Protein AF-0000000079812845 (afdb_homodimer)

Solvent-accessible surface area (backbone atoms only — not comparable to full-atom values): 29870 Å² total; per-residue (Å²): 132,81,77,74,76,73,79,75,67,87,76,71,59,68,53,93,85,41,77,66,37,57,44,78,44,70,70,62,46,59,88,40,91,62,70,76,80,73,72,42,50,40,37,34,23,54,32,43,11,69,47,66,46,71,81,53,60,65,31,74,47,52,73,73,56,59,70,34,69,69,18,24,27,55,37,40,45,64,20,49,54,50,28,24,61,74,57,64,23,28,31,45,31,28,36,39,11,32,57,73,45,22,58,41,32,47,63,78,40,80,70,13,54,38,43,60,50,96,90,39,62,25,59,62,42,67,79,62,45,52,60,59,48,10,42,48,30,65,63,36,42,45,55,37,53,50,51,51,50,48,42,54,48,39,32,50,74,69,70,42,71,60,30,42,36,40,54,42,36,39,68,49,53,57,96,89,38,78,47,83,47,50,29,15,35,37,50,66,68,75,36,64,52,28,51,45,44,46,53,57,51,50,70,38,86,93,50,42,65,29,76,42,30,100,50,66,46,44,81,76,70,34,28,54,56,45,58,71,15,50,21,37,38,35,42,35,34,37,39,34,36,27,22,82,56,22,66,46,72,67,34,17,51,50,52,19,52,51,48,57,56,47,51,61,53,35,48,54,57,53,57,50,49,59,59,47,57,60,52,70,80,96,132,82,76,73,77,72,80,75,67,85,76,70,58,6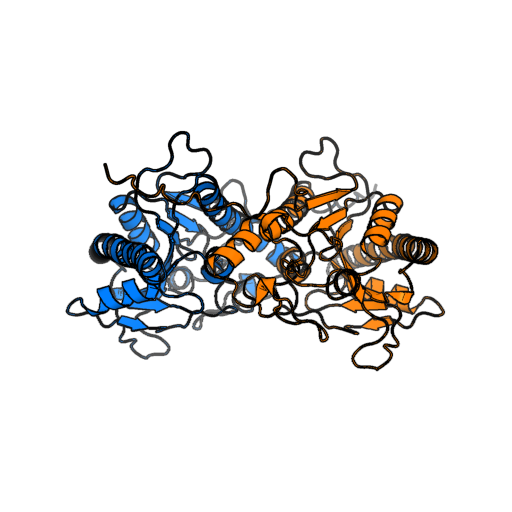9,54,93,86,39,77,64,37,60,44,78,44,70,70,62,48,60,90,41,91,61,70,77,80,72,72,42,51,41,36,35,26,54,32,42,11,68,49,64,46,71,80,52,59,64,31,73,46,54,73,73,56,60,71,34,68,71,19,24,27,56,37,39,45,63,21,50,53,51,27,24,61,75,58,68,24,27,31,46,31,28,37,41,12,31,56,74,44,22,60,41,31,47,62,78,42,81,72,12,54,38,44,61,50,96,90,41,62,26,60,63,42,68,79,62,45,54,60,56,49,9,41,48,31,63,64,36,42,47,56,38,52,50,51,53,51,48,41,54,49,39,32,50,75,70,70,43,70,62,30,42,36,39,54,45,35,40,68,50,54,57,95,90,36,78,49,84,45,49,28,16,34,37,51,66,68,74,38,64,53,30,51,45,43,46,52,58,50,51,70,40,87,92,49,41,65,28,77,42,30,100,50,66,46,44,82,74,71,33,27,54,57,44,57,72,15,50,22,38,38,34,41,36,33,37,39,33,35,28,21,81,56,20,65,47,72,68,36,16,52,51,52,20,52,51,49,54,56,46,52,61,52,36,48,54,56,53,56,51,50,60,58,49,56,59,53,68,78,94

Sequence (564 aa):
MQHAAPAQEPSRLLTQDDPAPVIQFGTSAIGAQALPSGLPFVLVSDHAGRAIPATLGDMGVSDRDRDRHIACDIGMAETGRLLAQELDCVLIEQAYSRLVIDCNRAPGHPTSIVRHSDGTVVPGNADITAHEEGRRVEEIFLPYHQRIGAELSARLDAGLPVVLISLHSFTDRMNGQARPWHTGVLHNRNPAFGLRVRDLLRAEEGLVVGSNEPYALTDVSDYTVPVHAEGRGLPYLEIEIRQDLISGPEGQAEWAARLARILPQAWQEFSGQAMGARKQTAMQHAAPAQEPSRLLTQDDPAPVIQFGTSAIGAQALPSGLPFVLVSDHAGRAIPATLGDMGVSDRDRDRHIACDIGMAETGRLLAQELDCVLIEQAYSRLVIDCNRAPGHPTSIVRHSDGTVVPGNADITAHEEGRRVEEIFLPYHQRIGAELSARLDAGLPVVLISLHSFTDRMNGQARPWHTGVLHNRNPAFGLRVRDLLRAEEGLVVGSNEPYALTDVSDYTVPVHAEGRGLPYLEIEIRQDLISGPEGQAEWAARLARILPQAWQEFSGQAMGARKQTA

Nearest PDB structures (foldseek):
  2odf-assembly1_A  TM=9.576E-01  e=3.250E-27  Agrobacterium fabrum str. C58
  2odf-assembly2_B  TM=9.498E-01  e=1.844E-24  Agrobacterium fabrum str. C58
  2q7s-assembly1_A  TM=6.460E-01  e=1.336E-11  Cupriavidus pinatubonensis JMP134
  1a69-assembly1_C  TM=3.393E-01  e=2.065E-01  Escherichia coli
  1qvb-assembly1_A  TM=3.756E-01  e=2.157E+00  Thermosphaera aggregans

InterPro domains:
  IPR007709 N-formylglutamate amidohydrolase [PF05013] (40-246)
  IPR011227 Uncharacterised conserved protein UCP029730 [PIRSF029730] (39-269)

pLDDT: mean 90.87, std 15.86, range [23.31, 98.88]

Radius of gyration: 25.17 Å; Cα contacts (8 Å, |Δi|>4): 1080; chains: 2; bounding box: 87×70×58 Å

Foldseek 3Di:
DPPDPPPPPLDAQADPPFDAQKDKDFDFLVVDPDGDDFDQEEEEEQFLALDDHPVLPPLPFDPVRSQDPQFGFAQFNLLRNLLCVLRRHMYIYGHHTCCQARLFADQPADSRHDQDDQHDGRNSRPDQDPSSSVSCCVRHNVVRLVVLQSRLVSCVVVVHAHEYEYIGADEQDDPRHGDDFQKEWADDPPAQLQVLLQVVQVPDPPGHYYYCPPHHDDPHRTDRCVPRAVVVVHHYTYMYGHNVQRNDDVSSNVVSVVCSVRNVVSVVVVVVVVVVVVVVVD/DPPDPPPPPLDAQADPPFDAQKDKDFDFLVVDPDGDDFDQEEEEEQFLALDDHVVLPPLPFDPVRSQDPQFGFAQFNLLRNLLCVLRRHMYMYGHHTCCQARLFADQPADSRHDQDDQHDGRNSRPDQDPSSSVSCCVRHNVVRLVVLQSRLVSCVVVVHAHEYEYIGADEQDDPRHGDQFQKEWADDPPAQLQVLLQVVQVPDPPGHYYYCPPHHDDPHRGDRCVPRAVVVVHHYTYMYGHNVQRNDDVSSNVVSVVCSVRNVVSVVVVVVVVVVVVVVVD

Secondary structure (DSSP, 8-state):
------------SS-TTSPPSEEEES--STT-SS---S--EEEEETT---B--GGGTTTT--HHHHTSTTTS-TTHHHHHHHHHHHHT-EEEEE-B-TTT--TTS-TT-TTTS-SEETTEE-GGGTT--HHHHHHHIIIIIHHHHHHHHHHHHHHHHTT---EEEEEEEE-SEETTEE---SEEEE--SS-HHHHHHHHHHHTSTT--EEES-SS---TTT-SHHHHHTGGGT--EEEEEEEGGGSSSHHHHHHHHHHHHHHHHHHHHHHHHHHHHHHHH--/------------SS-TTSPPSEEEES--STT-SS---S--EEEEETT---B--GGGTTTT--HHHHTSTTTS-TTHHHHHHHHHHHHT-EEEEE-B-TTT--TTS-TT-TTTS-SEETTEE-GGGTT--HHHHHHHIIIIIHHHHHHHHHHHHHHHHTT---EEEEEEEE-SEETTEE---SEEEE--SS-HHHHHHHHHHHTSTT--EEES-SS---TTT-SHHHHHTGGGT--EEEEEEEGGGSSSHHHHHHHHHHHHHHHHHHHHHHHHHHHHHHHH--

Organism: NCBI:txid265959

Structure (mmCIF, N/CA/C/O backbone):
data_AF-0000000079812845-model_v1
#
loop_
_entity.id
_entity.type
_entity.pdbx_description
1 polymer 'N-formylglutamate amidohydrolase'
#
loop_
_atom_site.group_PDB
_atom_site.id
_atom_site.type_symbol
_atom_site.label_atom_id
_atom_site.label_alt_id
_atom_site.label_comp_id
_atom_site.label_asym_id
_atom_site.label_entity_id
_atom_site.label_seq_id
_atom_site.pdbx_PDB_ins_code
_atom_site.Cartn_x
_atom_site.Cartn_y
_atom_site.Cartn_z
_atom_site.occupancy
_atom_site.B_iso_or_equiv
_atom_site.auth_seq_id
_atom_site.auth_comp_id
_atom_site.auth_asym_id
_atom_site.auth_atom_id
_atom_site.pdbx_PDB_model_num
ATOM 1 N N . MET A 1 1 ? 47.938 -15.461 0.83 1 23.31 1 MET A N 1
ATOM 2 C CA . MET A 1 1 ? 46.875 -15.398 1.845 1 23.31 1 MET A CA 1
ATOM 3 C C . MET A 1 1 ? 45.844 -14.352 1.48 1 23.31 1 MET A C 1
ATOM 5 O O . MET A 1 1 ? 46 -13.164 1.751 1 23.31 1 MET A O 1
ATOM 9 N N . GLN A 1 2 ? 45.312 -14.367 0.333 1 25.78 2 GLN A N 1
ATOM 10 C CA . GLN A 1 2 ? 44.5 -13.32 -0.289 1 25.78 2 GLN A CA 1
ATOM 11 C C . GLN A 1 2 ? 43.219 -13.086 0.486 1 25.78 2 GLN A C 1
ATOM 13 O O . GLN A 1 2 ? 42.469 -14.031 0.758 1 25.78 2 GLN A O 1
ATOM 18 N N . HIS A 1 3 ? 43.125 -12.109 1.434 1 27.67 3 HIS A N 1
ATOM 19 C CA . HIS A 1 3 ? 42.062 -11.727 2.348 1 27.67 3 HIS A CA 1
ATOM 20 C C . HIS A 1 3 ? 40.75 -11.531 1.604 1 27.67 3 HIS A C 1
ATOM 22 O O . HIS A 1 3 ? 40.688 -10.805 0.607 1 27.67 3 HIS A O 1
ATOM 28 N N . ALA A 1 4 ? 39.938 -12.539 1.533 1 28.39 4 ALA A N 1
ATOM 29 C CA . ALA A 1 4 ? 38.562 -12.477 1.003 1 28.39 4 ALA A CA 1
ATOM 30 C C . ALA A 1 4 ? 37.906 -11.164 1.39 1 28.39 4 ALA A C 1
ATOM 32 O O . ALA A 1 4 ? 37.906 -10.766 2.557 1 28.39 4 ALA A O 1
ATOM 33 N N . ALA A 1 5 ? 37.688 -10.328 0.45 1 32.88 5 ALA A N 1
ATOM 34 C CA . ALA A 1 5 ? 37.031 -9.047 0.678 1 32.88 5 ALA A CA 1
ATOM 35 C C . ALA A 1 5 ? 35.75 -9.227 1.493 1 32.88 5 ALA A C 1
ATOM 37 O O . ALA A 1 5 ? 34.906 -10.062 1.163 1 32.88 5 ALA A O 1
ATOM 38 N N . PRO A 1 6 ? 35.531 -8.984 2.725 1 30.66 6 PRO A N 1
ATOM 39 C CA . PRO A 1 6 ? 34.344 -9.266 3.541 1 30.66 6 PRO A CA 1
ATOM 40 C C . PRO A 1 6 ? 33.062 -8.836 2.863 1 30.66 6 PRO A C 1
ATOM 42 O O . PRO A 1 6 ? 33.062 -7.914 2.041 1 30.66 6 PRO A O 1
ATOM 45 N N . ALA A 1 7 ? 32.094 -9.672 2.541 1 32.59 7 ALA A N 1
ATOM 46 C CA . ALA A 1 7 ? 30.734 -9.406 2.092 1 32.59 7 ALA A CA 1
ATOM 47 C C . ALA A 1 7 ? 30.219 -8.102 2.686 1 32.59 7 ALA A C 1
ATOM 49 O O . ALA A 1 7 ? 30.25 -7.906 3.902 1 32.59 7 ALA A O 1
ATOM 50 N N . GLN A 1 8 ? 30.375 -6.965 2.133 1 35.31 8 GLN A N 1
ATOM 51 C CA . GLN A 1 8 ? 30.016 -5.648 2.65 1 35.31 8 GLN A CA 1
ATOM 52 C C . GLN A 1 8 ? 28.672 -5.695 3.363 1 35.31 8 GLN A C 1
ATOM 54 O O . GLN A 1 8 ? 27.703 -6.262 2.844 1 35.31 8 GLN A O 1
ATOM 59 N N . GLU A 1 9 ? 28.391 -5.871 4.621 1 41.94 9 GLU A N 1
ATOM 60 C CA . GLU A 1 9 ? 27.219 -5.781 5.473 1 41.94 9 GLU A CA 1
ATOM 61 C C . GLU A 1 9 ? 26.188 -4.816 4.887 1 41.94 9 GLU A C 1
ATOM 63 O O . GLU A 1 9 ? 26.531 -3.691 4.516 1 41.94 9 GLU A O 1
ATOM 68 N N . PRO A 1 10 ? 25.125 -5.316 4.191 1 51.19 10 PRO A N 1
ATOM 69 C CA . PRO A 1 10 ? 24.203 -4.309 3.658 1 51.19 10 PRO A CA 1
ATOM 70 C C . PRO A 1 10 ? 24 -3.133 4.613 1 51.19 10 PRO A C 1
ATOM 72 O O . PRO A 1 10 ? 23.656 -3.332 5.781 1 51.19 10 PRO A O 1
ATOM 75 N N . SER A 1 11 ? 24.688 -2.016 4.496 1 69.56 11 SER A N 1
ATOM 76 C CA . SER A 1 11 ? 24.812 -0.84 5.352 1 69.56 11 SER A CA 1
ATOM 77 C C . SER A 1 11 ? 23.453 -0.191 5.605 1 69.56 11 SER A C 1
ATOM 79 O O . SER A 1 11 ? 22.688 0.027 4.668 1 69.56 11 SER A O 1
ATOM 81 N N . ARG A 1 12 ? 22.859 -0.297 6.867 1 85.81 12 ARG A N 1
ATOM 82 C CA . ARG A 1 12 ? 21.641 0.355 7.348 1 85.81 12 ARG A CA 1
ATOM 83 C C . ARG A 1 12 ? 21.672 1.85 7.047 1 85.81 12 ARG A C 1
ATOM 85 O O . ARG A 1 12 ? 22.734 2.469 7.035 1 85.81 12 ARG A O 1
ATOM 92 N N . LEU A 1 13 ? 20.531 2.303 6.625 1 94.62 13 LEU A N 1
ATOM 93 C CA . LEU A 1 13 ? 20.375 3.736 6.422 1 94.62 13 LEU A CA 1
ATOM 94 C C . LEU A 1 13 ? 20.375 4.48 7.75 1 94.62 13 LEU A C 1
ATOM 96 O O . LEU A 1 13 ? 21.141 5.434 7.93 1 94.62 13 LEU A O 1
ATOM 100 N N . LEU A 1 14 ? 19.578 4.051 8.742 1 95.81 14 LEU A N 1
ATOM 101 C CA . LEU A 1 14 ? 19.469 4.707 10.039 1 95.81 14 LEU A CA 1
ATOM 102 C C . LEU A 1 14 ? 20.484 4.148 11.031 1 95.81 14 LEU A C 1
ATOM 104 O O . LEU A 1 14 ? 20.688 2.934 11.086 1 95.81 14 LEU A O 1
ATOM 108 N N . THR A 1 15 ? 21.109 5.008 11.742 1 93.19 15 THR A N 1
ATOM 109 C CA . THR A 1 15 ? 22.047 4.641 12.805 1 93.19 15 THR A CA 1
ATOM 110 C C . THR A 1 15 ? 21.391 4.793 14.172 1 93.19 15 THR A C 1
ATOM 112 O O . THR A 1 15 ? 20.25 5.258 14.273 1 93.19 15 THR A O 1
ATOM 115 N N . GLN A 1 16 ? 22.094 4.434 15.234 1 91.5 16 GLN A N 1
ATOM 116 C CA . GLN A 1 16 ? 21.578 4.504 16.594 1 91.5 16 GLN A CA 1
ATOM 117 C C . GLN A 1 16 ? 21.328 5.953 17.016 1 91.5 16 GLN A C 1
ATOM 119 O O . GLN A 1 16 ? 20.547 6.215 17.938 1 91.5 16 GLN A O 1
ATOM 124 N N . ASP A 1 17 ? 21.969 6.891 16.328 1 92.81 17 ASP A N 1
ATOM 125 C CA . ASP A 1 17 ? 21.859 8.305 16.688 1 92.81 17 ASP A CA 1
ATOM 126 C C . ASP A 1 17 ? 20.688 8.961 15.953 1 92.81 17 ASP A C 1
ATOM 128 O O . ASP A 1 17 ? 20.328 10.102 16.25 1 92.81 17 ASP A O 1
ATOM 132 N N . ASP A 1 18 ? 20.125 8.289 15 1 97.12 18 ASP A N 1
ATOM 133 C CA . ASP A 1 18 ? 19 8.82 14.242 1 97.12 18 ASP A CA 1
ATOM 134 C C . ASP A 1 18 ? 17.688 8.633 15.008 1 97.12 18 ASP A C 1
ATOM 136 O O . ASP A 1 18 ? 17.5 7.617 15.68 1 97.12 18 ASP A O 1
ATOM 140 N N . PRO A 1 19 ? 16.812 9.602 14.969 1 97 19 PRO A N 1
ATOM 141 C CA . PRO A 1 19 ? 15.516 9.375 15.609 1 97 19 PRO A CA 1
ATOM 142 C C . PRO A 1 19 ? 14.727 8.25 14.953 1 97 19 PRO A C 1
ATOM 144 O O . PRO A 1 19 ? 14.914 7.965 13.766 1 97 19 PRO A O 1
ATOM 147 N N . ALA A 1 20 ? 13.82 7.609 15.758 1 97.5 20 ALA A N 1
ATOM 148 C CA . ALA A 1 20 ? 12.867 6.668 15.172 1 97.5 20 ALA A CA 1
ATOM 149 C C . ALA A 1 20 ? 12.016 7.344 14.102 1 97.5 20 ALA A C 1
ATOM 151 O O . ALA A 1 20 ? 11.656 8.516 14.227 1 97.5 20 ALA A O 1
ATOM 152 N N . PRO A 1 21 ? 11.664 6.621 13.047 1 97.75 21 PRO A N 1
ATOM 153 C CA . PRO A 1 21 ? 10.922 7.234 11.953 1 97.75 21 PRO A CA 1
ATOM 154 C C . PRO A 1 21 ? 9.508 7.66 12.359 1 97.75 21 PRO A C 1
ATOM 156 O O . PRO A 1 21 ? 8.898 8.5 11.695 1 97.75 21 PRO A O 1
ATOM 159 N N . VAL A 1 22 ? 8.977 7.074 13.422 1 98.38 22 VAL A N 1
ATOM 160 C CA . VAL A 1 22 ? 7.625 7.359 13.883 1 98.38 22 VAL A CA 1
ATOM 161 C C . VAL A 1 22 ? 7.684 8.055 15.242 1 98.38 22 VAL A C 1
ATOM 163 O O . VAL A 1 22 ? 8.328 7.559 16.172 1 98.38 22 VAL A O 1
ATOM 166 N N . ILE A 1 23 ? 7.035 9.18 15.352 1 98.19 23 ILE A N 1
ATOM 167 C CA . ILE A 1 23 ? 6.844 9.875 16.625 1 98.19 23 ILE A CA 1
ATOM 168 C C . ILE A 1 23 ? 5.359 9.914 16.969 1 98.19 23 ILE A C 1
ATOM 170 O O . ILE A 1 23 ? 4.531 10.289 16.141 1 98.19 23 ILE A O 1
ATOM 174 N N . GLN A 1 24 ? 5.051 9.461 18.172 1 97.38 24 GLN A N 1
ATOM 175 C CA . GLN A 1 24 ? 3.662 9.414 18.609 1 97.38 24 GLN A CA 1
ATOM 176 C C . GLN A 1 24 ? 3.4 10.414 19.734 1 97.38 24 GLN A C 1
ATOM 178 O O . GLN A 1 24 ? 4.223 10.562 20.641 1 97.38 24 GLN A O 1
ATOM 183 N N . PHE A 1 25 ? 2.326 11.125 19.641 1 97 25 PHE A N 1
ATOM 184 C CA . PHE A 1 25 ? 1.777 11.945 20.719 1 97 25 PHE A CA 1
ATOM 185 C C . PHE A 1 25 ? 0.387 11.469 21.109 1 97 25 PHE A C 1
ATOM 187 O O . PHE A 1 25 ? -0.365 10.969 20.266 1 97 25 PHE A O 1
ATOM 194 N N . GLY A 1 26 ? 0.006 11.562 22.375 1 93.62 26 GLY A N 1
ATOM 195 C CA . GLY A 1 26 ? -1.309 11.148 22.828 1 93.62 26 GLY A CA 1
ATOM 196 C C . GLY A 1 26 ? -1.402 9.656 23.094 1 93.62 26 GLY A C 1
ATOM 197 O O . GLY A 1 26 ? -0.413 8.93 22.953 1 93.62 26 GLY A O 1
ATOM 198 N N . THR A 1 27 ? -2.607 9.18 23.438 1 90.25 27 THR A N 1
ATOM 199 C CA . THR A 1 27 ? -2.793 7.789 23.844 1 90.25 27 THR A CA 1
ATOM 200 C C . THR A 1 27 ? -3.207 6.93 22.641 1 90.25 27 THR A C 1
ATOM 202 O O . THR A 1 27 ? -4.125 7.285 21.906 1 90.25 27 THR A O 1
ATOM 205 N N . SER A 1 28 ? -2.547 5.852 22.516 1 92.75 28 SER A N 1
ATOM 206 C CA . SER A 1 28 ? -2.799 4.895 21.453 1 92.75 28 SER A CA 1
ATOM 207 C C . SER A 1 28 ? -3.785 3.816 21.891 1 92.75 28 SER A C 1
ATOM 209 O O . SER A 1 28 ? -3.852 3.475 23.078 1 92.75 28 SER A O 1
ATOM 211 N N . ALA A 1 29 ? -4.531 3.277 20.922 1 91.5 29 ALA A N 1
ATOM 212 C CA . ALA A 1 29 ? -5.426 2.156 21.188 1 91.5 29 ALA A CA 1
ATOM 213 C C . ALA A 1 29 ? -4.664 0.836 21.219 1 91.5 29 ALA A C 1
ATOM 215 O O . ALA A 1 29 ? -5.176 -0.176 21.703 1 91.5 29 ALA A O 1
ATOM 216 N N . ILE A 1 30 ? -3.531 0.83 20.594 1 90.56 30 ILE A N 1
ATOM 217 C CA . ILE A 1 30 ? -2.742 -0.393 20.516 1 90.56 30 ILE A CA 1
ATOM 218 C C . ILE A 1 30 ? -2.285 -0.806 21.906 1 90.56 30 ILE A C 1
ATOM 220 O O . ILE A 1 30 ? -1.639 -0.027 22.609 1 90.56 30 ILE A O 1
ATOM 224 N N . GLY A 1 31 ? -2.627 -1.971 22.281 1 81.19 31 GLY A N 1
ATOM 225 C CA . GLY A 1 31 ? -2.199 -2.5 23.562 1 81.19 31 GLY A CA 1
ATOM 226 C C . GLY A 1 31 ? -2.854 -1.804 24.734 1 81.19 31 GLY A C 1
ATOM 227 O O . GLY A 1 31 ? -2.416 -1.96 25.875 1 81.19 31 GLY A O 1
ATOM 228 N N . ALA A 1 32 ? -3.842 -0.91 24.484 1 80.69 32 ALA A N 1
ATOM 229 C CA . ALA A 1 32 ? -4.465 -0.146 25.562 1 80.69 32 ALA A CA 1
ATOM 230 C C . ALA A 1 32 ? -5.344 -1.04 26.438 1 80.69 32 ALA A C 1
ATOM 232 O O . ALA A 1 32 ? -6.039 -1.923 25.922 1 80.69 32 ALA A O 1
ATOM 233 N N . GLN A 1 33 ? -5.043 -0.925 27.703 1 70.81 33 GLN A N 1
ATOM 234 C CA . GLN A 1 33 ? -5.875 -1.646 28.656 1 70.81 33 GLN A CA 1
ATOM 235 C C . GLN A 1 33 ? -7.293 -1.078 28.703 1 70.81 33 GLN A C 1
ATOM 237 O O . GLN A 1 33 ? -8.258 -1.819 28.875 1 70.81 33 GLN A O 1
ATOM 242 N N . ALA A 1 34 ? -7.355 0.295 28.562 1 72.44 34 ALA A N 1
ATOM 243 C CA . ALA A 1 34 ? -8.641 0.971 28.438 1 72.44 34 ALA A CA 1
ATOM 244 C C . ALA A 1 34 ? -8.75 1.713 27.109 1 72.44 34 ALA A C 1
ATOM 246 O O . ALA A 1 34 ? -7.816 2.406 26.703 1 72.44 34 ALA A O 1
ATOM 247 N N . LEU A 1 35 ? -9.789 1.325 26.453 1 66 35 LEU A N 1
ATOM 248 C CA . LEU A 1 35 ? -9.992 1.949 25.156 1 66 35 LEU A CA 1
ATOM 249 C C . LEU A 1 35 ? -10.195 3.455 25.297 1 66 35 LEU A C 1
ATOM 251 O O . LEU A 1 35 ? -10.836 3.912 26.25 1 66 35 LEU A O 1
ATOM 255 N N . PRO A 1 36 ? -9.398 4.211 24.5 1 63.59 36 PRO A N 1
ATOM 256 C CA . PRO A 1 36 ? -9.578 5.664 24.578 1 63.59 36 PRO A CA 1
ATOM 257 C C . PRO A 1 36 ? -11.039 6.086 24.484 1 63.59 36 PRO A C 1
ATOM 259 O O . PRO A 1 36 ? -11.812 5.5 23.719 1 63.59 36 PRO A O 1
ATOM 262 N N . SER A 1 37 ? -11.516 6.543 25.672 1 63.97 37 SER A N 1
ATOM 263 C CA . SER A 1 37 ? -12.82 7.199 25.688 1 63.97 37 SER A CA 1
ATOM 264 C C . SER A 1 37 ? -12.766 8.555 25 1 63.97 37 SER A C 1
ATOM 266 O O . SER A 1 37 ? -11.711 9.195 24.938 1 63.97 37 SER A O 1
ATOM 268 N N . GLY A 1 38 ? -13.523 8.648 23.734 1 73.62 38 GLY A N 1
ATOM 269 C CA . GLY A 1 38 ? -13.367 9.977 23.172 1 73.62 38 GLY A CA 1
ATOM 270 C C . GLY A 1 38 ? -13.695 10.047 21.688 1 73.62 38 GLY A C 1
ATOM 271 O O . GLY A 1 38 ? -14.445 9.219 21.172 1 73.62 38 GLY A O 1
ATOM 272 N N . LEU A 1 39 ? -13.188 11.094 21.094 1 85.69 39 LEU A N 1
ATOM 273 C CA . LEU A 1 39 ? -13.422 11.438 19.688 1 85.69 39 LEU A CA 1
ATOM 274 C C . LEU A 1 39 ? -12.742 10.438 18.766 1 85.69 39 LEU A C 1
ATOM 276 O O . LEU A 1 39 ? -11.727 9.836 19.125 1 85.69 39 LEU A O 1
ATOM 280 N N . PRO A 1 40 ? -13.281 10.031 17.734 1 95.69 40 PRO A N 1
ATOM 281 C CA . PRO A 1 40 ? -12.867 8.961 16.812 1 95.69 40 PRO A CA 1
ATOM 282 C C . PRO A 1 40 ? -11.617 9.32 16.016 1 95.69 40 PRO A C 1
ATOM 284 O O . PRO A 1 40 ? -11.203 8.562 15.133 1 95.69 40 PRO A O 1
ATOM 287 N N . PHE A 1 41 ? -10.969 10.406 16.344 1 97.88 41 PHE A N 1
ATOM 288 C CA . PHE A 1 41 ? -9.992 10.992 15.43 1 97.88 41 PHE A CA 1
ATOM 289 C C . PHE A 1 41 ? -8.617 10.352 15.625 1 97.88 41 PHE A C 1
ATOM 291 O O . PHE A 1 41 ? -8.141 10.227 16.75 1 97.88 41 PHE A O 1
ATOM 298 N N . VAL A 1 42 ? -8 9.906 14.531 1 98.06 42 VAL A N 1
ATOM 299 C CA . VAL A 1 42 ? -6.586 9.57 14.43 1 98.06 42 VAL A CA 1
ATOM 300 C C . VAL A 1 42 ? -5.875 10.586 13.547 1 98.06 42 VAL A C 1
ATOM 302 O O . VAL A 1 42 ? -6.109 10.633 12.336 1 98.06 42 VAL A O 1
ATOM 305 N N . LEU A 1 43 ? -4.973 11.43 14.141 1 98.75 43 LEU A N 1
ATOM 306 C CA . LEU A 1 43 ? -4.25 12.453 13.398 1 98.75 43 LEU A CA 1
ATOM 307 C C . LEU A 1 43 ? -2.949 11.898 12.828 1 98.75 43 LEU A C 1
ATOM 309 O O . LEU A 1 43 ? -2.258 11.125 13.5 1 98.75 43 LEU A O 1
ATOM 313 N N . VAL A 1 44 ? -2.67 12.266 11.578 1 98.88 44 VAL A N 1
ATOM 314 C CA . VAL A 1 44 ? -1.39 11.906 10.977 1 98.88 44 VAL A CA 1
ATOM 315 C C . VAL A 1 44 ? -0.765 13.133 10.312 1 98.88 44 VAL A C 1
ATOM 317 O O . VAL A 1 44 ? -1.474 13.977 9.758 1 98.88 44 VAL A O 1
ATOM 320 N N . SER A 1 45 ? 0.566 13.281 10.391 1 98.75 45 SER A N 1
ATOM 321 C CA . SER A 1 45 ? 1.344 14.328 9.742 1 98.75 45 SER A CA 1
ATOM 322 C C . SER A 1 45 ? 2.488 13.75 8.922 1 98.75 45 SER A C 1
ATOM 324 O O . SER A 1 45 ? 3.6 13.578 9.43 1 98.75 45 SER A O 1
ATOM 326 N N . ASP A 1 46 ? 2.266 13.617 7.648 1 98.56 46 ASP A N 1
ATOM 327 C CA . ASP A 1 46 ? 3.176 12.922 6.738 1 98.56 46 ASP A CA 1
ATOM 328 C C . ASP A 1 46 ? 4.457 13.727 6.531 1 98.56 46 ASP A C 1
ATOM 330 O O . ASP A 1 46 ? 5.508 13.164 6.227 1 98.56 46 ASP A O 1
ATOM 334 N N . HIS A 1 47 ? 4.328 15.102 6.68 1 98.56 47 HIS A N 1
ATOM 335 C CA . HIS A 1 47 ? 5.453 15.961 6.32 1 98.56 47 HIS A CA 1
ATOM 336 C C . HIS A 1 47 ? 5.883 16.828 7.5 1 98.56 47 HIS A C 1
ATOM 338 O O . HIS A 1 47 ? 6.344 17.953 7.312 1 98.56 47 HIS A O 1
ATOM 344 N N . ALA A 1 48 ? 5.734 16.344 8.695 1 96.5 48 ALA A N 1
ATOM 345 C CA . ALA A 1 48 ? 6.09 17.078 9.906 1 96.5 48 ALA A CA 1
ATOM 346 C C . ALA A 1 48 ? 7.605 17.109 10.102 1 96.5 48 ALA A C 1
ATOM 348 O O . ALA A 1 48 ? 8.156 18.141 10.5 1 96.5 48 ALA A O 1
ATOM 349 N N . GLY A 1 49 ? 8.258 16.031 9.828 1 96.44 49 GLY A N 1
ATOM 350 C CA . GLY A 1 49 ? 9.648 15.844 10.203 1 96.44 49 GLY A CA 1
ATOM 351 C C . GLY A 1 49 ? 10.625 16.531 9.273 1 96.44 49 GLY A C 1
ATOM 352 O O . GLY A 1 49 ? 10.328 16.734 8.094 1 96.44 49 GLY A O 1
ATOM 353 N N . ARG A 1 50 ? 11.805 16.844 9.844 1 97.06 50 ARG A N 1
ATOM 354 C CA . ARG A 1 50 ? 12.859 17.516 9.094 1 97.06 50 ARG A CA 1
ATOM 355 C C . ARG A 1 50 ? 14.18 16.766 9.203 1 97.06 50 ARG A C 1
ATOM 357 O O . ARG A 1 50 ? 15.18 17.156 8.602 1 97.06 50 ARG A O 1
ATOM 364 N N . ALA A 1 51 ? 14.203 15.758 9.961 1 97.94 51 ALA A N 1
ATOM 365 C CA . ALA A 1 51 ? 15.453 15.031 10.18 1 97.94 51 ALA A CA 1
ATOM 366 C C . ALA A 1 51 ? 15.977 14.438 8.875 1 97.94 51 ALA A C 1
ATOM 368 O O . ALA A 1 51 ? 15.203 14.133 7.969 1 97.94 51 ALA A O 1
ATOM 369 N N . ILE A 1 52 ? 17.281 14.344 8.812 1 98.25 52 ILE A N 1
ATOM 370 C CA . ILE A 1 52 ? 18 13.625 7.77 1 98.25 52 ILE A CA 1
ATOM 371 C C . ILE A 1 52 ? 18.922 12.57 8.406 1 98.25 52 ILE A C 1
ATOM 373 O O . ILE A 1 52 ? 19.672 12.875 9.336 1 98.25 52 ILE A O 1
ATOM 377 N N . PRO A 1 53 ? 18.797 11.312 7.895 1 98 53 PRO A N 1
ATOM 378 C CA . PRO A 1 53 ? 19.703 10.297 8.445 1 98 53 PRO A CA 1
ATOM 379 C C . PRO A 1 53 ? 21.172 10.727 8.398 1 98 53 PRO A C 1
ATOM 381 O O . PRO A 1 53 ? 21.609 11.328 7.414 1 98 53 PRO A O 1
ATOM 384 N N . ALA A 1 54 ? 21.969 10.328 9.398 1 97 54 ALA A N 1
ATOM 385 C CA . ALA A 1 54 ? 23.375 10.695 9.477 1 97 54 ALA A CA 1
ATOM 386 C C . ALA A 1 54 ? 24.156 10.18 8.266 1 97 54 ALA A C 1
ATOM 388 O O . ALA A 1 54 ? 25.047 10.852 7.77 1 97 54 ALA A O 1
ATOM 389 N N . THR A 1 55 ? 23.781 9.062 7.711 1 96.25 55 THR A N 1
ATOM 390 C CA . THR A 1 55 ? 24.484 8.406 6.609 1 96.25 55 THR A CA 1
ATOM 391 C C . THR A 1 55 ? 24.328 9.203 5.316 1 96.25 55 THR A C 1
ATOM 393 O O . THR A 1 55 ? 25.062 8.992 4.352 1 96.25 55 THR A O 1
ATOM 396 N N . LEU A 1 56 ? 23.391 10.188 5.344 1 97.06 56 LEU A N 1
ATOM 397 C CA . LEU A 1 56 ? 23.125 10.938 4.121 1 97.06 56 LEU A CA 1
ATOM 398 C C . LEU A 1 56 ? 23.719 12.344 4.207 1 97.06 56 LEU A C 1
ATOM 400 O O . LEU A 1 56 ? 23.594 13.133 3.268 1 97.06 56 LEU A O 1
ATOM 404 N N . GLY A 1 57 ? 24.328 12.688 5.371 1 95.69 57 GLY A N 1
ATOM 405 C CA . GLY A 1 57 ? 24.844 14.039 5.551 1 95.69 57 GLY A CA 1
ATOM 406 C C . GLY A 1 57 ? 23.781 15.109 5.352 1 95.69 57 GLY A C 1
ATOM 407 O O . GLY A 1 57 ? 22.703 15.039 5.945 1 95.69 57 GLY A O 1
ATOM 408 N N . ASP A 1 58 ? 24.125 16.141 4.527 1 96.38 58 ASP A N 1
ATOM 409 C CA . ASP A 1 58 ? 23.172 17.219 4.285 1 96.38 58 ASP A CA 1
ATOM 410 C C . ASP A 1 58 ? 22.5 17.047 2.92 1 96.38 58 ASP A C 1
ATOM 412 O O . ASP A 1 58 ? 21.797 17.953 2.457 1 96.38 58 ASP A O 1
ATOM 416 N N . MET A 1 59 ? 22.812 15.969 2.182 1 97.62 59 MET A N 1
ATOM 417 C CA . MET A 1 59 ? 22.234 15.586 0.893 1 97.62 59 MET A CA 1
ATOM 418 C C . MET A 1 59 ? 22.562 16.625 -0.175 1 97.62 59 MET A C 1
ATOM 420 O O . MET A 1 59 ? 21.922 16.672 -1.223 1 97.62 59 MET A O 1
ATOM 424 N N . GLY A 1 60 ? 23.453 17.562 0.157 1 98 60 GLY A N 1
ATOM 425 C CA . GLY A 1 60 ? 23.844 18.609 -0.771 1 98 60 GLY A CA 1
ATOM 426 C C . GLY A 1 60 ? 22.844 19.75 -0.827 1 98 60 GLY A C 1
ATOM 427 O O . GLY A 1 60 ? 22.891 20.578 -1.747 1 98 60 GLY A O 1
ATOM 428 N N . VAL A 1 61 ? 21.938 19.797 0.112 1 98.25 61 VAL A N 1
ATOM 429 C CA . VAL A 1 61 ? 20.938 20.859 0.185 1 98.25 61 VAL A CA 1
ATOM 430 C C . VAL A 1 61 ? 21.312 21.844 1.277 1 98.25 61 VAL A C 1
ATOM 432 O O . VAL A 1 61 ? 21.656 21.453 2.393 1 98.25 61 VAL A O 1
ATOM 435 N N . SER A 1 62 ? 21.219 23.156 0.987 1 97.88 62 SER A N 1
ATOM 436 C CA . SER A 1 62 ? 21.609 24.203 1.928 1 97.88 62 SER A CA 1
ATOM 437 C C . SER A 1 62 ? 20.672 24.25 3.129 1 97.88 62 SER A C 1
ATOM 439 O O . SER A 1 62 ? 19.531 23.797 3.051 1 97.88 62 SER A O 1
ATOM 441 N N . ASP A 1 63 ? 21.141 24.859 4.207 1 96.75 63 ASP A N 1
ATOM 442 C CA . ASP A 1 63 ? 20.312 25.062 5.387 1 96.75 63 ASP A CA 1
ATOM 443 C C . ASP A 1 63 ? 19.078 25.906 5.051 1 96.75 63 ASP A C 1
ATOM 445 O O . ASP A 1 63 ? 17.984 25.625 5.527 1 96.75 63 ASP A O 1
ATOM 449 N N . ARG A 1 64 ? 19.328 26.906 4.285 1 96.81 64 ARG A N 1
ATOM 450 C CA . ARG A 1 64 ? 18.234 27.781 3.875 1 96.81 64 ARG A CA 1
ATOM 451 C C . ARG A 1 64 ? 17.156 27 3.133 1 96.81 64 ARG A C 1
ATOM 453 O O . ARG A 1 64 ? 15.969 27.172 3.402 1 96.81 64 ARG A O 1
ATOM 460 N N . ASP A 1 65 ? 17.578 26.141 2.244 1 97.31 65 ASP A N 1
ATOM 461 C CA . ASP A 1 65 ? 16.625 25.359 1.457 1 97.31 65 ASP A CA 1
ATOM 462 C C . ASP A 1 65 ? 15.953 24.297 2.314 1 97.31 65 ASP A C 1
ATOM 464 O O . ASP A 1 65 ? 14.789 23.953 2.088 1 97.31 65 ASP A O 1
ATOM 468 N N . ARG A 1 66 ? 16.594 23.781 3.318 1 97 66 ARG A N 1
ATOM 469 C CA . ARG A 1 66 ? 16.031 22.781 4.211 1 97 66 ARG A CA 1
ATOM 470 C C . ARG A 1 66 ? 14.977 23.406 5.129 1 97 66 ARG A C 1
ATOM 472 O O . ARG A 1 66 ? 14.211 22.688 5.781 1 97 66 ARG A O 1
ATOM 479 N N . ASP A 1 67 ? 14.93 24.766 5.133 1 95.69 67 ASP A N 1
ATOM 480 C CA . ASP A 1 67 ? 13.93 25.469 5.926 1 95.69 67 ASP A CA 1
ATOM 481 C C . ASP A 1 67 ? 12.703 25.812 5.082 1 95.69 67 ASP A C 1
ATOM 483 O O . ASP A 1 67 ? 11.711 26.328 5.598 1 95.69 67 ASP A O 1
ATOM 487 N N . ARG A 1 68 ? 12.758 25.484 3.809 1 96.88 68 ARG A N 1
ATOM 488 C CA . ARG A 1 68 ? 11.648 25.781 2.902 1 96.88 68 ARG A CA 1
ATOM 489 C C . ARG A 1 68 ? 10.648 24.641 2.871 1 96.88 68 ARG A C 1
ATOM 491 O O . ARG A 1 68 ? 10.883 23.578 3.451 1 96.88 68 ARG A O 1
ATOM 498 N N . HIS A 1 69 ? 9.492 24.906 2.164 1 97.44 69 HIS A N 1
ATOM 499 C CA . HIS A 1 69 ? 8.383 23.953 2.057 1 97.44 69 HIS A CA 1
ATOM 500 C C . HIS A 1 69 ? 8.805 22.688 1.331 1 97.44 69 HIS A C 1
ATOM 502 O O . HIS A 1 69 ? 8.117 21.672 1.402 1 97.44 69 HIS A O 1
ATOM 508 N N . ILE A 1 70 ? 9.938 22.656 0.635 1 97.75 70 ILE A N 1
ATOM 509 C CA . ILE A 1 70 ? 10.398 21.5 -0.121 1 97.75 70 ILE A CA 1
ATOM 510 C C . ILE A 1 70 ? 10.844 20.391 0.842 1 97.75 70 ILE A C 1
ATOM 512 O O . ILE A 1 70 ? 10.898 19.219 0.471 1 97.75 70 ILE A O 1
ATOM 516 N N . ALA A 1 71 ? 11.109 20.797 2.121 1 98.25 71 ALA A N 1
ATOM 517 C CA . ALA A 1 71 ? 11.672 19.844 3.082 1 98.25 71 ALA A CA 1
ATOM 518 C C . ALA A 1 71 ? 10.609 19.359 4.062 1 98.25 71 ALA A C 1
ATOM 520 O O . ALA A 1 71 ? 10.711 18.25 4.594 1 98.25 71 ALA A O 1
ATOM 521 N N . CYS A 1 72 ? 9.633 20.156 4.332 1 98.19 72 CYS A N 1
ATOM 522 C CA . CYS A 1 72 ? 8.586 19.828 5.293 1 98.19 72 CYS A CA 1
ATOM 523 C C . CYS A 1 72 ? 7.375 20.734 5.113 1 98.19 72 CYS A C 1
ATOM 525 O O . CYS A 1 72 ? 7.426 21.688 4.34 1 98.19 72 CYS A O 1
ATOM 527 N N . ASP A 1 73 ? 6.277 20.359 5.758 1 98.5 73 ASP A N 1
ATOM 528 C CA . ASP A 1 73 ? 5.117 21.25 5.844 1 98.5 73 ASP A CA 1
ATOM 529 C C . ASP A 1 73 ? 5.273 22.25 6.988 1 98.5 73 ASP A C 1
ATOM 531 O O . ASP A 1 73 ? 4.949 21.938 8.141 1 98.5 73 ASP A O 1
ATOM 535 N N . ILE A 1 74 ? 5.652 23.438 6.621 1 98.19 74 ILE A N 1
ATOM 536 C CA . ILE A 1 74 ? 6.031 24.469 7.586 1 98.19 74 ILE A CA 1
ATOM 537 C C . ILE A 1 74 ? 4.863 24.75 8.523 1 98.19 74 ILE A C 1
ATOM 539 O O . ILE A 1 74 ? 3.732 24.953 8.078 1 98.19 74 ILE A O 1
ATOM 543 N N . GLY A 1 75 ? 5.137 24.609 9.859 1 98.5 75 GLY A N 1
ATOM 544 C CA . GLY A 1 75 ? 4.195 25 10.898 1 98.5 75 GLY A CA 1
ATOM 545 C C . GLY A 1 75 ? 3.221 23.906 11.266 1 98.5 75 GLY A C 1
ATOM 546 O O . GLY A 1 75 ? 2.562 23.969 12.305 1 98.5 75 GLY A O 1
ATOM 547 N N . MET A 1 76 ? 3.152 22.875 10.477 1 98.12 76 MET A N 1
ATOM 548 C CA . MET A 1 76 ? 2.078 21.906 10.656 1 98.12 76 MET A CA 1
ATOM 549 C C . MET A 1 76 ? 2.393 20.953 11.805 1 98.12 76 MET A C 1
ATOM 551 O O . MET A 1 76 ? 1.484 20.5 12.5 1 98.12 76 MET A O 1
ATOM 555 N N . ALA A 1 77 ? 3.674 20.688 12.062 1 98.19 77 ALA A N 1
ATOM 556 C CA . ALA A 1 77 ? 4.043 19.828 13.188 1 98.19 77 ALA A CA 1
ATOM 557 C C . ALA A 1 77 ? 3.49 20.375 14.5 1 98.19 77 ALA A C 1
ATOM 559 O O . ALA A 1 77 ? 2.744 19.688 15.203 1 98.19 77 ALA A O 1
ATOM 560 N N . GLU A 1 78 ? 3.771 21.594 14.781 1 98.56 78 GLU A N 1
ATOM 561 C CA . GLU A 1 78 ? 3.344 22.219 16.031 1 98.56 78 GLU A CA 1
ATOM 562 C C . GLU A 1 78 ? 1.827 22.375 16.078 1 98.56 78 GLU A C 1
ATOM 564 O O . GLU A 1 78 ? 1.208 22.125 17.125 1 98.56 78 GLU A O 1
ATOM 569 N N . THR A 1 79 ? 1.246 22.766 14.961 1 98.81 79 THR A N 1
ATOM 570 C CA . THR A 1 79 ? -0.206 22.875 14.898 1 98.81 79 THR A CA 1
ATOM 571 C C . THR A 1 79 ? -0.875 21.547 15.227 1 98.81 79 THR A C 1
ATOM 573 O O . THR A 1 79 ? -1.831 21.5 16 1 98.81 79 THR A O 1
ATOM 576 N N . GLY A 1 80 ? -0.371 20.484 14.641 1 98.75 80 GLY A N 1
ATOM 577 C CA . GLY A 1 80 ? -0.903 19.156 14.883 1 98.75 80 GLY A CA 1
ATOM 578 C C . GLY A 1 80 ? -0.77 18.703 16.328 1 98.75 80 GLY A C 1
ATOM 579 O O . GLY A 1 80 ? -1.693 18.109 16.891 1 98.75 80 GLY A O 1
ATOM 580 N N . ARG A 1 81 ? 0.322 18.969 16.938 1 98.69 81 ARG A N 1
ATOM 581 C CA . ARG A 1 81 ? 0.552 18.594 18.328 1 98.69 81 ARG A CA 1
ATOM 582 C C . ARG A 1 81 ? -0.409 19.328 19.266 1 98.69 81 ARG A C 1
ATOM 584 O O . ARG A 1 81 ? -0.967 18.734 20.188 1 98.69 81 ARG A O 1
ATOM 591 N N . LEU A 1 82 ? -0.632 20.609 19.016 1 98.75 82 LEU A N 1
ATOM 592 C CA . LEU A 1 82 ? -1.594 21.375 19.797 1 98.75 82 LEU A CA 1
ATOM 593 C C . LEU A 1 82 ? -3.004 20.828 19.625 1 98.75 82 LEU A C 1
ATOM 595 O O . LEU A 1 82 ? -3.756 20.703 20.594 1 98.75 82 LEU A O 1
ATOM 599 N N . LEU A 1 83 ? -3.305 20.484 18.406 1 98.5 83 LEU A N 1
ATOM 600 C CA . LEU A 1 83 ? -4.621 19.922 18.094 1 98.5 83 LEU A CA 1
ATOM 601 C C . LEU A 1 83 ? -4.832 18.609 18.828 1 98.5 83 LEU A C 1
ATOM 603 O O . LEU A 1 83 ? -5.887 18.375 19.438 1 98.5 83 LEU A O 1
ATOM 607 N N . ALA A 1 84 ? -3.852 17.734 18.781 1 97.88 84 ALA A N 1
ATOM 608 C CA . ALA A 1 84 ? -3.928 16.438 19.469 1 97.88 84 ALA A CA 1
ATOM 609 C C . ALA A 1 84 ? -4.152 16.625 20.969 1 97.88 84 ALA A C 1
ATOM 611 O O . ALA A 1 84 ? -4.941 15.906 21.578 1 97.88 84 ALA A O 1
ATOM 612 N N . GLN A 1 85 ? -3.482 17.594 21.516 1 97.06 85 GLN A N 1
ATOM 613 C CA . GLN A 1 85 ? -3.623 17.891 22.938 1 97.06 85 GLN A CA 1
ATOM 614 C C . GLN A 1 85 ? -5.027 18.391 23.25 1 97.06 85 GLN A C 1
ATOM 616 O O . GLN A 1 85 ? -5.648 17.938 24.219 1 97.06 85 GLN A O 1
ATOM 621 N N . GLU A 1 86 ? -5.527 19.25 22.484 1 96.81 86 GLU A N 1
ATOM 622 C CA . GLU A 1 86 ? -6.836 19.844 22.734 1 96.81 86 GLU A CA 1
ATOM 623 C C . GLU A 1 86 ? -7.949 18.812 22.594 1 96.81 86 GLU A C 1
ATOM 625 O O . GLU A 1 86 ? -8.93 18.844 23.344 1 96.81 86 GLU A O 1
ATOM 630 N N . LEU A 1 87 ? -7.793 17.906 21.656 1 96.19 87 LEU A N 1
ATOM 631 C CA . LEU A 1 87 ? -8.836 16.922 21.391 1 96.19 87 LEU A CA 1
ATOM 632 C C . LEU A 1 87 ? -8.602 15.641 22.188 1 96.19 87 LEU A C 1
ATOM 634 O O . LEU A 1 87 ? -9.445 14.742 22.172 1 96.19 87 LEU A O 1
ATOM 638 N N . ASP A 1 88 ? -7.453 15.555 22.781 1 94.19 88 ASP A N 1
ATOM 639 C CA . ASP A 1 88 ? -7.059 14.336 23.5 1 94.19 88 ASP A CA 1
ATOM 640 C C . ASP A 1 88 ? -7.121 13.117 22.578 1 94.19 88 ASP A C 1
ATOM 642 O O . ASP A 1 88 ? -7.789 12.133 22.891 1 94.19 88 ASP A O 1
ATOM 646 N N . CYS A 1 89 ? -6.445 13.219 21.438 1 95.06 89 CYS A N 1
ATOM 647 C CA . CYS A 1 89 ? -6.391 12.125 20.469 1 95.06 89 CYS A CA 1
ATOM 648 C C . CYS A 1 89 ? -4.949 11.812 20.078 1 95.06 89 CYS A C 1
ATOM 650 O O . CYS A 1 89 ? -4.031 12.547 20.438 1 95.06 89 CYS A O 1
ATOM 652 N N . VAL A 1 90 ? -4.75 10.672 19.453 1 96.69 90 VAL A N 1
ATOM 653 C CA . VAL A 1 90 ? -3.416 10.234 19.062 1 96.69 90 VAL A CA 1
ATOM 654 C C . VAL A 1 90 ? -2.986 10.984 17.797 1 96.69 90 VAL A C 1
ATOM 656 O O . VAL A 1 90 ? -3.801 11.219 16.906 1 96.69 90 VAL A O 1
ATOM 659 N N . LEU A 1 91 ? -1.732 11.422 17.75 1 98.44 91 LEU A N 1
ATOM 660 C CA . LEU A 1 91 ? -1.055 11.961 16.578 1 98.44 91 LEU A CA 1
ATOM 661 C C . LEU A 1 91 ? 0.164 11.117 16.219 1 98.44 91 LEU A C 1
ATOM 663 O O . LEU A 1 91 ? 1.02 10.859 17.062 1 98.44 91 LEU A O 1
ATOM 667 N N . ILE A 1 92 ? 0.167 10.602 15 1 98.75 92 ILE A N 1
ATOM 668 C CA . ILE A 1 92 ? 1.298 9.859 14.445 1 98.75 92 ILE A CA 1
ATOM 669 C C . ILE A 1 92 ? 2.043 10.727 13.438 1 98.75 92 ILE A C 1
ATOM 671 O O . ILE A 1 92 ? 1.5 11.07 12.383 1 98.75 92 ILE A O 1
ATOM 675 N N . GLU A 1 93 ? 3.398 11.062 13.688 1 98.5 93 GLU A N 1
ATOM 676 C CA . GLU A 1 93 ? 4.203 11.953 12.859 1 98.5 93 GLU A CA 1
ATOM 677 C C . GLU A 1 93 ? 5.363 11.203 12.211 1 98.5 93 GLU A C 1
ATOM 679 O O . GLU A 1 93 ? 5.977 10.336 12.836 1 98.5 93 GLU A O 1
ATOM 684 N N . GLN A 1 94 ? 5.551 11.594 11.008 1 98.06 94 GLN A N 1
ATOM 685 C CA . GLN A 1 94 ? 6.758 11.148 10.32 1 98.06 94 GLN A CA 1
ATOM 686 C C . GLN A 1 94 ? 7.953 12.023 10.68 1 98.06 94 GLN A C 1
ATOM 688 O O . GLN A 1 94 ? 7.895 13.25 10.555 1 98.06 94 GLN A O 1
ATOM 693 N N . ALA A 1 95 ? 9.102 11.461 11.055 1 98.38 95 ALA A N 1
ATOM 694 C CA . ALA A 1 95 ? 10.203 12.203 11.672 1 98.38 95 ALA A CA 1
ATOM 695 C C . ALA A 1 95 ? 11.141 12.773 10.617 1 98.38 95 ALA A C 1
ATOM 697 O O . ALA A 1 95 ? 11.914 13.688 10.898 1 98.38 95 ALA A O 1
ATOM 698 N N . TYR A 1 96 ? 11.125 12.234 9.406 1 98.69 96 TYR A N 1
ATOM 699 C CA . TYR A 1 96 ? 12.156 12.555 8.43 1 98.69 96 TYR A CA 1
ATOM 700 C C . TYR A 1 96 ? 11.617 13.461 7.336 1 98.69 96 TYR A C 1
ATOM 702 O O . TYR A 1 96 ? 10.43 13.391 7 1 98.69 96 TYR A O 1
ATOM 710 N N . SER A 1 97 ? 12.508 14.25 6.777 1 98.69 97 SER A N 1
ATOM 711 C CA . SER A 1 97 ? 12.172 15.188 5.707 1 98.69 97 SER A CA 1
ATOM 712 C C . SER A 1 97 ? 11.656 14.453 4.473 1 98.69 97 SER A C 1
ATOM 714 O O . SER A 1 97 ? 12.164 13.383 4.125 1 98.69 97 SER A O 1
ATOM 716 N N . ARG A 1 98 ? 10.734 15.117 3.812 1 98.56 98 ARG A N 1
ATOM 717 C CA . ARG A 1 98 ? 10.234 14.562 2.557 1 98.56 98 ARG A CA 1
ATOM 718 C C . ARG A 1 98 ? 11.312 14.602 1.476 1 98.56 98 ARG A C 1
ATOM 720 O O . ARG A 1 98 ? 11.156 13.992 0.418 1 98.56 98 ARG A O 1
ATOM 727 N N . LEU A 1 99 ? 12.484 15.242 1.698 1 98.56 99 LEU A N 1
ATOM 728 C CA . LEU A 1 99 ? 13.633 15.156 0.801 1 98.56 99 LEU A CA 1
ATOM 729 C C . LEU A 1 99 ? 14.242 13.758 0.826 1 98.56 99 LEU A C 1
ATOM 731 O O . LEU A 1 99 ? 14.828 13.312 -0.164 1 98.56 99 LEU A O 1
ATOM 735 N N . VAL A 1 100 ? 14.18 13.102 1.985 1 98.56 100 VAL A N 1
ATOM 736 C CA . VAL A 1 100 ? 14.695 11.742 2.113 1 98.56 100 VAL A CA 1
ATOM 737 C C . VAL A 1 100 ? 13.758 10.758 1.413 1 98.56 100 VAL A C 1
ATOM 739 O O . VAL A 1 100 ? 14.18 10.016 0.523 1 98.56 100 VAL A O 1
ATOM 742 N N . ILE A 1 101 ? 12.555 10.766 1.761 1 98.25 101 ILE A N 1
ATOM 743 C CA . ILE A 1 101 ? 11.453 10.031 1.145 1 98.25 101 ILE A CA 1
ATOM 744 C C . ILE A 1 101 ? 10.125 10.656 1.551 1 98.25 101 ILE A C 1
ATOM 746 O O . ILE A 1 101 ? 9.898 10.945 2.729 1 98.25 101 ILE A O 1
ATOM 750 N N . ASP A 1 102 ? 9.32 10.969 0.566 1 98.25 102 ASP A N 1
ATOM 751 C CA . ASP A 1 102 ? 7.98 11.484 0.846 1 98.25 102 ASP A CA 1
ATOM 752 C C . ASP A 1 102 ? 7.023 10.352 1.21 1 98.25 102 ASP A C 1
ATOM 754 O O . ASP A 1 102 ? 6.637 9.555 0.35 1 98.25 102 ASP A O 1
ATOM 758 N N . CYS A 1 103 ? 6.535 10.344 2.445 1 97.81 103 CYS A N 1
ATOM 759 C CA . CYS A 1 103 ? 5.75 9.227 2.951 1 97.81 103 CYS A CA 1
ATOM 760 C C . CYS A 1 103 ? 4.281 9.375 2.576 1 97.81 103 CYS A C 1
ATOM 762 O O . CYS A 1 103 ? 3.459 8.516 2.896 1 97.81 103 CYS A O 1
ATOM 764 N N . ASN A 1 104 ? 3.945 10.414 1.861 1 97.75 104 ASN A N 1
ATOM 765 C CA . ASN A 1 104 ? 2.6 10.516 1.308 1 97.75 104 ASN A CA 1
ATOM 766 C C . ASN A 1 104 ? 2.582 10.203 -0.185 1 97.75 104 ASN A C 1
ATOM 768 O O . ASN A 1 104 ? 1.692 10.648 -0.909 1 97.75 104 ASN A O 1
ATOM 772 N N . ARG A 1 105 ? 3.629 9.555 -0.661 1 94.81 105 ARG A N 1
ATOM 773 C CA . ARG A 1 105 ? 3.738 9.016 -2.014 1 94.81 105 ARG A CA 1
ATOM 774 C C . ARG A 1 105 ? 4.039 7.52 -1.987 1 94.81 105 ARG A C 1
ATOM 776 O O . ARG A 1 105 ? 4.816 7.051 -1.155 1 94.81 105 ARG A O 1
ATOM 783 N N . ALA A 1 106 ? 3.424 6.836 -2.977 1 87.88 106 ALA A N 1
ATOM 784 C CA . ALA A 1 106 ? 3.771 5.426 -3.102 1 87.88 106 ALA A CA 1
ATOM 785 C C . ALA A 1 106 ? 5.25 5.25 -3.447 1 87.88 106 ALA A C 1
ATOM 787 O O . ALA A 1 106 ? 5.797 6.008 -4.254 1 87.88 106 ALA A O 1
ATOM 788 N N . PRO A 1 107 ? 5.969 4.219 -2.842 1 87.69 107 PRO A N 1
ATOM 789 C CA . PRO A 1 107 ? 7.336 3.932 -3.279 1 87.69 107 PRO A CA 1
ATOM 790 C C . PRO A 1 107 ? 7.445 3.748 -4.793 1 87.69 107 PRO A C 1
ATOM 792 O O . PRO A 1 107 ? 6.602 3.086 -5.398 1 87.69 107 PRO A O 1
ATOM 795 N N . GLY A 1 108 ? 8.469 4.438 -5.383 1 82.25 108 GLY A N 1
ATOM 796 C CA . GLY A 1 108 ? 8.648 4.359 -6.824 1 82.25 108 GLY A CA 1
ATOM 797 C C . GLY A 1 108 ? 7.984 5.5 -7.57 1 82.25 108 GLY A C 1
ATOM 798 O O . GLY A 1 108 ? 8.281 5.738 -8.742 1 82.25 108 GLY A O 1
ATOM 799 N N . HIS A 1 109 ? 6.977 6.117 -6.945 1 86.31 109 HIS A N 1
ATOM 800 C CA . HIS A 1 109 ? 6.398 7.301 -7.566 1 86.31 109 HIS A CA 1
ATOM 801 C C . HIS A 1 109 ? 7.477 8.328 -7.906 1 86.31 109 HIS A C 1
ATOM 803 O O . HIS A 1 109 ? 8.438 8.5 -7.152 1 86.31 109 HIS A O 1
ATOM 809 N N . PRO A 1 110 ? 7.258 9.117 -8.93 1 86.88 110 PRO A N 1
ATOM 810 C CA . PRO A 1 110 ? 8.281 10.062 -9.375 1 86.88 110 PRO A CA 1
ATOM 811 C C . PRO A 1 110 ? 8.633 11.102 -8.305 1 86.88 110 PRO A C 1
ATOM 813 O O . PRO A 1 110 ? 9.734 11.641 -8.297 1 86.88 110 PRO A O 1
ATOM 816 N N . THR A 1 111 ? 7.676 11.367 -7.402 1 93.62 111 THR A N 1
ATOM 817 C CA . THR A 1 111 ? 7.949 12.406 -6.414 1 93.62 111 THR A CA 1
ATOM 818 C C . THR A 1 111 ? 8.125 11.805 -5.027 1 93.62 111 THR A C 1
ATOM 820 O O . THR A 1 111 ? 8.109 12.516 -4.023 1 93.62 111 THR A O 1
ATOM 823 N N . SER A 1 112 ? 8.266 10.5 -4.945 1 95.06 112 SER A N 1
ATOM 824 C CA . SER A 1 112 ? 8.555 9.844 -3.674 1 95.06 112 SER A CA 1
ATOM 825 C C . SER A 1 112 ? 9.945 10.219 -3.168 1 95.06 112 SER A C 1
ATOM 827 O O . SER A 1 112 ? 10.141 10.438 -1.971 1 95.06 112 SER A O 1
ATOM 829 N N . ILE A 1 113 ? 10.883 10.266 -4.094 1 96.75 113 ILE A N 1
ATOM 830 C CA . ILE A 1 113 ? 12.242 10.727 -3.852 1 96.75 113 ILE A CA 1
ATOM 831 C C . ILE A 1 113 ? 12.648 11.727 -4.93 1 96.75 113 ILE A C 1
ATOM 833 O O . ILE A 1 113 ? 13 11.336 -6.047 1 96.75 113 ILE A O 1
ATOM 837 N N . VAL A 1 114 ? 12.656 13.008 -4.586 1 97.62 114 VAL A N 1
ATOM 838 C CA . VAL A 1 114 ? 12.766 14.055 -5.59 1 97.62 114 VAL A CA 1
ATOM 839 C C . VAL A 1 114 ? 14.242 14.367 -5.848 1 97.62 114 VAL A C 1
ATOM 841 O O . VAL A 1 114 ? 15.047 14.422 -4.914 1 97.62 114 VAL A O 1
ATOM 844 N N . ARG A 1 115 ? 14.617 14.57 -7.055 1 97.06 115 ARG A N 1
ATOM 845 C CA . ARG A 1 115 ? 15.945 15.016 -7.445 1 97.06 115 ARG A CA 1
ATOM 846 C C . ARG A 1 115 ? 16.016 16.531 -7.562 1 97.06 115 ARG A C 1
ATOM 848 O O . ARG A 1 115 ? 17.094 17.109 -7.555 1 97.06 115 ARG A O 1
ATOM 855 N N . HIS A 1 116 ? 14.836 17.172 -7.766 1 96.75 116 HIS A N 1
ATOM 856 C CA . HIS A 1 116 ? 14.625 18.609 -7.844 1 96.75 116 HIS A CA 1
ATOM 857 C C . HIS A 1 116 ? 13.273 19 -7.246 1 96.75 116 HIS A C 1
ATOM 859 O O . HIS A 1 116 ? 12.281 18.297 -7.43 1 96.75 116 HIS A O 1
ATOM 865 N N . SER A 1 117 ? 13.258 20.141 -6.566 1 95.44 117 SER A N 1
ATOM 866 C CA . SER A 1 117 ? 12.008 20.641 -6.008 1 95.44 117 SER A CA 1
ATOM 867 C C . SER A 1 117 ? 12.023 22.172 -5.922 1 95.44 117 SER A C 1
ATOM 869 O O . SER A 1 117 ? 12.891 22.75 -5.262 1 95.44 117 SER A O 1
ATOM 871 N N . ASP A 1 118 ? 11.109 22.781 -6.641 1 95 118 ASP A N 1
ATOM 872 C CA . ASP A 1 118 ? 10.898 24.234 -6.652 1 95 118 ASP A CA 1
ATOM 873 C C . ASP A 1 118 ? 12.219 24.969 -6.859 1 95 118 ASP A C 1
ATOM 875 O O . ASP A 1 118 ? 12.586 25.844 -6.059 1 95 118 ASP A O 1
ATOM 879 N N . GLY A 1 119 ? 12.977 24.562 -7.773 1 94.69 119 GLY A N 1
ATOM 880 C CA . GLY A 1 119 ? 14.188 25.25 -8.195 1 94.69 119 GLY A CA 1
ATOM 881 C C . GLY A 1 119 ? 15.43 24.781 -7.461 1 94.69 119 GLY A C 1
ATOM 882 O O . GLY A 1 119 ? 16.547 25.203 -7.781 1 94.69 119 GLY A O 1
ATOM 883 N N . THR A 1 120 ? 15.305 23.906 -6.492 1 97.06 120 THR A N 1
ATOM 884 C CA . THR A 1 120 ? 16.438 23.406 -5.719 1 97.06 120 THR A CA 1
ATOM 885 C C . THR A 1 120 ? 16.797 21.984 -6.137 1 97.06 120 THR A C 1
ATOM 887 O O . THR A 1 120 ? 15.93 21.109 -6.164 1 97.06 120 THR A O 1
ATOM 890 N N . VAL A 1 121 ? 18.031 21.781 -6.469 1 97.69 121 VAL A N 1
ATOM 891 C CA . VAL A 1 121 ? 18.531 20.438 -6.758 1 97.69 121 VAL A CA 1
ATOM 892 C C . VAL A 1 121 ? 18.797 19.703 -5.449 1 97.69 121 VAL A C 1
ATOM 894 O O . VAL A 1 121 ? 19.188 20.312 -4.453 1 97.69 121 VAL A O 1
ATOM 897 N N . VAL A 1 122 ? 18.578 18.391 -5.473 1 98.31 122 VAL A N 1
ATOM 898 C CA . VAL A 1 122 ? 18.891 17.531 -4.336 1 98.31 122 VAL A CA 1
ATOM 899 C C . VAL A 1 122 ? 19.969 16.531 -4.723 1 98.31 122 VAL A C 1
ATOM 901 O O . VAL A 1 122 ? 19.672 15.383 -5.059 1 98.31 122 VAL A O 1
ATOM 904 N N . PRO A 1 123 ? 21.219 16.891 -4.59 1 98.25 123 PRO A N 1
ATOM 905 C CA . PRO A 1 123 ? 22.328 16.062 -5.078 1 98.25 123 PRO A CA 1
ATOM 906 C C . PRO A 1 123 ? 22.359 14.664 -4.461 1 98.25 123 PRO A C 1
ATOM 908 O O . PRO A 1 123 ? 22.703 13.695 -5.137 1 98.25 123 PRO A O 1
ATOM 911 N N . GLY A 1 124 ? 21.969 14.547 -3.227 1 97.44 124 GLY A N 1
ATOM 912 C CA . GLY A 1 124 ? 21.953 13.258 -2.541 1 97.44 124 GLY A CA 1
ATOM 913 C C . GLY A 1 124 ? 21.016 12.25 -3.176 1 97.44 124 GLY A C 1
ATOM 914 O O . GLY A 1 124 ? 21.094 11.055 -2.887 1 97.44 124 GLY A O 1
ATOM 915 N N . ASN A 1 125 ? 20.125 12.758 -4.023 1 97.88 125 ASN A N 1
ATOM 916 C CA . ASN A 1 125 ? 19.172 11.883 -4.684 1 97.88 125 ASN A CA 1
ATOM 917 C C . ASN A 1 125 ? 19.484 11.719 -6.164 1 97.88 125 ASN A C 1
ATOM 919 O O . ASN A 1 125 ? 18.797 10.977 -6.871 1 97.88 125 ASN A O 1
ATOM 923 N N . ALA A 1 126 ? 20.438 12.352 -6.785 1 94.81 126 ALA A N 1
ATOM 924 C CA . ALA A 1 126 ? 20.719 12.398 -8.219 1 94.81 126 ALA A CA 1
ATOM 925 C C . ALA A 1 126 ? 20.953 11 -8.781 1 94.81 126 ALA A C 1
ATOM 927 O O . ALA A 1 126 ? 20.375 10.625 -9.812 1 94.81 126 ALA A O 1
ATOM 928 N N . ASP A 1 127 ? 21.75 10.148 -8.141 1 91.62 127 ASP A N 1
ATOM 929 C CA . ASP A 1 127 ? 22.094 8.82 -8.641 1 91.62 127 ASP A CA 1
ATOM 930 C C . ASP A 1 127 ? 21.719 7.742 -7.633 1 91.62 127 ASP A C 1
ATOM 932 O O . ASP A 1 127 ? 22.438 6.766 -7.453 1 91.62 127 ASP A O 1
ATOM 936 N N . ILE A 1 128 ? 20.578 7.961 -7.09 1 93.25 128 ILE A N 1
ATOM 937 C CA . ILE A 1 128 ? 20.156 7.02 -6.062 1 93.25 128 ILE A CA 1
ATOM 938 C C . ILE A 1 128 ? 19.938 5.641 -6.684 1 93.25 128 ILE A C 1
ATOM 940 O O . ILE A 1 128 ? 19.375 5.531 -7.777 1 93.25 128 ILE A O 1
ATOM 944 N N . THR A 1 129 ? 20.484 4.578 -6.02 1 89.75 129 THR A N 1
ATOM 945 C CA . THR A 1 129 ? 20.328 3.209 -6.5 1 89.75 129 THR A CA 1
ATOM 946 C C . THR A 1 129 ? 19.031 2.596 -5.977 1 89.75 129 THR A C 1
ATOM 948 O O . THR A 1 129 ? 18.453 3.104 -5.02 1 89.75 129 THR A O 1
ATOM 951 N N . ALA A 1 130 ? 18.656 1.505 -6.625 1 86.06 130 ALA A N 1
ATOM 952 C CA . ALA A 1 130 ? 17.484 0.763 -6.164 1 86.06 130 ALA A CA 1
ATOM 953 C C . ALA A 1 130 ? 17.656 0.315 -4.715 1 86.06 130 ALA A C 1
ATOM 955 O O . ALA A 1 130 ? 16.703 0.314 -3.939 1 86.06 130 ALA A O 1
ATOM 956 N N . HIS A 1 131 ? 18.859 -0.034 -4.398 1 84.5 131 HIS A N 1
ATOM 957 C CA . HIS A 1 131 ? 19.156 -0.468 -3.039 1 84.5 131 HIS A CA 1
ATOM 958 C C . HIS A 1 131 ? 18.984 0.675 -2.045 1 84.5 131 HIS A C 1
ATOM 960 O O . HIS A 1 131 ? 18.391 0.489 -0.979 1 84.5 131 HIS A O 1
ATOM 966 N N . GLU A 1 132 ? 19.406 1.817 -2.412 1 92.62 132 GLU A N 1
ATOM 967 C CA . GLU A 1 132 ? 19.281 2.986 -1.549 1 92.62 132 GLU A CA 1
ATOM 968 C C . GLU A 1 132 ? 17.812 3.395 -1.389 1 92.62 132 GLU A C 1
ATOM 970 O O . GLU A 1 132 ? 17.375 3.762 -0.294 1 92.62 132 GLU A O 1
ATOM 975 N N . GLU A 1 133 ? 17.109 3.338 -2.477 1 93.56 133 GLU A N 1
ATOM 976 C CA . GLU A 1 133 ? 15.664 3.576 -2.4 1 93.56 133 GLU A CA 1
ATOM 977 C C . GLU A 1 133 ? 14.984 2.557 -1.489 1 93.56 133 GLU A C 1
ATOM 979 O O . GLU A 1 133 ? 14.18 2.924 -0.632 1 93.56 133 GLU A O 1
ATOM 984 N N . GLY A 1 134 ? 15.32 1.35 -1.63 1 91.38 134 GLY A N 1
ATOM 985 C CA . GLY A 1 134 ? 14.758 0.283 -0.82 1 91.38 134 GLY A CA 1
ATOM 986 C C . GLY A 1 134 ? 14.984 0.476 0.667 1 91.38 134 GLY A C 1
ATOM 987 O O . GLY A 1 134 ? 14.102 0.195 1.479 1 91.38 134 GLY A O 1
ATOM 988 N N . ARG A 1 135 ? 16.125 0.963 1.028 1 93.19 135 ARG A N 1
ATOM 989 C CA . ARG A 1 135 ? 16.422 1.194 2.438 1 93.19 135 ARG A CA 1
ATOM 990 C C . ARG A 1 135 ? 15.531 2.295 3.012 1 93.19 135 ARG A C 1
ATOM 992 O O . ARG A 1 135 ? 15.094 2.207 4.16 1 93.19 135 ARG A O 1
ATOM 999 N N . ARG A 1 136 ? 15.312 3.312 2.209 1 97.06 136 ARG A N 1
ATOM 1000 C CA . ARG A 1 136 ? 14.422 4.387 2.646 1 97.06 136 ARG A CA 1
ATOM 1001 C C . ARG A 1 136 ? 13 3.877 2.832 1 97.06 136 ARG A C 1
ATOM 1003 O O . ARG A 1 136 ? 12.305 4.27 3.775 1 97.06 136 ARG A O 1
ATOM 1010 N N . VAL A 1 137 ? 12.633 3.006 2.008 1 95.62 137 VAL A N 1
ATOM 1011 C CA . VAL A 1 137 ? 11.305 2.412 2.098 1 95.62 137 VAL A CA 1
ATOM 1012 C C . VAL A 1 137 ? 11.219 1.515 3.33 1 95.62 137 VAL A C 1
ATOM 1014 O O . VAL A 1 137 ? 10.32 1.666 4.156 1 95.62 137 VAL A O 1
ATOM 1017 N N . GLU A 1 138 ? 12.172 0.642 3.539 1 92.19 138 GLU A N 1
ATOM 1018 C CA . GLU A 1 138 ? 12.156 -0.371 4.59 1 92.19 138 GLU A CA 1
ATOM 1019 C C . GLU A 1 138 ? 12.297 0.264 5.973 1 92.19 138 GLU A C 1
ATOM 1021 O O . GLU A 1 138 ? 11.688 -0.202 6.938 1 92.19 138 GLU A O 1
ATOM 1026 N N . GLU A 1 139 ? 13.078 1.328 6.035 1 95.38 139 GLU A N 1
ATOM 1027 C CA . GLU A 1 139 ? 13.445 1.802 7.367 1 95.38 139 GLU A CA 1
ATOM 1028 C C . GLU A 1 139 ? 12.656 3.049 7.75 1 95.38 139 GLU A C 1
ATOM 1030 O O . GLU A 1 139 ? 12.609 3.422 8.922 1 95.38 139 GLU A O 1
ATOM 1035 N N . ILE A 1 140 ? 12.023 3.719 6.758 1 97.69 140 ILE A N 1
ATOM 1036 C CA . ILE A 1 140 ? 11.336 4.969 7.07 1 97.69 140 ILE A CA 1
ATOM 1037 C C . ILE A 1 140 ? 9.867 4.875 6.645 1 97.69 140 ILE A C 1
ATOM 1039 O O . ILE A 1 140 ? 8.969 4.969 7.477 1 97.69 140 ILE A O 1
ATOM 1043 N N . PHE A 1 141 ? 9.633 4.562 5.395 1 97.75 141 PHE A N 1
ATOM 1044 C CA . PHE A 1 141 ? 8.289 4.562 4.832 1 97.75 141 PHE A CA 1
ATOM 1045 C C . PHE A 1 141 ? 7.422 3.5 5.5 1 97.75 141 PHE A C 1
ATOM 1047 O O . PHE A 1 141 ? 6.355 3.805 6.031 1 97.75 141 PHE A O 1
ATOM 1054 N N . LEU A 1 142 ? 7.879 2.254 5.516 1 94.25 142 LEU A N 1
ATOM 1055 C CA . LEU A 1 142 ? 7.066 1.13 5.969 1 94.25 142 LEU A CA 1
ATOM 1056 C C . LEU A 1 142 ? 6.766 1.239 7.457 1 94.25 142 LEU A C 1
ATOM 1058 O O . LEU A 1 142 ? 5.613 1.11 7.875 1 94.25 142 LEU A O 1
ATOM 1062 N N . PRO A 1 143 ? 7.773 1.522 8.344 1 95.56 143 PRO A N 1
ATOM 1063 C CA . PRO A 1 143 ? 7.441 1.644 9.766 1 95.56 143 PRO A CA 1
ATOM 1064 C C . PRO A 1 143 ? 6.379 2.703 10.039 1 95.56 143 PRO A C 1
ATOM 1066 O O . PRO A 1 143 ? 5.5 2.5 10.883 1 95.56 143 PRO A O 1
ATOM 1069 N N . TYR A 1 144 ? 6.445 3.785 9.289 1 98.12 144 TYR A N 1
ATOM 1070 C CA . TYR A 1 144 ? 5.473 4.855 9.477 1 98.12 144 TYR A CA 1
ATOM 1071 C C . TYR A 1 144 ? 4.066 4.383 9.117 1 98.12 144 TYR A C 1
ATOM 1073 O O . TYR A 1 144 ? 3.141 4.512 9.922 1 98.12 144 TYR A O 1
ATOM 1081 N N . HIS A 1 145 ? 3.871 3.781 8.023 1 96.62 145 HIS A N 1
ATOM 1082 C CA . HIS A 1 145 ? 2.553 3.377 7.543 1 96.62 145 HIS A CA 1
ATOM 1083 C C . HIS A 1 145 ? 2.047 2.15 8.297 1 96.62 145 HIS A C 1
ATOM 1085 O O . HIS A 1 145 ? 0.842 2.004 8.516 1 96.62 145 HIS A O 1
ATOM 1091 N N . GLN A 1 146 ? 2.965 1.299 8.719 1 93.5 146 GLN A N 1
ATOM 1092 C CA . GLN A 1 146 ? 2.568 0.182 9.57 1 93.5 146 GLN A CA 1
ATOM 1093 C C . GLN A 1 146 ? 1.998 0.676 10.898 1 93.5 146 GLN A C 1
ATOM 1095 O O . GLN A 1 146 ? 1.029 0.113 11.414 1 93.5 146 GLN A O 1
ATOM 1100 N N . ARG A 1 147 ? 2.584 1.698 11.375 1 97.19 147 ARG A N 1
ATOM 1101 C CA . ARG A 1 147 ? 2.105 2.264 12.633 1 97.19 147 ARG A CA 1
ATOM 1102 C C . ARG A 1 147 ? 0.699 2.832 12.477 1 97.19 147 ARG A C 1
ATOM 1104 O O . ARG A 1 147 ? -0.15 2.652 13.359 1 97.19 147 ARG A O 1
ATOM 1111 N N . ILE A 1 148 ? 0.455 3.512 11.398 1 97.94 148 ILE A N 1
ATOM 1112 C CA . ILE A 1 148 ? -0.874 4.047 11.125 1 97.94 148 ILE A CA 1
ATOM 1113 C C . ILE A 1 148 ? -1.877 2.902 11 1 97.94 148 ILE A C 1
ATOM 1115 O O . ILE A 1 148 ? -2.92 2.908 11.664 1 97.94 148 ILE A O 1
ATOM 1119 N N . GLY A 1 149 ? -1.532 1.951 10.195 1 95.75 149 GLY A N 1
ATOM 1120 C CA . GLY A 1 149 ? -2.412 0.812 9.992 1 95.75 149 GLY A CA 1
ATOM 1121 C C . GLY A 1 149 ? -2.756 0.085 11.273 1 95.75 149 GLY A C 1
ATOM 1122 O O . GLY A 1 149 ? -3.908 -0.29 11.492 1 95.75 149 GLY A O 1
ATOM 1123 N N . ALA A 1 150 ? -1.756 -0.114 12.109 1 94.75 150 ALA A N 1
ATOM 1124 C CA . ALA A 1 150 ? -1.956 -0.81 13.383 1 94.75 150 ALA A CA 1
ATOM 1125 C C . ALA A 1 150 ? -2.914 -0.038 14.281 1 94.75 150 ALA A C 1
ATOM 1127 O O . ALA A 1 150 ? -3.77 -0.634 14.945 1 94.75 150 ALA A O 1
ATOM 1128 N N . GLU A 1 151 ? -2.783 1.256 14.305 1 96.44 151 GLU A N 1
ATOM 1129 C CA . GLU A 1 151 ? -3.666 2.084 15.125 1 96.44 151 GLU A CA 1
ATOM 1130 C C . GLU A 1 151 ? -5.113 1.966 14.664 1 96.44 151 GLU A C 1
ATOM 1132 O O . GLU A 1 151 ? -6.02 1.771 15.477 1 96.44 151 GLU A O 1
ATOM 1137 N N . LEU A 1 152 ? -5.328 2.051 13.391 1 96.19 152 LEU A N 1
ATOM 1138 C CA . LEU A 1 152 ? -6.668 1.978 12.82 1 96.19 152 LEU A CA 1
ATOM 1139 C C . LEU A 1 152 ? -7.285 0.603 13.055 1 96.19 152 LEU A C 1
ATOM 1141 O O . LEU A 1 152 ? -8.445 0.499 13.469 1 96.19 152 LEU A O 1
ATOM 1145 N N . SER A 1 153 ? -6.516 -0.419 12.859 1 92.31 153 SER A N 1
ATOM 1146 C CA . SER A 1 153 ? -7.004 -1.781 13.047 1 92.31 153 SER A CA 1
ATOM 1147 C C . SER A 1 153 ? -7.355 -2.047 14.508 1 92.31 153 SER A C 1
ATOM 1149 O O . SER A 1 153 ? -8.352 -2.711 14.805 1 92.31 153 SER A O 1
ATOM 1151 N N . ALA A 1 154 ? -6.5 -1.569 15.414 1 92.69 154 ALA A N 1
ATOM 1152 C CA . ALA A 1 154 ? -6.77 -1.757 16.844 1 92.69 154 ALA A CA 1
ATOM 1153 C C . ALA A 1 154 ? -8.109 -1.134 17.234 1 92.69 154 ALA A C 1
ATOM 1155 O O . ALA A 1 154 ? -8.883 -1.731 17.984 1 92.69 154 ALA A O 1
ATOM 1156 N N . ARG A 1 155 ? -8.406 0.003 16.734 1 93.06 155 ARG A N 1
ATOM 1157 C CA . ARG A 1 155 ? -9.664 0.681 17.047 1 93.06 155 ARG A CA 1
ATOM 1158 C C . ARG A 1 155 ? -10.844 -0.06 16.438 1 93.06 155 ARG A C 1
ATOM 1160 O O . ARG A 1 155 ? -11.852 -0.287 17.109 1 93.06 155 ARG A O 1
ATOM 1167 N N . LEU A 1 156 ? -10.672 -0.474 15.219 1 89.75 156 LEU A N 1
ATOM 1168 C CA . LEU A 1 156 ? -11.742 -1.191 14.531 1 89.75 156 LEU A CA 1
ATOM 1169 C C . LEU A 1 156 ? -12.023 -2.525 15.219 1 89.75 156 LEU A C 1
ATOM 1171 O O . LEU A 1 156 ? -13.188 -2.906 15.391 1 89.75 156 LEU A O 1
ATOM 1175 N N . ASP A 1 157 ? -10.984 -3.186 15.602 1 84.81 157 ASP A N 1
ATOM 1176 C CA . ASP A 1 157 ? -11.117 -4.473 16.281 1 84.81 157 ASP A CA 1
ATOM 1177 C C . ASP A 1 157 ? -11.836 -4.316 17.609 1 84.81 157 ASP A C 1
ATOM 1179 O O . ASP A 1 157 ? -12.531 -5.234 18.062 1 84.81 157 ASP A O 1
ATOM 1183 N N . ALA A 1 158 ? -11.734 -3.156 18.219 1 87.94 158 ALA A N 1
ATOM 1184 C CA . ALA A 1 158 ? -12.367 -2.873 19.5 1 87.94 158 ALA A CA 1
ATOM 1185 C C . ALA A 1 158 ? -13.789 -2.359 19.312 1 87.94 158 ALA A C 1
ATOM 1187 O O . ALA A 1 158 ? -14.469 -2.004 20.281 1 87.94 158 ALA A O 1
ATOM 1188 N N . GLY A 1 159 ? -14.211 -2.211 18.062 1 85.06 159 GLY A N 1
ATOM 1189 C CA . GLY A 1 159 ? -15.555 -1.75 17.766 1 85.06 159 GLY A CA 1
ATOM 1190 C C . GLY A 1 159 ? -15.719 -0.249 17.922 1 85.06 159 GLY A C 1
ATOM 1191 O O . GLY A 1 159 ? -16.844 0.244 18.109 1 85.06 159 GLY A O 1
ATOM 1192 N N . LEU A 1 160 ? -14.617 0.446 17.875 1 88.25 160 LEU A N 1
ATOM 1193 C CA . LEU A 1 160 ? -14.656 1.896 18.031 1 88.25 160 LEU A CA 1
ATOM 1194 C C . LEU A 1 160 ? -14.758 2.576 16.656 1 88.25 160 LEU A C 1
ATOM 1196 O O . LEU A 1 160 ? -14.18 2.102 15.688 1 88.25 160 LEU A O 1
ATOM 1200 N N . PRO A 1 161 ? -15.5 3.719 16.625 1 90.25 161 PRO A N 1
ATOM 1201 C CA . PRO A 1 161 ? -15.43 4.512 15.391 1 90.25 161 PRO A CA 1
ATOM 1202 C C . PRO A 1 161 ? -14.055 5.137 15.172 1 90.25 161 PRO A C 1
ATOM 1204 O O . PRO A 1 161 ? -13.336 5.406 16.125 1 90.25 161 PRO A O 1
ATOM 1207 N N . VAL A 1 162 ? -13.789 5.293 13.945 1 94.69 162 VAL A N 1
ATOM 1208 C CA . VAL A 1 162 ? -12.484 5.883 13.641 1 94.69 162 VAL A CA 1
ATOM 1209 C C . VAL A 1 162 ? -12.609 6.816 12.445 1 94.69 162 VAL A C 1
ATOM 1211 O O . VAL A 1 162 ? -13.281 6.488 11.461 1 94.69 162 VAL A O 1
ATOM 1214 N N . VAL A 1 163 ? -12.031 8.023 12.516 1 97.75 163 VAL A N 1
ATOM 1215 C CA . VAL A 1 163 ? -11.891 9 11.438 1 97.75 163 VAL A CA 1
ATOM 1216 C C . VAL A 1 163 ? -10.414 9.367 11.266 1 97.75 163 VAL A C 1
ATOM 1218 O O . VAL A 1 163 ? -9.75 9.773 12.227 1 97.75 163 VAL A O 1
ATOM 1221 N N . LEU A 1 164 ? -9.883 9.188 10.055 1 98.5 164 LEU A N 1
ATOM 1222 C CA . LEU A 1 164 ? -8.5 9.562 9.773 1 98.5 164 LEU A CA 1
ATOM 1223 C C . LEU A 1 164 ? -8.398 11.039 9.422 1 98.5 164 LEU A C 1
ATOM 1225 O O . LEU A 1 164 ? -9.094 11.523 8.523 1 98.5 164 LEU A O 1
ATOM 1229 N N . ILE A 1 165 ? -7.551 11.812 10.148 1 98.88 165 ILE A N 1
ATOM 1230 C CA . ILE A 1 165 ? -7.309 13.227 9.883 1 98.88 165 ILE A CA 1
ATOM 1231 C C . ILE A 1 165 ? -5.875 13.422 9.398 1 98.88 165 ILE A C 1
ATOM 1233 O O . ILE A 1 165 ? -4.926 13.328 10.18 1 98.88 165 ILE A O 1
ATOM 1237 N N . SER A 1 166 ? -5.727 13.664 8.117 1 98.81 166 SER A N 1
ATOM 1238 C CA . SER A 1 166 ? -4.422 13.914 7.516 1 98.81 166 SER A CA 1
ATOM 1239 C C . SER A 1 166 ? -4.117 15.406 7.445 1 98.81 166 SER A C 1
ATOM 1241 O O . SER A 1 166 ? -4.836 16.156 6.785 1 98.81 166 SER A O 1
ATOM 1243 N N . LEU A 1 167 ? -2.994 15.883 8.078 1 98.88 167 LEU A N 1
ATOM 1244 C CA . LEU A 1 167 ? -2.68 17.297 8.281 1 98.88 167 LEU A CA 1
ATOM 1245 C C . LEU A 1 167 ? -1.567 17.75 7.336 1 98.88 167 LEU A C 1
ATOM 1247 O O . LEU A 1 167 ? -0.48 17.156 7.332 1 98.88 167 LEU A O 1
ATOM 1251 N N . HIS A 1 168 ? -1.825 18.797 6.531 1 98.81 168 HIS A N 1
ATOM 1252 C CA . HIS A 1 168 ? -0.844 19.359 5.609 1 98.81 168 HIS A CA 1
ATOM 1253 C C . HIS A 1 168 ? -0.912 20.875 5.586 1 98.81 168 HIS A C 1
ATOM 1255 O O . HIS A 1 168 ? -1.892 21.469 6.047 1 98.81 168 HIS A O 1
ATOM 1261 N N . SER A 1 169 ? 0.166 21.5 5.102 1 98.81 169 SER A N 1
ATOM 1262 C CA . SER A 1 169 ? 0.196 22.922 4.824 1 98.81 169 SER A CA 1
ATOM 1263 C C . SER A 1 169 ? 0.773 23.219 3.439 1 98.81 169 SER A C 1
ATOM 1265 O O . SER A 1 169 ? 1.394 22.344 2.83 1 98.81 169 SER A O 1
ATOM 1267 N N . PHE A 1 170 ? 0.459 24.422 2.932 1 98.44 170 PHE A N 1
ATOM 1268 C CA . PHE A 1 170 ? 0.927 24.797 1.605 1 98.44 170 PHE A CA 1
ATOM 1269 C C . PHE A 1 170 ? 1.424 26.234 1.602 1 98.44 170 PHE A C 1
ATOM 1271 O O . PHE A 1 170 ? 1.084 27.016 2.492 1 98.44 170 PHE A O 1
ATOM 1278 N N . THR A 1 171 ? 2.195 26.578 0.626 1 98.06 171 THR A N 1
ATOM 1279 C CA . THR A 1 171 ? 2.773 27.922 0.526 1 98.06 171 THR A CA 1
ATOM 1280 C C . THR A 1 171 ? 1.716 28.938 0.114 1 98.06 171 THR A C 1
ATOM 1282 O O . THR A 1 171 ? 0.764 28.594 -0.592 1 98.06 171 THR A O 1
ATOM 1285 N N . ASP A 1 172 ? 1.971 30.172 0.49 1 97.62 172 ASP A N 1
ATOM 1286 C CA . ASP A 1 172 ? 1.035 31.25 0.172 1 97.62 172 ASP A CA 1
ATOM 1287 C C . ASP A 1 172 ? 1.226 31.734 -1.263 1 97.62 172 ASP A C 1
ATOM 1289 O O . ASP A 1 172 ? 0.359 32.406 -1.811 1 97.62 172 ASP A O 1
ATOM 1293 N N . ARG A 1 173 ? 2.342 31.406 -1.82 1 95.94 173 ARG A N 1
ATOM 1294 C CA . ARG A 1 173 ? 2.654 31.734 -3.209 1 95.94 173 ARG A CA 1
ATOM 1295 C C . ARG A 1 173 ? 3.303 30.547 -3.914 1 95.94 173 ARG A C 1
ATOM 1297 O O . ARG A 1 173 ? 4.027 29.766 -3.289 1 95.94 173 ARG A O 1
ATOM 1304 N N . MET A 1 174 ? 3.053 30.406 -5.168 1 92.38 174 MET A N 1
ATOM 1305 C CA . MET A 1 174 ? 3.695 29.406 -6.023 1 92.38 174 MET A CA 1
ATOM 1306 C C . MET A 1 174 ? 3.924 29.953 -7.426 1 92.38 174 MET A C 1
ATOM 1308 O O . MET A 1 174 ? 3.02 30.547 -8.023 1 92.38 174 MET A O 1
ATOM 1312 N N . ASN A 1 175 ? 5.145 29.781 -7.895 1 90.69 175 ASN A N 1
ATOM 1313 C CA . ASN A 1 175 ? 5.512 30.312 -9.203 1 90.69 175 ASN A CA 1
ATOM 1314 C C . ASN A 1 175 ? 5.164 31.797 -9.328 1 90.69 175 ASN A C 1
ATOM 1316 O O . ASN A 1 175 ? 4.578 32.219 -10.328 1 90.69 175 ASN A O 1
ATOM 1320 N N . GLY A 1 176 ? 5.293 32.531 -8.266 1 89.62 176 GLY A N 1
ATOM 1321 C CA . GLY A 1 176 ? 5.109 33.969 -8.258 1 89.62 176 GLY A CA 1
ATOM 1322 C C . GLY A 1 176 ? 3.662 34.406 -8.094 1 89.62 176 GLY A C 1
ATOM 1323 O O . GLY A 1 176 ? 3.361 35.594 -8.008 1 89.62 176 GLY A O 1
ATOM 1324 N N . GLN A 1 177 ? 2.809 33.5 -8.023 1 94.19 177 GLN A N 1
ATOM 1325 C CA . GLN A 1 177 ? 1.387 33.781 -7.918 1 94.19 177 GLN A CA 1
ATOM 1326 C C . GLN A 1 177 ? 0.868 33.531 -6.508 1 94.19 177 GLN A C 1
ATOM 1328 O O . GLN A 1 177 ? 1.176 32.5 -5.91 1 94.19 177 GLN A O 1
ATOM 1333 N N . ALA A 1 178 ? 0.058 34.469 -6.098 1 96.75 178 ALA A N 1
ATOM 1334 C CA . ALA A 1 178 ? -0.557 34.344 -4.777 1 96.75 178 ALA A CA 1
ATOM 1335 C C . ALA A 1 178 ? -1.649 33.281 -4.797 1 96.75 178 ALA A C 1
ATOM 1337 O O . ALA A 1 178 ? -2.42 33.188 -5.754 1 96.75 178 ALA A O 1
ATOM 1338 N N . ARG A 1 179 ? -1.659 32.562 -3.732 1 97.75 179 ARG A N 1
ATOM 1339 C CA . ARG A 1 179 ? -2.719 31.562 -3.547 1 97.75 179 ARG A CA 1
ATOM 1340 C C . ARG A 1 179 ? -3.787 32.094 -2.59 1 97.75 179 ARG A C 1
ATOM 1342 O O . ARG A 1 179 ? -3.514 32.312 -1.411 1 97.75 179 ARG A O 1
ATOM 1349 N N . PRO A 1 180 ? -5.004 32.188 -3.021 1 97.94 180 PRO A N 1
ATOM 1350 C CA . PRO A 1 180 ? -5.992 33 -2.285 1 97.94 180 PRO A CA 1
ATOM 1351 C C . PRO A 1 180 ? -6.586 32.219 -1.099 1 97.94 180 PRO A C 1
ATOM 1353 O O . PRO A 1 180 ? -7.211 32.844 -0.227 1 97.94 180 PRO A O 1
ATOM 1356 N N . TRP A 1 181 ? -6.457 30.938 -1.066 1 98.62 181 TRP A N 1
ATOM 1357 C CA . TRP A 1 181 ? -7.129 30.125 -0.059 1 98.62 181 TRP A CA 1
ATOM 1358 C C . TRP A 1 181 ? -6.395 30.188 1.275 1 98.62 181 TRP A C 1
ATOM 1360 O O . TRP A 1 181 ? -5.164 30.172 1.315 1 98.62 181 TRP A O 1
ATOM 1370 N N . HIS A 1 182 ? -7.148 30.312 2.307 1 98.88 182 HIS A N 1
ATOM 1371 C CA . HIS A 1 182 ? -6.574 30.203 3.643 1 98.88 182 HIS A CA 1
ATOM 1372 C C . HIS A 1 182 ? -6.395 28.75 4.051 1 98.88 182 HIS A C 1
ATOM 1374 O O . HIS A 1 182 ? -5.5 28.422 4.832 1 98.88 182 HIS A O 1
ATOM 1380 N N . THR A 1 183 ? -7.254 27.938 3.586 1 98.81 183 THR A N 1
ATOM 1381 C CA . THR A 1 183 ? -7.234 26.5 3.822 1 98.81 183 THR A CA 1
ATOM 1382 C C . THR A 1 183 ? -7.91 25.75 2.672 1 98.81 183 THR A C 1
ATOM 1384 O O . THR A 1 183 ? -8.609 26.359 1.86 1 98.81 183 THR A O 1
ATOM 1387 N N . GLY A 1 184 ? -7.582 24.5 2.508 1 98.69 184 GLY A N 1
ATOM 1388 C CA . GLY A 1 184 ? -8.195 23.641 1.518 1 98.69 184 GLY A CA 1
ATOM 1389 C C . GLY A 1 184 ? -8.5 22.25 2.047 1 98.69 184 GLY A C 1
ATOM 1390 O O . GLY A 1 184 ? -7.73 21.703 2.838 1 98.69 184 GLY A O 1
ATOM 1391 N N . VAL A 1 185 ? -9.633 21.688 1.606 1 98.81 185 VAL A N 1
ATOM 1392 C CA . VAL A 1 185 ? -9.977 20.297 1.875 1 98.81 185 VAL A CA 1
ATOM 1393 C C . VAL A 1 185 ? -9.836 19.469 0.597 1 98.81 185 VAL A C 1
ATOM 1395 O O . VAL A 1 185 ? -10.461 19.766 -0.419 1 98.81 185 VAL A O 1
ATOM 1398 N N . LEU A 1 186 ? -8.945 18.516 0.663 1 98.56 186 LEU A N 1
ATOM 1399 C CA . LEU A 1 186 ? -8.734 17.625 -0.481 1 98.56 186 LEU A CA 1
ATOM 1400 C C . LEU A 1 186 ? -9.586 16.375 -0.369 1 98.56 186 LEU A C 1
ATOM 1402 O O . LEU A 1 186 ? -9.789 15.852 0.729 1 98.56 186 LEU A O 1
ATOM 1406 N N . HIS A 1 187 ? -10.156 15.875 -1.547 1 97.69 187 HIS A N 1
ATOM 1407 C CA . HIS A 1 187 ? -11.07 14.734 -1.471 1 97.69 187 HIS A CA 1
ATOM 1408 C C . HIS A 1 187 ? -11.156 14.008 -2.809 1 97.69 187 HIS A C 1
ATOM 1410 O O . HIS A 1 187 ? -10.812 14.57 -3.85 1 97.69 187 HIS A O 1
ATOM 1416 N N . ASN A 1 188 ? -11.547 12.789 -2.773 1 95 188 ASN A N 1
ATOM 1417 C CA . ASN A 1 188 ? -11.719 11.891 -3.91 1 95 188 ASN A CA 1
ATOM 1418 C C . ASN A 1 188 ? -12.867 10.914 -3.682 1 95 188 ASN A C 1
ATOM 1420 O O . ASN A 1 188 ? -14.031 11.266 -3.852 1 95 188 ASN A O 1
ATOM 1424 N N . ARG A 1 189 ? -12.625 9.695 -3.156 1 90.31 189 ARG A N 1
ATOM 1425 C CA . ARG A 1 189 ? -13.688 8.727 -2.9 1 90.31 189 ARG A CA 1
ATOM 1426 C C . ARG A 1 189 ? -14.211 8.852 -1.474 1 90.31 189 ARG A C 1
ATOM 1428 O O . ARG A 1 189 ? -13.438 9.086 -0.541 1 90.31 189 ARG A O 1
ATOM 1435 N N . ASN A 1 190 ? -15.57 8.734 -1.307 1 90.88 190 ASN A N 1
ATOM 1436 C CA . ASN A 1 190 ? -16.234 8.742 -0.005 1 90.88 190 ASN A CA 1
ATOM 1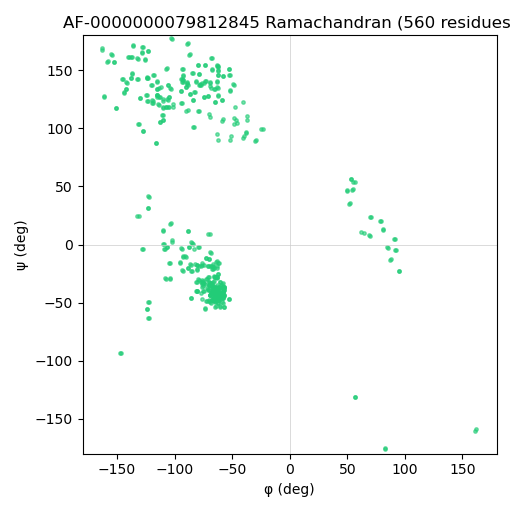437 C C . ASN A 1 190 ? -15.836 9.961 0.82 1 90.88 190 ASN A C 1
ATOM 1439 O O . ASN A 1 190 ? -15.359 9.828 1.949 1 90.88 190 ASN A O 1
ATOM 1443 N N . PRO A 1 191 ? -16.031 11.164 0.278 1 96.69 191 PRO A N 1
ATOM 1444 C CA . PRO A 1 191 ? -15.508 12.391 0.876 1 96.69 191 PRO A CA 1
ATOM 1445 C C . PRO A 1 191 ? -16.469 13.008 1.896 1 96.69 191 PRO A C 1
ATOM 1447 O O . PRO A 1 191 ? -16.25 14.141 2.338 1 96.69 191 PRO A O 1
ATOM 1450 N N . ALA A 1 192 ? -17.516 12.359 2.34 1 96.5 192 ALA A N 1
ATOM 1451 C CA . ALA A 1 192 ? -18.641 12.969 3.033 1 96.5 192 ALA A CA 1
ATOM 1452 C C . ALA A 1 192 ? -18.188 13.688 4.297 1 96.5 192 ALA A C 1
ATOM 1454 O O . ALA A 1 192 ? -18.594 14.82 4.559 1 96.5 192 ALA A O 1
ATOM 1455 N N . PHE A 1 193 ? -17.328 13.078 5.109 1 97.88 193 PHE A N 1
ATOM 1456 C CA . PHE A 1 193 ? -16.906 13.719 6.348 1 97.88 193 PHE A CA 1
ATOM 1457 C C . PHE A 1 193 ? -16.062 14.953 6.055 1 97.88 193 PHE A C 1
ATOM 1459 O O . PHE A 1 193 ? -16.297 16.016 6.629 1 97.88 193 PHE A O 1
ATOM 1466 N N . GLY A 1 194 ? -15.086 14.875 5.164 1 98.69 194 GLY A N 1
ATOM 1467 C CA . GLY A 1 194 ? -14.266 16 4.777 1 98.69 194 GLY A CA 1
ATOM 1468 C C . GLY A 1 194 ? -15.07 17.172 4.23 1 98.69 194 GLY A C 1
ATOM 1469 O O . GLY A 1 194 ? -14.781 18.328 4.531 1 98.69 194 GLY A O 1
ATOM 1470 N N . LEU A 1 195 ? -16.062 16.844 3.482 1 98.31 195 LEU A N 1
ATOM 1471 C CA . LEU A 1 195 ? -16.891 17.891 2.898 1 98.31 195 LEU A CA 1
ATOM 1472 C C . LEU A 1 195 ? -17.734 18.578 3.971 1 98.31 195 LEU A C 1
ATOM 1474 O O . LEU A 1 195 ? -18 19.781 3.869 1 98.31 195 LEU A O 1
ATOM 1478 N N . ARG A 1 196 ? -18.125 17.828 4.977 1 98.31 196 ARG A N 1
ATOM 1479 C CA . ARG A 1 196 ? -18.797 18.453 6.102 1 98.31 196 ARG A CA 1
ATOM 1480 C C . ARG A 1 196 ? -17.891 19.453 6.809 1 98.31 196 ARG A C 1
ATOM 1482 O O . ARG A 1 196 ? -18.297 20.562 7.148 1 98.31 196 ARG A O 1
ATOM 1489 N N . VAL A 1 197 ? -16.672 19.078 7.008 1 98.81 197 VAL A N 1
ATOM 1490 C CA . VAL A 1 197 ? -15.688 19.969 7.617 1 98.81 197 VAL A CA 1
ATOM 1491 C C . VAL A 1 197 ? -15.492 21.203 6.73 1 98.81 197 VAL A C 1
ATOM 1493 O O . VAL A 1 197 ? -15.461 22.328 7.223 1 98.81 197 VAL A O 1
ATOM 1496 N N . ARG A 1 198 ? -15.344 20.984 5.41 1 98.81 198 ARG A N 1
ATOM 1497 C CA . ARG A 1 198 ? -15.211 22.078 4.453 1 98.81 198 ARG A CA 1
ATOM 1498 C C . ARG A 1 198 ? -16.344 23.078 4.609 1 98.81 198 ARG A C 1
ATOM 1500 O O . ARG A 1 198 ? -16.094 24.297 4.656 1 98.81 198 ARG A O 1
ATOM 1507 N N . ASP A 1 199 ? -17.531 22.609 4.699 1 98.62 199 ASP A N 1
ATOM 1508 C CA . ASP A 1 199 ? -18.719 23.469 4.77 1 98.62 199 ASP A CA 1
ATOM 1509 C C . ASP A 1 199 ? -18.734 24.266 6.074 1 98.62 199 ASP A C 1
ATOM 1511 O O . ASP A 1 199 ? -19.109 25.438 6.082 1 98.62 199 ASP A O 1
ATOM 1515 N N . LEU A 1 200 ? -18.375 23.641 7.133 1 98.69 200 LEU A N 1
ATOM 1516 C CA . LEU A 1 200 ? -18.297 24.328 8.414 1 98.69 200 LEU A CA 1
ATOM 1517 C C . LEU A 1 200 ? -17.219 25.422 8.383 1 98.69 200 LEU A C 1
ATOM 1519 O O . LEU A 1 200 ? -17.422 26.5 8.93 1 98.69 200 LEU A O 1
ATOM 1523 N N . LEU A 1 201 ? -16.078 25.172 7.75 1 98.75 201 LEU A N 1
ATOM 1524 C CA . LEU A 1 201 ? -15.023 26.156 7.598 1 98.75 201 LEU A CA 1
ATOM 1525 C C . LEU A 1 201 ? -15.492 27.328 6.73 1 98.75 201 LEU A C 1
ATOM 1527 O O . LEU A 1 201 ? -15.195 28.484 7.027 1 98.75 201 LEU A O 1
ATOM 1531 N N . ARG A 1 202 ? -16.234 27.047 5.691 1 98.31 202 ARG A N 1
ATOM 1532 C CA . ARG A 1 202 ? -16.734 28.078 4.781 1 98.31 202 ARG A CA 1
ATOM 1533 C C . ARG A 1 202 ? -17.719 29.016 5.492 1 98.31 202 ARG A C 1
ATOM 1535 O O . ARG A 1 202 ? -17.844 30.172 5.109 1 98.31 202 ARG A O 1
ATOM 1542 N N . ALA A 1 203 ? -18.344 28.484 6.445 1 97.94 203 ALA A N 1
ATOM 1543 C CA . ALA A 1 203 ? -19.312 29.266 7.191 1 97.94 203 ALA A CA 1
ATOM 1544 C C . ALA A 1 203 ? -18.625 30.266 8.125 1 97.94 203 ALA A C 1
ATOM 1546 O O . ALA A 1 203 ? -19.266 31.203 8.625 1 97.94 203 ALA A O 1
ATOM 1547 N N . GLU A 1 204 ? -17.375 30.031 8.383 1 97.06 204 GLU A N 1
ATOM 1548 C CA . GLU A 1 204 ? -16.625 30.969 9.227 1 97.06 204 GLU A CA 1
ATOM 1549 C C . GLU A 1 204 ? -16.297 32.25 8.469 1 97.06 204 GLU A C 1
ATOM 1551 O O . GLU A 1 204 ? -15.906 32.219 7.301 1 97.06 204 GLU A O 1
ATOM 1556 N N . GLU A 1 205 ? -16.438 33.344 9.156 1 95.06 205 GLU A N 1
ATOM 1557 C CA . GLU A 1 205 ? -16.125 34.656 8.547 1 95.06 205 GLU A CA 1
ATOM 1558 C C . GLU A 1 205 ? -14.633 34.812 8.297 1 95.06 205 GLU A C 1
ATOM 1560 O O . GLU A 1 205 ? -13.82 34.406 9.133 1 95.06 205 GLU A O 1
ATOM 1565 N N . GLY A 1 206 ? -14.305 35.312 7.086 1 96.69 206 GLY A N 1
ATOM 1566 C CA . GLY A 1 206 ? -12.938 35.719 6.816 1 96.69 206 GLY A CA 1
ATOM 1567 C C . GLY A 1 206 ? -12.094 34.594 6.219 1 96.69 206 GLY A C 1
ATOM 1568 O O . GLY A 1 206 ? -10.891 34.75 6.016 1 96.69 206 GLY A O 1
ATOM 1569 N N . LEU A 1 207 ? -12.656 33.469 5.926 1 98.25 207 LEU A N 1
ATOM 1570 C CA . LEU A 1 207 ? -11.883 32.344 5.387 1 98.25 207 LEU A CA 1
ATOM 1571 C C . LEU A 1 207 ? -12.242 32.094 3.928 1 98.25 207 LEU A C 1
ATOM 1573 O O . LEU A 1 207 ? -13.422 32 3.582 1 98.25 207 LEU A O 1
ATOM 1577 N N . VAL A 1 208 ? -11.273 32.125 3.117 1 98.56 208 VAL A N 1
ATOM 1578 C CA . VAL A 1 208 ? -11.398 31.531 1.782 1 98.56 208 VAL A CA 1
ATOM 1579 C C . VAL A 1 208 ? -11.016 30.062 1.815 1 98.56 208 VAL A C 1
ATOM 1581 O O . VAL A 1 208 ? -9.859 29.719 2.062 1 98.56 208 VAL A O 1
ATOM 1584 N N . VAL A 1 209 ? -11.984 29.172 1.534 1 98.81 209 VAL A N 1
ATOM 1585 C CA . VAL A 1 209 ? -11.789 27.734 1.698 1 98.81 209 VAL A CA 1
ATOM 1586 C C . VAL A 1 209 ? -11.836 27.047 0.336 1 98.81 209 VAL A C 1
ATOM 1588 O O . VAL A 1 209 ? -12.836 27.141 -0.381 1 98.81 209 VAL A O 1
ATOM 1591 N N . GLY A 1 210 ? -10.766 26.391 0.005 1 98.56 210 GLY A N 1
ATOM 1592 C CA . GLY A 1 210 ? -10.703 25.656 -1.246 1 98.56 210 GLY A CA 1
ATOM 1593 C C . GLY A 1 210 ? -11.297 24.266 -1.146 1 98.56 210 GLY A C 1
ATOM 1594 O O . GLY A 1 210 ? -11.227 23.625 -0.092 1 98.56 210 GLY A O 1
ATOM 1595 N N . SER A 1 211 ? -11.898 23.766 -2.215 1 98.31 211 SER A N 1
ATOM 1596 C CA . SER A 1 211 ? -12.289 22.375 -2.453 1 98.31 211 SER A CA 1
ATOM 1597 C C . SER A 1 211 ? -11.422 21.734 -3.535 1 98.31 211 SER A C 1
ATOM 1599 O O . SER A 1 211 ? -11.625 21.984 -4.727 1 98.31 211 SER A O 1
ATOM 1601 N N . ASN A 1 212 ? -10.531 20.844 -3.102 1 98 212 ASN A N 1
ATOM 1602 C CA . ASN A 1 212 ? -9.492 20.375 -4.012 1 98 212 ASN A CA 1
ATOM 1603 C C . ASN A 1 212 ? -8.711 21.531 -4.613 1 98 212 ASN A C 1
ATOM 1605 O O . ASN A 1 212 ? -8.523 21.594 -5.832 1 98 212 ASN A O 1
ATOM 1609 N N . GLU A 1 213 ? -8.344 22.406 -3.725 1 96.88 213 GLU A N 1
ATOM 1610 C CA . GLU A 1 213 ? -7.438 23.531 -3.918 1 96.88 213 GLU A CA 1
ATOM 1611 C C . GLU A 1 213 ? -6.535 23.734 -2.703 1 96.88 213 GLU A C 1
ATOM 1613 O O . GLU A 1 213 ? -6.988 23.625 -1.562 1 96.88 213 GLU A O 1
ATOM 1618 N N . PRO A 1 214 ? -5.195 24.047 -2.881 1 96.5 214 PRO A N 1
ATOM 1619 C CA . PRO A 1 214 ? -4.539 24.266 -4.172 1 96.5 214 PRO A CA 1
ATOM 1620 C C . PRO A 1 214 ? -4.184 22.953 -4.879 1 96.5 214 PRO A C 1
ATOM 1622 O O . PRO A 1 214 ? -3.66 22.984 -5.996 1 96.5 214 PRO A O 1
ATOM 1625 N N . TYR A 1 215 ? -4.445 21.859 -4.262 1 94.62 215 TYR A N 1
ATOM 1626 C CA . TYR A 1 215 ? -4.203 20.531 -4.824 1 94.62 215 TYR A CA 1
ATOM 1627 C C . TYR A 1 215 ? -5.484 19.703 -4.844 1 94.62 215 TYR A C 1
ATOM 1629 O O . TYR A 1 215 ? -6.492 20.094 -4.246 1 94.62 215 TYR A O 1
ATOM 1637 N N . ALA A 1 216 ? -5.402 18.609 -5.582 1 94.88 216 ALA A N 1
ATOM 1638 C CA . ALA A 1 216 ? -6.5 17.656 -5.566 1 94.88 216 ALA A CA 1
ATOM 1639 C C . ALA A 1 216 ? -6.023 16.281 -5.086 1 94.88 216 ALA A C 1
ATOM 1641 O O . ALA A 1 216 ? -4.93 15.844 -5.449 1 94.88 216 ALA A O 1
ATOM 1642 N N . LEU A 1 217 ? -6.812 15.656 -4.242 1 93.06 217 LEU A N 1
ATOM 1643 C CA . LEU A 1 217 ? -6.539 14.289 -3.809 1 93.06 217 LEU A CA 1
ATOM 1644 C C . LEU A 1 217 ? -6.871 13.297 -4.914 1 93.06 217 LEU A C 1
ATOM 1646 O O . LEU A 1 217 ? -7.965 13.328 -5.484 1 93.06 217 LEU A O 1
ATOM 1650 N N . THR A 1 218 ? -5.934 12.422 -5.285 1 86.75 218 THR A N 1
ATOM 1651 C CA . THR A 1 218 ? -6.168 11.336 -6.23 1 86.75 218 THR A CA 1
ATOM 1652 C C . THR A 1 218 ? -5.543 10.031 -5.73 1 86.75 218 THR A C 1
ATOM 1654 O O . THR A 1 218 ? -4.77 10.039 -4.773 1 86.75 218 THR A O 1
ATOM 1657 N N . ASP A 1 219 ? -5.828 8.953 -6.402 1 79.12 219 ASP A N 1
ATOM 1658 C CA . ASP A 1 219 ? -5.301 7.637 -6.047 1 79.12 219 ASP A CA 1
ATOM 1659 C C . ASP A 1 219 ? -3.799 7.559 -6.312 1 79.12 219 ASP A C 1
ATOM 1661 O O . ASP A 1 219 ? -3.109 6.695 -5.77 1 79.12 219 ASP A O 1
ATOM 1665 N N . VAL A 1 220 ? -3.246 8.445 -7.125 1 77.75 220 VAL A N 1
ATOM 1666 C CA . VAL A 1 220 ? -1.863 8.344 -7.582 1 77.75 220 VAL A CA 1
ATOM 1667 C C . VAL A 1 220 ? -1.013 9.422 -6.906 1 77.75 220 VAL A C 1
ATOM 1669 O O . VAL A 1 220 ? 0.156 9.188 -6.59 1 77.75 220 VAL A O 1
ATOM 1672 N N . SER A 1 221 ? -1.627 10.477 -6.582 1 85.88 221 SER A N 1
ATOM 1673 C CA . SER A 1 221 ? -0.876 11.609 -6.055 1 85.88 221 SER A CA 1
ATOM 1674 C C . SER A 1 221 ? -0.671 11.492 -4.551 1 85.88 221 SER A C 1
ATOM 1676 O O . SER A 1 221 ? 0.209 12.141 -3.982 1 85.88 221 SER A O 1
ATOM 1678 N N . ASP A 1 222 ? -1.484 10.75 -3.854 1 93.38 222 ASP A N 1
ATOM 1679 C CA . ASP A 1 222 ? -1.453 10.609 -2.4 1 93.38 222 ASP A CA 1
ATOM 1680 C C . ASP A 1 222 ? -1.353 9.141 -1.994 1 93.38 222 ASP A C 1
ATOM 1682 O O . ASP A 1 222 ? -1.636 8.242 -2.797 1 93.38 222 ASP A O 1
ATOM 1686 N N . TYR A 1 223 ? -0.907 8.953 -0.816 1 93.75 223 TYR A N 1
ATOM 1687 C CA . TYR A 1 223 ? -0.789 7.582 -0.334 1 93.75 223 TYR A CA 1
ATOM 1688 C C . TYR A 1 223 ? -1.598 7.379 0.941 1 93.75 223 TYR A C 1
ATOM 1690 O O . TYR A 1 223 ? -2.395 6.445 1.036 1 93.75 223 TYR A O 1
ATOM 1698 N N . THR A 1 224 ? -1.486 8.188 1.896 1 97.25 224 THR A N 1
ATOM 1699 C CA . THR A 1 224 ? -1.997 8 3.248 1 97.25 224 THR A CA 1
ATOM 1700 C C . THR A 1 224 ? -3.516 7.852 3.238 1 97.25 224 THR A C 1
ATOM 1702 O O . THR A 1 224 ? -4.047 6.844 3.711 1 97.25 224 THR A O 1
ATOM 1705 N N . VAL A 1 225 ? -4.234 8.766 2.65 1 97 225 VAL A N 1
ATOM 1706 C CA . VAL A 1 225 ? -5.695 8.75 2.689 1 97 225 VAL A CA 1
ATOM 1707 C C . VAL A 1 225 ? -6.223 7.629 1.804 1 97 225 VAL A C 1
ATOM 1709 O O . VAL A 1 225 ? -7.035 6.809 2.246 1 97 225 VAL A O 1
ATOM 1712 N N . PRO A 1 226 ? -5.742 7.492 0.536 1 93 226 PRO A N 1
ATOM 1713 C CA . PRO A 1 226 ? -6.262 6.406 -0.302 1 93 226 PRO A CA 1
ATOM 1714 C C . PRO A 1 226 ? -6.074 5.031 0.333 1 93 226 PRO A C 1
ATOM 1716 O O . PRO A 1 226 ? -6.984 4.199 0.294 1 93 226 PRO A O 1
ATOM 1719 N N . VAL A 1 227 ? -4.961 4.844 1.026 1 91.38 227 VAL A N 1
ATOM 1720 C CA . VAL A 1 227 ? -4.629 3.521 1.543 1 91.38 227 VAL A CA 1
ATOM 1721 C C . VAL A 1 227 ? -5.301 3.312 2.9 1 91.38 227 VAL A C 1
ATOM 1723 O O . VAL A 1 227 ? -5.953 2.293 3.127 1 91.38 227 VAL A O 1
ATOM 1726 N N . HIS A 1 228 ? -5.246 4.227 3.771 1 95.75 228 HIS A N 1
ATOM 1727 C CA . HIS A 1 228 ? -5.605 3.988 5.164 1 95.75 228 HIS A CA 1
ATOM 1728 C C . HIS A 1 228 ? -7.055 4.371 5.434 1 95.75 228 HIS A C 1
ATOM 1730 O O . HIS A 1 228 ? -7.637 3.959 6.441 1 95.75 228 HIS A O 1
ATOM 1736 N N . ALA A 1 229 ? -7.695 5.145 4.527 1 96.19 229 ALA A N 1
ATOM 1737 C CA . ALA A 1 229 ? -9.078 5.535 4.77 1 96.19 229 ALA A CA 1
ATOM 1738 C C . ALA A 1 229 ? -9.984 5.082 3.627 1 96.19 229 ALA A C 1
ATOM 1740 O O . ALA A 1 229 ? -10.805 4.18 3.797 1 96.19 229 ALA A O 1
ATOM 1741 N N . GLU A 1 230 ? -9.773 5.598 2.418 1 93.31 230 GLU A N 1
ATOM 1742 C CA . GLU A 1 230 ? -10.648 5.254 1.299 1 93.31 230 GLU A CA 1
ATOM 1743 C C . GLU A 1 230 ? -10.656 3.746 1.055 1 93.31 230 GLU A C 1
ATOM 1745 O O . GLU A 1 230 ? -11.727 3.148 0.893 1 93.31 230 GLU A O 1
ATOM 1750 N N . GLY A 1 231 ? -9.469 3.219 1.104 1 88.94 231 GLY A N 1
ATOM 1751 C CA . GLY A 1 231 ? -9.352 1.789 0.862 1 88.94 231 GLY A CA 1
ATOM 1752 C C . GLY A 1 231 ? -10.008 0.947 1.942 1 88.94 231 GLY A C 1
ATOM 1753 O O . GLY A 1 231 ? -10.336 -0.219 1.715 1 88.94 231 GLY A O 1
ATOM 1754 N N . ARG A 1 232 ? -10.266 1.458 3.076 1 91.06 232 ARG A N 1
ATOM 1755 C CA . ARG A 1 232 ? -10.836 0.747 4.219 1 91.06 232 ARG A CA 1
ATOM 1756 C C . ARG A 1 232 ? -12.273 1.182 4.477 1 91.06 232 ARG A C 1
ATOM 1758 O O . ARG A 1 232 ? -12.891 0.749 5.453 1 91.06 232 ARG A O 1
ATOM 1765 N N . GLY A 1 233 ? -12.773 2.1 3.637 1 90.44 233 GLY A N 1
ATOM 1766 C CA . GLY A 1 233 ? -14.133 2.592 3.801 1 90.44 233 GLY A CA 1
ATOM 1767 C C . GLY A 1 233 ? -14.305 3.467 5.027 1 90.44 233 GLY A C 1
ATOM 1768 O O . GLY A 1 233 ? -15.398 3.531 5.602 1 90.44 233 GLY A O 1
ATOM 1769 N N . LEU A 1 234 ? -13.242 4.059 5.484 1 94.94 234 LEU A N 1
ATOM 1770 C CA . LEU A 1 234 ? -13.281 4.895 6.68 1 94.94 234 LEU A CA 1
ATOM 1771 C C . LEU A 1 234 ? -13.477 6.359 6.312 1 94.94 234 LEU A C 1
ATOM 1773 O O . LEU A 1 234 ? -12.938 6.832 5.309 1 94.94 234 LEU A O 1
ATOM 1777 N N . PRO A 1 235 ? -14.234 7.062 7.09 1 96.88 235 PRO A N 1
ATOM 1778 C CA . PRO A 1 235 ? -14.273 8.508 6.887 1 96.88 235 PRO A CA 1
ATOM 1779 C C . PRO A 1 235 ? -12.922 9.18 7.117 1 96.88 235 PRO A C 1
ATOM 1781 O O . PRO A 1 235 ? -12.102 8.672 7.887 1 96.88 235 PRO A O 1
ATOM 1784 N N . TYR A 1 236 ? -12.719 10.344 6.426 1 98.38 236 TYR A N 1
ATOM 1785 C CA . TYR A 1 236 ? -11.43 11.016 6.539 1 98.38 236 TYR A CA 1
ATOM 1786 C C . TYR A 1 236 ? -11.562 12.508 6.262 1 98.38 236 TYR A C 1
ATOM 1788 O O . TYR A 1 236 ? -12.594 12.961 5.75 1 98.38 236 TYR A O 1
ATOM 1796 N N . LEU A 1 237 ? -10.531 13.219 6.68 1 98.81 237 LEU A N 1
ATOM 1797 C CA . LEU A 1 237 ? -10.227 14.586 6.281 1 98.81 237 LEU A CA 1
ATOM 1798 C C . LEU A 1 237 ? -8.773 14.711 5.828 1 98.81 237 LEU A C 1
ATOM 1800 O O . LEU A 1 237 ? -7.863 14.25 6.516 1 98.81 237 LEU A O 1
ATOM 1804 N N . GLU A 1 238 ? -8.57 15.211 4.672 1 98.75 238 GLU A N 1
ATOM 1805 C CA . GLU A 1 238 ? -7.266 15.75 4.297 1 98.75 238 GLU A CA 1
ATOM 1806 C C . GLU A 1 238 ? -7.312 17.266 4.168 1 98.75 238 GLU A C 1
ATOM 1808 O O . GLU A 1 238 ? -8 17.797 3.293 1 98.75 238 GLU A O 1
ATOM 1813 N N . ILE A 1 239 ? -6.527 17.938 5.02 1 98.88 239 ILE A N 1
ATOM 1814 C CA . ILE A 1 239 ? -6.637 19.391 5.07 1 98.88 239 ILE A CA 1
ATOM 1815 C C . ILE A 1 239 ? -5.277 20.016 4.797 1 98.88 239 ILE A C 1
ATOM 1817 O O . ILE A 1 239 ? -4.246 19.5 5.23 1 98.88 239 ILE A O 1
ATOM 1821 N N . GLU A 1 240 ? -5.285 21.125 4.105 1 98.75 240 GLU A N 1
ATOM 1822 C CA . GLU A 1 240 ? -4.164 22.031 3.852 1 98.75 240 GLU A CA 1
ATOM 1823 C C . GLU A 1 240 ? -4.395 23.391 4.496 1 98.75 240 GLU A C 1
ATOM 1825 O O . GLU A 1 240 ? -5.445 24 4.301 1 98.75 240 GLU A O 1
ATOM 1830 N N . ILE A 1 241 ? -3.43 23.875 5.258 1 98.88 241 ILE A N 1
ATOM 1831 C CA . ILE A 1 241 ? -3.49 25.219 5.812 1 98.88 241 ILE A CA 1
ATOM 1832 C C . ILE A 1 241 ? -2.367 26.062 5.223 1 98.88 241 ILE A C 1
ATOM 1834 O O . ILE A 1 241 ? -1.223 25.625 5.125 1 98.88 241 ILE A O 1
ATOM 1838 N N . ARG A 1 242 ? -2.701 27.234 4.816 1 98.88 242 ARG A N 1
ATOM 1839 C CA . ARG A 1 242 ? -1.693 28.094 4.219 1 98.88 242 ARG A CA 1
ATOM 1840 C C . ARG A 1 242 ? -0.594 28.438 5.219 1 98.88 242 ARG A C 1
ATOM 1842 O O . ARG A 1 242 ? -0.877 28.859 6.34 1 98.88 242 ARG A O 1
ATOM 1849 N N . GLN A 1 243 ? 0.608 28.375 4.809 1 98.62 243 GLN A N 1
ATOM 1850 C CA . GLN A 1 243 ? 1.76 28.312 5.703 1 98.62 243 GLN A CA 1
ATOM 1851 C C . GLN A 1 243 ? 1.965 29.656 6.414 1 98.62 243 GLN A C 1
ATOM 1853 O O . GLN A 1 243 ? 2.381 29.688 7.57 1 98.62 243 GLN A O 1
ATOM 1858 N N . ASP A 1 244 ? 1.703 30.812 5.805 1 98.19 244 ASP A N 1
ATOM 1859 C CA . ASP A 1 244 ? 1.904 32.125 6.43 1 98.19 244 ASP A CA 1
ATOM 1860 C C . ASP A 1 244 ? 0.993 32.281 7.645 1 98.19 244 ASP A C 1
ATOM 1862 O O . ASP A 1 244 ? 1.271 33.094 8.523 1 98.19 244 ASP A O 1
ATOM 1866 N N . LEU A 1 245 ? -0.065 31.484 7.727 1 98.69 245 LEU A N 1
ATOM 1867 C CA . LEU A 1 245 ? -1.036 31.594 8.812 1 98.69 245 LEU A CA 1
ATOM 1868 C C . LEU A 1 245 ? -0.589 30.781 10.023 1 98.69 245 LEU A C 1
ATOM 1870 O O . LEU A 1 245 ? -1.106 30.969 11.125 1 98.69 245 LEU A O 1
ATOM 1874 N N . ILE A 1 246 ? 0.376 29.828 9.812 1 98.69 246 ILE A N 1
ATOM 1875 C CA . ILE A 1 246 ? 0.763 28.953 10.914 1 98.69 246 ILE A CA 1
ATOM 1876 C C . ILE A 1 246 ? 2.285 28.922 11.031 1 98.69 246 ILE A C 1
ATOM 1878 O O . ILE A 1 246 ? 2.852 27.922 11.477 1 98.69 246 ILE A O 1
ATOM 1882 N N . SER A 1 247 ? 2.951 29.906 10.586 1 97 247 SER A N 1
ATOM 1883 C CA . SER A 1 247 ? 4.41 29.953 10.641 1 97 247 SER A CA 1
ATOM 1884 C C . SER A 1 247 ? 4.898 30.281 12.055 1 97 247 SER A C 1
ATOM 1886 O O . SER A 1 247 ? 6.059 30.031 12.383 1 97 247 SER A O 1
ATOM 1888 N N . GLY A 1 248 ? 4.062 30.828 12.953 1 97.81 248 GLY A N 1
ATOM 1889 C CA . GLY A 1 248 ? 4.41 31.172 14.328 1 97.81 248 GLY A CA 1
ATOM 1890 C C . GLY A 1 248 ? 3.451 30.594 15.352 1 97.81 248 GLY A C 1
ATOM 1891 O O . GLY A 1 248 ? 2.404 30.047 14.992 1 97.81 248 GLY A O 1
ATOM 1892 N N . PRO A 1 249 ? 3.83 30.703 16.672 1 98.31 249 PRO A N 1
ATOM 1893 C CA . PRO A 1 249 ? 3.074 30.047 17.734 1 98.31 249 PRO A CA 1
ATOM 1894 C C . PRO A 1 249 ? 1.63 30.531 17.828 1 98.31 249 PRO A C 1
ATOM 1896 O O . PRO A 1 249 ? 0.723 29.75 18.109 1 98.31 249 PRO A O 1
ATOM 1899 N N . GLU A 1 250 ? 1.396 31.828 17.609 1 98.5 250 GLU A N 1
ATOM 1900 C CA . GLU A 1 250 ? 0.045 32.375 17.719 1 98.5 250 GLU A CA 1
ATOM 1901 C C . GLU A 1 250 ? -0.871 31.797 16.641 1 98.5 250 GLU A C 1
ATOM 1903 O O . GLU A 1 250 ? -1.992 31.375 16.938 1 98.5 250 GLU A O 1
ATOM 1908 N N . GLY A 1 251 ? -0.395 31.797 15.383 1 98.81 251 GLY A N 1
ATOM 1909 C CA . GLY A 1 251 ? -1.171 31.219 14.297 1 98.81 251 GLY A CA 1
ATOM 1910 C C . GLY A 1 251 ? -1.422 29.734 14.469 1 98.81 251 GLY A C 1
ATOM 1911 O O . GLY A 1 251 ? -2.514 29.25 14.172 1 98.81 251 GLY A O 1
ATOM 1912 N N . GLN A 1 252 ? -0.42 29.031 14.961 1 98.81 252 GLN A N 1
ATOM 1913 C CA . GLN A 1 252 ? -0.535 27.609 15.234 1 98.81 252 GLN A CA 1
ATOM 1914 C C . GLN A 1 252 ? -1.618 27.328 16.281 1 98.81 252 GLN A C 1
ATOM 1916 O O . GLN A 1 252 ? -2.467 26.453 16.078 1 98.81 252 GLN A O 1
ATOM 1921 N N . ALA A 1 253 ? -1.617 28.094 17.328 1 98.75 253 ALA A N 1
ATOM 1922 C CA . ALA A 1 253 ? -2.609 27.938 18.391 1 98.75 253 ALA A CA 1
ATOM 1923 C C . ALA A 1 253 ? -4.012 28.266 17.875 1 98.75 253 ALA A C 1
ATOM 1925 O O . ALA A 1 253 ? -4.977 27.578 18.219 1 98.75 253 ALA A O 1
ATOM 1926 N N . GLU A 1 254 ? -4.141 29.297 17.094 1 98.62 254 GLU A N 1
ATOM 1927 C CA . GLU A 1 254 ? -5.434 29.703 16.547 1 98.62 254 GLU A CA 1
ATOM 1928 C C . GLU A 1 254 ? -6.035 28.625 15.664 1 98.62 254 GLU A C 1
ATOM 1930 O O . GLU A 1 254 ? -7.215 28.281 15.797 1 98.62 254 GLU A O 1
ATOM 1935 N N . TRP A 1 255 ? -5.285 28.094 14.797 1 98.88 255 TRP A N 1
ATOM 1936 C CA . TRP A 1 255 ? -5.797 27.094 13.875 1 98.88 255 TRP A CA 1
ATOM 1937 C C . TRP A 1 255 ? -6.082 25.781 14.602 1 98.88 255 TRP A C 1
ATOM 1939 O O . TRP A 1 255 ? -7.043 25.078 14.273 1 98.88 255 TRP A O 1
ATOM 1949 N N . ALA A 1 256 ? -5.211 25.391 15.578 1 98.88 256 ALA A N 1
ATOM 1950 C CA . ALA A 1 256 ? -5.508 24.219 16.391 1 98.88 256 ALA A CA 1
ATOM 1951 C C . ALA A 1 256 ? -6.848 24.375 17.109 1 98.88 256 ALA A C 1
ATOM 1953 O O . ALA A 1 256 ? -7.668 23.453 17.094 1 98.88 256 ALA A O 1
ATOM 1954 N N . ALA A 1 257 ? -7.09 25.531 17.672 1 98.75 257 ALA A N 1
ATOM 1955 C CA . ALA A 1 257 ? -8.344 25.797 18.375 1 98.75 257 ALA A CA 1
ATOM 1956 C C . ALA A 1 257 ? -9.531 25.766 17.406 1 98.75 257 ALA A C 1
ATOM 1958 O O . ALA A 1 257 ? -10.602 25.25 17.766 1 98.75 257 ALA A O 1
ATOM 1959 N N . ARG A 1 258 ? -9.367 26.328 16.266 1 98.75 258 ARG A N 1
ATOM 1960 C CA . ARG A 1 258 ? -10.414 26.328 15.25 1 98.75 258 ARG A CA 1
ATOM 1961 C C . ARG A 1 258 ? -10.805 24.906 14.867 1 98.75 258 ARG A C 1
ATOM 1963 O O . ARG A 1 258 ? -11.984 24.547 14.891 1 98.75 258 ARG A O 1
ATOM 1970 N N . LEU A 1 259 ? -9.828 24.062 14.562 1 98.81 259 LEU A N 1
ATOM 1971 C CA . LEU A 1 259 ? -10.109 22.688 14.172 1 98.81 259 LEU A CA 1
ATOM 1972 C C . LEU A 1 259 ? -10.672 21.891 15.344 1 98.81 259 LEU A C 1
ATOM 1974 O O . LEU A 1 259 ? -11.508 21 15.156 1 98.81 259 LEU A O 1
ATOM 1978 N N . ALA A 1 260 ? -10.211 22.203 16.562 1 98.62 260 ALA A N 1
ATOM 1979 C CA . ALA A 1 260 ? -10.703 21.5 17.75 1 98.62 260 ALA A CA 1
ATOM 1980 C C . ALA A 1 260 ? -12.188 21.781 17.969 1 98.62 260 ALA A C 1
ATOM 1982 O O . ALA A 1 260 ? -12.898 20.953 18.562 1 98.62 260 ALA A O 1
ATOM 1983 N N . ARG A 1 261 ? -12.648 22.906 17.531 1 98.31 261 ARG A N 1
ATOM 1984 C CA . ARG A 1 261 ? -14.07 23.219 17.609 1 98.31 261 ARG A CA 1
ATOM 1985 C C . ARG A 1 261 ? -14.836 22.562 16.453 1 98.31 261 ARG A C 1
ATOM 1987 O O . ARG A 1 261 ? -15.898 21.969 16.672 1 98.31 261 ARG A O 1
ATOM 1994 N N . ILE A 1 262 ? -14.328 22.531 15.297 1 98.5 262 ILE A N 1
ATOM 1995 C CA . ILE A 1 262 ? -15.039 22.172 14.07 1 98.5 262 ILE A CA 1
ATOM 1996 C C . ILE A 1 262 ? -15.133 20.641 13.961 1 98.5 262 ILE A C 1
ATOM 1998 O O . ILE A 1 262 ? -16.172 20.109 13.547 1 98.5 262 ILE A O 1
ATOM 2002 N N . LEU A 1 263 ? -14.102 19.922 14.305 1 98.5 263 LEU A N 1
ATOM 2003 C CA . LEU A 1 263 ? -14.047 18.484 14.055 1 98.5 263 LEU A CA 1
ATOM 2004 C C . LEU A 1 263 ? -15.102 17.75 14.875 1 98.5 263 LEU A C 1
ATOM 2006 O O . LEU A 1 263 ? -15.867 16.938 14.328 1 98.5 263 LEU A O 1
ATOM 2010 N N . PRO A 1 264 ? -15.273 18.031 16.188 1 97.56 264 PRO A N 1
ATOM 2011 C CA . PRO A 1 264 ? -16.344 17.375 16.922 1 97.56 264 PRO A CA 1
ATOM 2012 C C . PRO A 1 264 ? -17.734 17.719 16.406 1 97.56 264 PRO A C 1
ATOM 2014 O O . PRO A 1 264 ? -18.625 16.859 16.375 1 97.56 264 PRO A O 1
ATOM 2017 N N . GLN A 1 265 ? -17.906 18.953 15.961 1 97.56 265 GLN A N 1
ATOM 2018 C CA . GLN A 1 265 ? -19.172 19.344 15.383 1 97.56 265 GLN A CA 1
ATOM 2019 C C . GLN A 1 265 ? -19.469 18.562 14.102 1 97.56 265 GLN A C 1
ATOM 2021 O O . GLN A 1 265 ? -20.578 18.078 13.906 1 97.56 265 GLN A O 1
ATOM 2026 N N . ALA A 1 266 ? -18.484 18.469 13.25 1 98.06 266 ALA A N 1
ATOM 2027 C CA . ALA A 1 266 ? -18.625 17.703 12.008 1 98.06 266 ALA A CA 1
ATOM 2028 C C . ALA A 1 266 ? -18.953 16.25 12.297 1 98.06 266 ALA A C 1
ATOM 2030 O O . ALA A 1 266 ? -19.781 15.641 11.602 1 98.06 266 ALA A O 1
ATOM 2031 N N . TRP A 1 267 ? -18.312 15.695 13.281 1 96.56 267 TRP A N 1
ATOM 2032 C CA . TRP A 1 267 ? -18.547 14.305 13.641 1 96.56 267 TRP A CA 1
ATOM 2033 C C . TRP A 1 267 ? -19.984 14.094 14.109 1 96.56 267 TRP A C 1
ATOM 2035 O O . TRP A 1 267 ? -20.641 13.125 13.727 1 96.56 267 TRP A O 1
ATOM 2045 N N . GLN A 1 268 ? -20.516 14.953 14.906 1 95 268 GLN A N 1
ATOM 2046 C CA . GLN A 1 268 ? -21.906 14.883 15.375 1 95 268 GLN A CA 1
ATOM 2047 C C . GLN A 1 268 ? -22.875 14.898 14.203 1 95 268 GLN A C 1
ATOM 2049 O O . GLN A 1 268 ? -23.828 14.109 14.172 1 95 268 GLN A O 1
ATOM 2054 N N . GLU A 1 269 ? -22.625 15.734 13.281 1 94.19 269 GLU A N 1
ATOM 2055 C CA . GLU A 1 269 ? -23.5 15.859 12.117 1 94.19 269 GLU A CA 1
ATOM 2056 C C . GLU A 1 269 ? -23.391 14.633 11.219 1 94.19 269 GLU A C 1
ATOM 2058 O O . GLU A 1 269 ? -24.391 14.195 10.641 1 94.19 269 GLU A O 1
ATOM 2063 N N . PHE A 1 270 ? -22.203 14.156 11.086 1 93.12 270 PHE A N 1
ATOM 2064 C CA . PHE A 1 270 ? -21.938 13.023 10.219 1 93.12 270 PHE A CA 1
ATOM 2065 C C . PHE A 1 270 ? -22.547 11.742 10.773 1 93.12 270 PHE A C 1
ATOM 2067 O O . PHE A 1 270 ? -23.125 10.953 10.031 1 93.12 270 PHE A O 1
ATOM 2074 N N . SER A 1 271 ? -22.422 11.492 12.055 1 87.75 271 SER A N 1
ATOM 2075 C CA . SER A 1 271 ? -22.906 10.281 12.703 1 87.75 271 SER A CA 1
ATOM 2076 C C . SER A 1 271 ? -24.422 10.289 12.859 1 87.75 271 SER A C 1
ATOM 2078 O O . SER A 1 271 ? -25.047 9.234 12.938 1 87.75 271 SER A O 1
ATOM 2080 N N . GLY A 1 272 ? -25.031 11.461 13.07 1 76.75 272 GLY A N 1
ATOM 2081 C CA . GLY A 1 272 ? -26.484 11.586 13.164 1 76.75 272 GLY A CA 1
ATOM 2082 C C . GLY A 1 272 ? -27.188 11.258 11.859 1 76.75 272 GLY A C 1
ATOM 2083 O O . GLY A 1 272 ? -28.281 10.695 11.875 1 76.75 272 GLY A O 1
ATOM 2084 N N . GLN A 1 273 ? -26.656 11.641 10.766 1 59.66 273 GLN A N 1
ATOM 2085 C CA . GLN A 1 273 ? -27.234 11.336 9.453 1 59.66 273 GLN A CA 1
ATOM 2086 C C . GLN A 1 273 ? -27.172 9.844 9.164 1 59.66 273 GLN A C 1
ATOM 2088 O O . GLN A 1 273 ? -28.078 9.289 8.539 1 59.66 273 GLN A O 1
ATOM 2093 N N . ALA A 1 274 ? -26.172 9.266 9.586 1 54.34 274 ALA A N 1
ATOM 2094 C CA . ALA A 1 274 ? -26.047 7.824 9.359 1 54.34 274 ALA A CA 1
ATOM 2095 C C . ALA A 1 274 ? -27.109 7.059 10.148 1 54.34 274 ALA A C 1
ATOM 2097 O O . ALA A 1 274 ? -27.641 6.055 9.672 1 54.34 274 ALA A O 1
ATOM 2098 N N . MET A 1 275 ? -27.531 7.531 11.312 1 46.09 275 MET A N 1
ATOM 2099 C CA . MET A 1 275 ? -28.578 6.945 12.133 1 46.09 275 MET A CA 1
ATOM 2100 C C . MET A 1 275 ? -29.969 7.273 11.57 1 46.09 275 MET A C 1
ATOM 2102 O O . MET A 1 275 ? -30.875 6.453 11.641 1 46.09 275 MET A O 1
ATOM 2106 N N . GLY A 1 276 ? -30.109 8.375 10.992 1 42.56 276 GLY A N 1
ATOM 2107 C CA . GLY A 1 276 ? -31.391 8.773 10.422 1 42.56 276 GLY A CA 1
ATOM 2108 C C . GLY A 1 276 ? -31.719 8.078 9.117 1 42.56 276 GLY A C 1
ATOM 2109 O O . GLY A 1 276 ? -32.875 7.785 8.828 1 42.56 276 GLY A O 1
ATOM 2110 N N . ALA A 1 277 ? -30.859 8.008 8.242 1 44.12 277 ALA A N 1
ATOM 2111 C CA . ALA A 1 277 ? -31.109 7.312 6.98 1 44.12 277 ALA A CA 1
ATOM 2112 C C . ALA A 1 277 ? -31.5 5.855 7.227 1 44.12 277 ALA A C 1
ATOM 2114 O O . ALA A 1 277 ? -32.281 5.285 6.477 1 44.12 277 ALA A O 1
ATOM 2115 N N . ARG A 1 278 ? -31.016 5.238 8.203 1 42.34 278 ARG A N 1
ATOM 2116 C CA . ARG A 1 278 ? -31.438 3.881 8.539 1 42.34 278 ARG A CA 1
ATOM 2117 C C . ARG A 1 278 ? -32.906 3.848 8.977 1 42.34 278 ARG A C 1
ATOM 2119 O O . ARG A 1 278 ? -33.562 2.812 8.867 1 42.34 278 ARG A O 1
ATOM 2126 N N . LYS A 1 279 ? -33.375 4.895 9.5 1 45.81 279 LYS A N 1
ATOM 2127 C CA . LYS A 1 279 ? -34.781 4.941 9.938 1 45.81 279 LYS A CA 1
ATOM 2128 C C . LYS A 1 279 ? -35.719 5.102 8.758 1 45.81 279 LYS A C 1
ATOM 2130 O O . LYS A 1 279 ? -36.875 4.676 8.82 1 45.81 279 LYS A O 1
ATOM 2135 N N . GLN A 1 280 ? -35.438 5.766 7.844 1 37.56 280 GLN A N 1
ATOM 2136 C CA . GLN A 1 280 ? -36.375 6.004 6.766 1 37.56 280 GLN A CA 1
ATOM 2137 C C . GLN A 1 280 ? -36.531 4.77 5.879 1 37.56 280 GLN A C 1
ATOM 2139 O O . GLN A 1 280 ? -37.5 4.648 5.129 1 37.56 280 GLN A O 1
ATOM 2144 N N . THR A 1 281 ? -35.562 4.062 5.703 1 33.81 281 THR A N 1
ATOM 2145 C CA . THR A 1 281 ? -35.75 2.887 4.852 1 33.81 281 THR A CA 1
ATOM 2146 C C . THR A 1 281 ? -36.312 1.721 5.645 1 33.81 281 THR A C 1
ATOM 2148 O O . THR A 1 281 ? -36.594 0.662 5.082 1 33.81 281 THR A O 1
ATOM 2151 N N . ALA A 1 282 ? -36.531 1.981 6.922 1 32.03 282 ALA A N 1
ATOM 2152 C CA . ALA A 1 282 ? -37.281 0.978 7.645 1 32.03 282 ALA A CA 1
ATOM 2153 C C . ALA A 1 282 ? -38.781 1.303 7.602 1 32.03 282 ALA A C 1
ATOM 2155 O O . ALA A 1 282 ? -39.188 2.439 7.863 1 32.03 282 ALA A O 1
ATOM 2156 N N . MET B 1 1 ? -41.688 0.924 27.609 1 23.42 1 MET B N 1
ATOM 2157 C CA . MET B 1 1 ? -40.344 0.441 27.828 1 23.42 1 MET B CA 1
ATOM 2158 C C . MET B 1 1 ? -39.625 0.222 26.5 1 23.42 1 MET B C 1
ATOM 2160 O O . MET B 1 1 ? -39.812 -0.804 25.844 1 23.42 1 MET B O 1
ATOM 2164 N N . GLN B 1 2 ? -39.562 1.199 25.719 1 26.34 2 GLN B N 1
ATOM 2165 C CA . GLN B 1 2 ? -39.156 1.178 24.312 1 26.34 2 GLN B CA 1
ATOM 2166 C C . GLN B 1 2 ? -37.719 0.71 24.156 1 26.34 2 GLN B C 1
ATOM 2168 O O . GLN B 1 2 ? -36.812 1.271 24.766 1 26.34 2 GLN B O 1
ATOM 2173 N N . HIS B 1 3 ? -37.406 -0.631 23.984 1 26.44 3 HIS B N 1
ATOM 2174 C CA . HIS B 1 3 ? -36.156 -1.367 23.875 1 26.44 3 HIS B CA 1
ATOM 2175 C C . HIS B 1 3 ? -35.25 -0.742 22.812 1 26.44 3 HIS B C 1
ATOM 2177 O O . HIS B 1 3 ? -35.688 -0.511 21.688 1 26.44 3 HIS B O 1
ATOM 2183 N N . ALA B 1 4 ? -34.438 0.175 23.188 1 27.03 4 ALA B N 1
ATOM 2184 C CA . ALA B 1 4 ? -33.406 0.765 22.359 1 27.03 4 ALA B CA 1
ATOM 2185 C C . ALA B 1 4 ? -32.781 -0.285 21.453 1 27.03 4 ALA B C 1
ATOM 2187 O O . ALA B 1 4 ? -32.406 -1.372 21.906 1 27.03 4 ALA B O 1
ATOM 2188 N N . ALA B 1 5 ? -33.062 -0.251 20.203 1 32.66 5 ALA B N 1
ATOM 2189 C CA . ALA B 1 5 ? -32.469 -1.196 19.25 1 32.66 5 ALA B CA 1
ATOM 2190 C C . ALA B 1 5 ? -30.953 -1.328 19.484 1 32.66 5 ALA B C 1
ATOM 2192 O O . ALA B 1 5 ? -30.25 -0.325 19.578 1 32.66 5 ALA B O 1
ATOM 2193 N N . PRO B 1 6 ? -30.297 -2.318 20.047 1 31.64 6 PRO B N 1
ATOM 2194 C CA . PRO B 1 6 ? -28.875 -2.449 20.344 1 31.64 6 PRO B CA 1
ATOM 2195 C C . PRO B 1 6 ? -27.984 -1.913 19.219 1 31.64 6 PRO B C 1
ATOM 2197 O O . PRO B 1 6 ? -28.391 -1.881 18.062 1 31.64 6 PRO B O 1
ATOM 2200 N N . ALA B 1 7 ? -27.062 -0.937 19.391 1 33.91 7 ALA B N 1
ATOM 2201 C CA . ALA B 1 7 ? -26 -0.516 18.484 1 33.91 7 ALA B CA 1
ATOM 2202 C C . ALA B 1 7 ? -25.531 -1.681 17.625 1 33.91 7 ALA B C 1
ATOM 2204 O O . ALA B 1 7 ? -25.156 -2.736 18.141 1 33.91 7 ALA B O 1
ATOM 2205 N N . GLN B 1 8 ? -26.047 -1.966 16.5 1 35.03 8 GLN B N 1
ATOM 2206 C CA . GLN B 1 8 ? -25.734 -3.123 15.672 1 35.03 8 GLN B CA 1
ATOM 2207 C C . GLN B 1 8 ? -24.234 -3.412 15.664 1 35.03 8 GLN B C 1
ATOM 2209 O O . GLN B 1 8 ? -23.422 -2.502 15.469 1 35.03 8 GLN B O 1
ATOM 2214 N N . GLU B 1 9 ? -23.516 -4.199 16.453 1 42 9 GLU B N 1
ATOM 2215 C CA . GLU B 1 9 ? -22.156 -4.711 16.484 1 42 9 GLU B CA 1
ATOM 2216 C C . GLU B 1 9 ? -21.531 -4.719 15.094 1 42 9 GLU B C 1
ATOM 2218 O O . GLU B 1 9 ? -22.125 -5.223 14.141 1 42 9 GLU B O 1
ATOM 2223 N N . PRO B 1 10 ? -20.688 -3.697 14.758 1 51.22 10 PRO B N 1
ATOM 2224 C CA . PRO B 1 10 ? -20.156 -3.779 13.391 1 51.22 10 PRO B CA 1
ATOM 2225 C C . PRO B 1 10 ? -19.844 -5.215 12.969 1 51.22 10 PRO B C 1
ATOM 2227 O O . PRO B 1 10 ? -19.109 -5.918 13.664 1 51.22 10 PRO B O 1
ATOM 2230 N N . SER B 1 11 ? -20.688 -5.918 12.273 1 69.38 11 SER B N 1
ATOM 2231 C CA . SER B 1 11 ? -20.719 -7.332 11.914 1 69.38 11 SER B CA 1
ATOM 2232 C C . SER B 1 11 ? -19.469 -7.727 11.125 1 69.38 11 SER B C 1
ATOM 2234 O O . SER B 1 11 ? -19.094 -7.043 10.164 1 69.38 11 SER B O 1
ATOM 2236 N N . ARG B 1 12 ? -18.469 -8.5 11.734 1 85.69 12 ARG B N 1
ATOM 2237 C CA . ARG B 1 12 ? -17.281 -9.086 11.117 1 85.69 12 ARG B CA 1
ATOM 2238 C C . ARG B 1 12 ? -17.641 -9.828 9.836 1 85.69 12 ARG B C 1
ATOM 2240 O O . ARG B 1 12 ? -18.734 -10.391 9.719 1 85.69 12 ARG B O 1
ATOM 2247 N N . LEU B 1 13 ? -16.812 -9.625 8.867 1 94.75 13 LEU B N 1
ATOM 2248 C CA . LEU B 1 13 ? -16.953 -10.367 7.621 1 94.75 13 LEU B CA 1
ATOM 2249 C C . LEU B 1 13 ? -16.641 -11.844 7.836 1 94.75 13 LEU B C 1
ATOM 2251 O O . LEU B 1 13 ? -17.438 -12.711 7.48 1 94.75 13 LEU B O 1
ATOM 2255 N N . LEU B 1 14 ? -15.5 -12.203 8.461 1 95.81 14 LEU B N 1
ATOM 2256 C CA . LEU B 1 14 ? -15.062 -13.57 8.68 1 95.81 14 LEU B CA 1
ATOM 2257 C C . LEU B 1 14 ? -15.594 -14.109 10.008 1 95.81 14 LEU B C 1
ATOM 2259 O O . LEU B 1 14 ? -15.562 -13.406 11.023 1 95.81 14 LEU B O 1
ATOM 2263 N N . THR B 1 15 ? -16.062 -15.281 9.984 1 93.31 15 THR B N 1
ATOM 2264 C CA . THR B 1 15 ? -16.531 -15.977 11.18 1 93.31 15 THR B CA 1
ATOM 2265 C C . THR B 1 15 ? -15.5 -17 11.641 1 93.31 15 THR B C 1
ATOM 2267 O O . THR B 1 15 ? -14.477 -17.203 10.977 1 93.31 15 THR B O 1
ATOM 2270 N N . GLN B 1 16 ? -15.742 -17.688 12.75 1 91.69 16 GLN B N 1
ATOM 2271 C CA . GLN B 1 16 ? -14.828 -18.672 13.312 1 91.69 16 GLN B CA 1
ATOM 2272 C C . GLN B 1 16 ? -14.695 -19.875 12.391 1 91.69 16 GLN B C 1
ATOM 2274 O O . GLN B 1 16 ? -13.711 -20.609 12.469 1 91.69 16 GLN B O 1
ATOM 2279 N N . ASP B 1 17 ? -15.664 -20.047 11.5 1 92.94 17 ASP B N 1
ATOM 2280 C CA . ASP B 1 17 ? -15.664 -21.219 10.617 1 92.94 17 ASP B CA 1
ATOM 2281 C C . ASP B 1 17 ? -14.922 -20.906 9.312 1 92.94 17 ASP B C 1
ATOM 2283 O O . ASP B 1 17 ? -14.672 -21.812 8.516 1 92.94 17 ASP B O 1
ATOM 2287 N N . ASP B 1 18 ? -14.602 -19.688 9.078 1 97.19 18 ASP B N 1
ATOM 2288 C CA . ASP B 1 18 ? -13.883 -19.281 7.875 1 97.19 18 ASP B CA 1
ATOM 2289 C C . ASP B 1 18 ? -12.383 -19.516 8.023 1 97.19 18 ASP B C 1
ATOM 2291 O O . ASP B 1 18 ? -11.82 -19.344 9.109 1 97.19 18 ASP B O 1
ATOM 2295 N N . PRO B 1 19 ? -11.742 -19.984 6.984 1 97 19 PRO B N 1
ATOM 2296 C CA . PRO B 1 19 ? -10.281 -20.109 7.086 1 97 19 PRO B CA 1
ATOM 2297 C C . PRO B 1 19 ? -9.586 -18.766 7.289 1 97 19 PRO B C 1
ATOM 2299 O O . PRO B 1 19 ? -10.109 -17.719 6.875 1 97 19 PRO B O 1
ATOM 2302 N N . ALA B 1 20 ? -8.375 -18.812 7.934 1 97.56 20 ALA B N 1
ATOM 2303 C CA . ALA B 1 20 ? -7.535 -17.625 7.98 1 97.56 20 ALA B CA 1
ATOM 2304 C C . ALA B 1 20 ? -7.207 -17.125 6.578 1 97.56 20 ALA B C 1
ATOM 2306 O O . ALA B 1 20 ? -7.016 -17.922 5.656 1 97.56 20 ALA B O 1
ATOM 2307 N N . PRO B 1 21 ? -7.105 -15.82 6.398 1 97.75 21 PRO B N 1
ATOM 2308 C CA . PRO B 1 21 ? -6.875 -15.281 5.055 1 97.75 21 PRO B CA 1
ATOM 2309 C C . PRO B 1 21 ? -5.496 -15.641 4.504 1 97.75 21 PRO B C 1
ATOM 2311 O O . PRO B 1 21 ? -5.277 -15.586 3.293 1 97.75 21 PRO B O 1
ATOM 2314 N N . VAL B 1 22 ? -4.562 -15.969 5.371 1 98.38 22 VAL B N 1
ATOM 2315 C CA . VAL B 1 22 ? -3.197 -16.297 4.977 1 98.38 22 VAL B CA 1
ATOM 2316 C C . VAL B 1 22 ? -2.908 -17.766 5.258 1 98.38 22 VAL B C 1
ATOM 2318 O O . VAL B 1 22 ? -3.115 -18.234 6.379 1 98.38 22 VAL B O 1
ATOM 2321 N N . ILE B 1 23 ? -2.445 -18.469 4.262 1 98.19 23 ILE B N 1
ATOM 2322 C CA . ILE B 1 23 ? -1.955 -19.828 4.414 1 98.19 23 ILE B CA 1
ATOM 2323 C C . ILE B 1 23 ? -0.463 -19.875 4.09 1 98.19 23 ILE B C 1
ATOM 2325 O O . ILE B 1 23 ? -0.027 -19.375 3.053 1 98.19 23 ILE B O 1
ATOM 2329 N N . GLN B 1 24 ? 0.283 -20.453 5.004 1 97.31 24 GLN B N 1
ATOM 2330 C CA . GLN B 1 24 ? 1.73 -20.531 4.84 1 97.31 24 GLN B CA 1
ATOM 2331 C C . GLN B 1 24 ? 2.188 -21.969 4.652 1 97.31 24 GLN B C 1
ATOM 2333 O O . GLN B 1 24 ? 1.703 -22.875 5.336 1 97.31 24 GLN B O 1
ATOM 2338 N N . PHE B 1 25 ? 3.043 -22.188 3.707 1 96.94 25 PHE B N 1
ATOM 2339 C CA . PHE B 1 25 ? 3.781 -23.438 3.531 1 96.94 25 PHE B CA 1
ATOM 2340 C C . PHE B 1 25 ? 5.281 -23.203 3.658 1 96.94 25 PHE B C 1
ATOM 2342 O O . PHE B 1 25 ? 5.781 -22.141 3.281 1 96.94 25 PHE B O 1
ATOM 2349 N N . GLY B 1 26 ? 6.043 -24.156 4.199 1 93.56 26 GLY B N 1
ATOM 2350 C CA . GLY B 1 26 ? 7.484 -24.016 4.34 1 93.56 26 GLY B CA 1
ATOM 2351 C C . GLY B 1 26 ? 7.891 -23.234 5.574 1 93.56 26 GLY B C 1
ATOM 2352 O O . GLY B 1 26 ? 7.043 -22.828 6.367 1 93.56 26 GLY B O 1
ATOM 2353 N N . THR B 1 27 ? 9.203 -22.984 5.719 1 90.06 27 THR B N 1
ATOM 2354 C CA . THR B 1 27 ? 9.734 -22.359 6.926 1 90.06 27 THR B CA 1
ATOM 2355 C C . THR B 1 27 ? 9.859 -20.859 6.746 1 90.06 27 THR B C 1
ATOM 2357 O O . THR B 1 27 ? 10.414 -20.391 5.742 1 90.06 27 THR B O 1
ATOM 2360 N N . SER B 1 28 ? 9.391 -20.172 7.691 1 92.62 28 SER B N 1
ATOM 2361 C CA . SER B 1 28 ? 9.422 -18.703 7.703 1 92.62 28 SER B CA 1
ATOM 2362 C C . SER B 1 28 ? 10.656 -18.188 8.438 1 92.62 28 SER B C 1
ATOM 2364 O O . SER B 1 28 ? 11.164 -18.844 9.352 1 92.62 28 SER B O 1
ATOM 2366 N N . ALA B 1 29 ? 11.117 -17 8.031 1 91.31 29 ALA B N 1
ATOM 2367 C CA . ALA B 1 29 ? 12.219 -16.344 8.727 1 91.31 29 ALA B CA 1
ATOM 2368 C C . ALA B 1 29 ? 11.727 -15.625 9.984 1 91.31 29 ALA B C 1
ATOM 2370 O O . ALA B 1 29 ? 12.523 -15.25 10.844 1 91.31 29 ALA B O 1
ATOM 2371 N N . ILE B 1 30 ? 10.461 -15.344 10 1 90.5 30 ILE B N 1
ATOM 2372 C CA . ILE B 1 30 ? 9.891 -14.617 11.133 1 90.5 30 ILE B CA 1
ATOM 2373 C C . ILE B 1 30 ? 10 -15.469 12.391 1 90.5 30 ILE B C 1
ATOM 2375 O O . ILE B 1 30 ? 9.516 -16.594 12.43 1 90.5 30 ILE B O 1
ATOM 2379 N N . GLY B 1 31 ? 10.633 -14.93 13.367 1 80.94 31 GLY B N 1
ATOM 2380 C CA . GLY B 1 31 ? 10.758 -15.617 14.641 1 80.94 31 GLY B CA 1
ATOM 2381 C C . GLY B 1 31 ? 11.648 -16.844 14.578 1 80.94 31 GLY B C 1
ATOM 2382 O O . GLY B 1 31 ? 11.648 -17.656 15.492 1 80.94 31 GLY B O 1
ATOM 2383 N N . ALA B 1 32 ? 12.336 -17.062 13.43 1 80.38 32 ALA B N 1
ATOM 2384 C CA . ALA B 1 32 ? 13.156 -18.266 13.266 1 80.38 32 ALA B CA 1
ATOM 2385 C C . ALA B 1 32 ? 14.406 -18.203 14.141 1 80.38 32 ALA B C 1
ATOM 2387 O O . ALA B 1 32 ? 15.008 -17.125 14.289 1 80.38 32 ALA B O 1
ATOM 2388 N N . GLN B 1 33 ? 14.531 -19.266 14.883 1 70.5 33 GLN B N 1
ATOM 2389 C CA . GLN B 1 33 ? 15.734 -19.391 15.695 1 70.5 33 GLN B CA 1
ATOM 2390 C C . GLN B 1 33 ? 16.969 -19.562 14.82 1 70.5 33 GLN B C 1
ATOM 2392 O O . GLN B 1 33 ? 18.062 -19.078 15.164 1 70.5 33 GLN B O 1
ATOM 2397 N N . ALA B 1 34 ? 16.766 -20.328 13.695 1 70.94 34 ALA B N 1
ATOM 2398 C CA . ALA B 1 34 ? 17.828 -20.469 12.695 1 70.94 34 ALA B CA 1
ATOM 2399 C C . ALA B 1 34 ? 17.375 -19.938 11.344 1 70.94 34 ALA B C 1
ATOM 2401 O O . ALA B 1 34 ? 16.266 -20.219 10.891 1 70.94 34 ALA B O 1
ATOM 2402 N N . LEU B 1 35 ? 18.203 -19.031 10.906 1 65.75 35 LEU B N 1
ATOM 2403 C CA . LEU B 1 35 ? 17.875 -18.422 9.625 1 65.75 35 LEU B CA 1
ATOM 2404 C C . LEU B 1 35 ? 17.875 -19.469 8.508 1 65.75 35 LEU B C 1
ATOM 2406 O O . LEU B 1 35 ? 18.703 -20.375 8.5 1 65.75 35 LEU B O 1
ATOM 2410 N N . PRO B 1 36 ? 16.734 -19.484 7.75 1 62.88 36 PRO B N 1
ATOM 2411 C CA . PRO B 1 36 ? 16.703 -20.438 6.637 1 62.88 36 PRO B CA 1
ATOM 2412 C C . PRO B 1 36 ? 17.969 -20.422 5.793 1 62.88 36 PRO B C 1
ATOM 2414 O O . PRO B 1 36 ? 18.531 -19.344 5.559 1 62.88 36 PRO B O 1
ATOM 2417 N N . SER B 1 37 ? 18.734 -21.484 5.984 1 63.28 37 SER B N 1
ATOM 2418 C CA . SER B 1 37 ? 19.859 -21.719 5.094 1 63.28 37 SER B CA 1
ATOM 2419 C C . SER B 1 37 ? 19.391 -22.109 3.695 1 63.28 37 SER B C 1
ATOM 2421 O O . SER B 1 37 ? 18.312 -22.672 3.533 1 63.28 37 SER B O 1
ATOM 2423 N N . GLY B 1 38 ? 19.609 -21.094 2.656 1 72.81 38 GLY B N 1
ATOM 2424 C CA . GLY B 1 38 ? 19.094 -21.578 1.39 1 72.81 38 GLY B CA 1
ATOM 2425 C C . GLY B 1 38 ? 18.859 -20.484 0.374 1 72.81 38 GLY B C 1
ATOM 2426 O O . GLY B 1 38 ? 19.516 -19.438 0.429 1 72.81 38 GLY B O 1
ATOM 2427 N N . LEU B 1 39 ? 18.016 -20.797 -0.572 1 84.69 39 LEU B N 1
ATOM 2428 C CA . LEU B 1 39 ? 17.688 -19.953 -1.716 1 84.69 39 LEU B CA 1
ATOM 2429 C C . LEU B 1 39 ? 16.891 -18.719 -1.274 1 84.69 39 LEU B C 1
ATOM 2431 O O . LEU B 1 39 ? 16.172 -18.766 -0.277 1 84.69 39 LEU B O 1
ATOM 2435 N N . PRO B 1 40 ? 17.109 -17.594 -1.764 1 95.44 40 PRO B N 1
ATOM 2436 C CA . PRO B 1 40 ? 16.578 -16.281 -1.352 1 95.44 40 PRO B CA 1
ATOM 2437 C C . PRO B 1 40 ? 15.094 -16.125 -1.67 1 95.44 40 PRO B C 1
ATOM 2439 O O . PRO B 1 40 ? 14.539 -15.031 -1.482 1 95.44 40 PRO B O 1
ATOM 2442 N N . PHE B 1 41 ? 14.438 -17.188 -2.072 1 97.75 41 PHE B N 1
ATOM 2443 C CA . PHE B 1 41 ? 13.133 -17.031 -2.705 1 97.75 41 PHE B CA 1
ATOM 2444 C C . PHE B 1 41 ? 12.023 -16.984 -1.66 1 97.75 41 PHE B C 1
ATOM 2446 O O . PHE B 1 41 ? 11.984 -17.812 -0.755 1 97.75 41 PHE B O 1
ATOM 2453 N N . VAL B 1 42 ? 11.164 -15.977 -1.75 1 98 42 VAL B N 1
ATOM 2454 C CA . VAL B 1 42 ? 9.867 -15.906 -1.086 1 98 42 VAL B CA 1
ATOM 2455 C C . VAL B 1 42 ? 8.75 -16.016 -2.121 1 98 42 VAL B C 1
ATOM 2457 O O . VAL B 1 42 ? 8.562 -15.102 -2.936 1 98 42 VAL B O 1
ATOM 2460 N N . LEU B 1 43 ? 7.973 -17.141 -2.111 1 98.75 43 LEU B N 1
ATOM 2461 C CA . LEU B 1 43 ? 6.887 -17.359 -3.062 1 98.75 43 LEU B CA 1
ATOM 2462 C C . LEU B 1 43 ? 5.578 -16.781 -2.539 1 98.75 43 LEU B C 1
ATOM 2464 O O . LEU B 1 43 ? 5.277 -16.891 -1.349 1 98.75 43 LEU B O 1
ATOM 2468 N N . VAL B 1 44 ? 4.844 -16.141 -3.443 1 98.88 44 VAL B N 1
ATOM 2469 C CA . VAL B 1 44 ? 3.51 -15.656 -3.094 1 98.88 44 VAL B CA 1
ATOM 2470 C C . VAL B 1 44 ? 2.516 -16.047 -4.18 1 98.88 44 VAL B C 1
ATOM 2472 O O . VAL B 1 44 ? 2.855 -16.062 -5.367 1 98.88 44 VAL B O 1
ATOM 2475 N N . SER B 1 45 ? 1.283 -16.406 -3.809 1 98.75 45 SER B N 1
ATOM 2476 C CA . SER B 1 45 ? 0.178 -16.719 -4.707 1 98.75 45 SER B CA 1
ATOM 2477 C C . SER B 1 45 ? -1.066 -15.906 -4.363 1 98.75 45 SER B C 1
ATOM 2479 O O . SER B 1 45 ? -1.896 -16.344 -3.561 1 98.75 45 SER B O 1
ATOM 2481 N N . ASP B 1 46 ? -1.265 -14.836 -5.074 1 98.56 46 ASP B N 1
ATOM 2482 C CA . ASP B 1 46 ? -2.307 -13.859 -4.777 1 98.56 46 ASP B CA 1
ATOM 2483 C C . ASP B 1 46 ? -3.693 -14.43 -5.074 1 98.56 46 ASP B C 1
ATOM 2485 O O . ASP B 1 46 ? -4.684 -14 -4.48 1 98.56 46 ASP B O 1
ATOM 2489 N N . HIS B 1 47 ? -3.732 -15.406 -6.059 1 98.56 47 HIS B N 1
ATOM 2490 C CA . HIS B 1 47 ? -5.031 -15.867 -6.531 1 98.56 47 HIS B CA 1
ATOM 2491 C C . HIS B 1 47 ? -5.176 -17.375 -6.355 1 98.56 47 HIS B C 1
ATOM 2493 O O . HIS B 1 47 ? -5.836 -18.031 -7.16 1 98.56 47 HIS B O 1
ATOM 2499 N N . ALA B 1 48 ? -4.566 -17.938 -5.355 1 96.5 48 ALA B N 1
ATOM 2500 C CA . ALA B 1 48 ? -4.613 -19.375 -5.086 1 96.5 48 ALA B CA 1
ATOM 2501 C C . ALA B 1 48 ? -5.969 -19.781 -4.508 1 96.5 48 ALA B C 1
ATOM 2503 O O . ALA B 1 48 ? -6.516 -20.812 -4.863 1 96.5 48 ALA B O 1
ATOM 2504 N N . GLY B 1 49 ? -6.496 -18.969 -3.635 1 96.44 49 GLY B N 1
ATOM 2505 C CA . GLY B 1 49 ? -7.633 -19.344 -2.809 1 96.44 49 GLY B CA 1
ATOM 2506 C C . GLY B 1 49 ? -8.961 -19.25 -3.539 1 96.44 49 GLY B C 1
ATOM 2507 O O . GLY B 1 49 ? -9.109 -18.453 -4.465 1 96.44 49 GLY B O 1
ATOM 2508 N N . ARG B 1 50 ? -9.922 -20.062 -3.047 1 97 50 ARG B N 1
ATOM 2509 C CA . ARG B 1 50 ? -11.258 -20.094 -3.629 1 97 50 ARG B CA 1
ATOM 2510 C C . ARG B 1 50 ? -12.328 -19.906 -2.561 1 97 50 ARG B C 1
ATOM 2512 O O . ARG B 1 50 ? -13.523 -19.875 -2.865 1 97 50 ARG B O 1
ATOM 2519 N N . ALA B 1 51 ? -11.945 -19.828 -1.369 1 97.94 51 ALA B N 1
ATOM 2520 C CA . ALA B 1 51 ? -12.914 -19.719 -0.282 1 97.94 51 ALA B CA 1
ATOM 2521 C C . ALA B 1 51 ? -13.742 -18.438 -0.42 1 97.94 51 ALA B C 1
ATOM 2523 O O . ALA B 1 51 ? -13.273 -17.438 -0.971 1 97.94 51 ALA B O 1
ATOM 2524 N N . ILE B 1 52 ? -14.961 -18.531 0.059 1 98.25 52 ILE B N 1
ATOM 2525 C CA . ILE B 1 52 ? -15.867 -17.406 0.234 1 98.25 52 ILE B CA 1
ATOM 2526 C C . ILE B 1 52 ? -16.344 -17.344 1.686 1 98.25 52 ILE B C 1
ATOM 2528 O O . ILE B 1 52 ? -16.781 -18.344 2.248 1 98.25 52 ILE B O 1
ATOM 2532 N N . PRO B 1 53 ? -16.203 -16.125 2.299 1 98 53 PRO B N 1
ATOM 2533 C CA . PRO B 1 53 ? -16.688 -16.016 3.674 1 98 53 PRO B CA 1
ATOM 2534 C C . PRO B 1 53 ? -18.141 -16.484 3.812 1 98 53 PRO B C 1
ATOM 2536 O O . PRO B 1 53 ? -18.969 -16.219 2.941 1 98 53 PRO B O 1
ATOM 2539 N N . ALA B 1 54 ? -18.5 -17.094 4.957 1 97 54 ALA B N 1
ATOM 2540 C CA . ALA B 1 54 ? -19.844 -17.609 5.199 1 97 54 ALA B CA 1
ATOM 2541 C C . ALA B 1 54 ? -20.875 -16.5 5.145 1 97 54 ALA B C 1
ATOM 2543 O O . ALA B 1 54 ? -21.984 -16.703 4.656 1 97 54 ALA B O 1
ATOM 2544 N N . THR B 1 55 ? -20.547 -15.305 5.531 1 96.25 55 THR B N 1
ATOM 2545 C CA . THR B 1 55 ? -21.453 -14.164 5.617 1 96.25 55 THR B CA 1
ATOM 2546 C C . THR B 1 55 ? -21.859 -13.695 4.223 1 96.25 55 THR B C 1
ATOM 2548 O O . THR B 1 55 ? -22.828 -12.945 4.07 1 96.25 55 THR B O 1
ATOM 2551 N N . LEU B 1 56 ? -21.141 -14.211 3.191 1 97.06 56 LEU B N 1
ATOM 2552 C CA . LEU B 1 56 ? -21.422 -13.742 1.839 1 97.06 56 LEU B CA 1
ATOM 2553 C C . LEU B 1 56 ? -22.172 -14.812 1.042 1 97.06 56 LEU B C 1
ATOM 2555 O O . LEU B 1 56 ? -22.484 -14.609 -0.132 1 97.06 56 LEU B O 1
ATOM 2559 N N . GLY B 1 57 ? -22.406 -15.992 1.658 1 95.69 57 GLY B N 1
ATOM 2560 C CA . GLY B 1 57 ? -23.031 -17.078 0.925 1 95.69 57 GLY B CA 1
ATOM 2561 C C . GLY B 1 57 ? -22.281 -17.469 -0.338 1 95.69 57 GLY B C 1
ATOM 2562 O O . GLY B 1 57 ? -21.062 -17.688 -0.3 1 95.69 57 GLY B O 1
ATOM 2563 N N . ASP B 1 58 ? -23.031 -17.578 -1.476 1 96.31 58 ASP B N 1
ATOM 2564 C CA . ASP B 1 58 ? -22.391 -17.938 -2.736 1 96.31 58 ASP B CA 1
ATOM 2565 C C . ASP B 1 58 ? -22.203 -16.703 -3.623 1 96.31 58 ASP B C 1
ATOM 2567 O O . ASP B 1 58 ? -21.844 -16.844 -4.797 1 96.31 58 ASP B O 1
ATOM 2571 N N . MET B 1 59 ? -22.547 -15.508 -3.133 1 97.62 59 MET B N 1
ATOM 2572 C CA . MET B 1 59 ? -22.391 -14.211 -3.781 1 97.62 59 MET B CA 1
ATOM 2573 C C . MET B 1 59 ? -23.203 -14.133 -5.062 1 97.62 59 MET B C 1
ATOM 2575 O O . MET B 1 59 ? -22.969 -13.273 -5.914 1 97.62 59 MET B O 1
ATOM 2579 N N . GLY B 1 60 ? -24.078 -15.117 -5.277 1 97.94 60 GLY B N 1
ATOM 2580 C CA . GLY B 1 60 ? -24.906 -15.164 -6.469 1 97.94 60 GLY B CA 1
ATOM 2581 C C . GLY B 1 60 ? -24.188 -15.711 -7.684 1 97.94 60 GLY B C 1
ATOM 2582 O O . GLY B 1 60 ? -24.656 -15.555 -8.812 1 97.94 60 GLY B O 1
ATOM 2583 N N . VAL B 1 61 ? -23.047 -16.297 -7.484 1 98.25 61 VAL B N 1
ATOM 2584 C CA . VAL B 1 61 ? -22.25 -16.891 -8.562 1 98.25 61 VAL B CA 1
ATOM 2585 C C . VAL B 1 61 ? -22.391 -18.406 -8.547 1 98.25 61 VAL B C 1
ATOM 2587 O O . VAL B 1 61 ? -22.281 -19.031 -7.496 1 98.25 61 VAL B O 1
ATOM 2590 N N . SER B 1 62 ? -22.609 -19.016 -9.719 1 97.81 62 SER B N 1
ATOM 2591 C CA . SER B 1 62 ? -22.828 -20.453 -9.812 1 97.81 62 SER B CA 1
ATOM 2592 C C . SER B 1 62 ? -21.562 -21.234 -9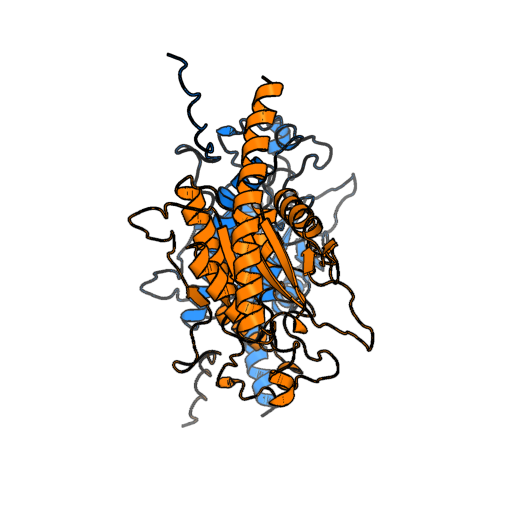.477 1 97.81 62 SER B C 1
ATOM 2594 O O . SER B 1 62 ? -20.453 -20.703 -9.57 1 97.81 62 SER B O 1
ATOM 2596 N N . ASP B 1 63 ? -21.75 -22.516 -9.148 1 96.75 63 ASP B N 1
ATOM 2597 C CA . ASP B 1 63 ? -20.609 -23.406 -8.906 1 96.75 63 ASP B CA 1
ATOM 2598 C C . ASP B 1 63 ? -19.719 -23.5 -10.141 1 96.75 63 ASP B C 1
ATOM 2600 O O . ASP B 1 63 ? -18.484 -23.484 -10.016 1 96.75 63 ASP B O 1
ATOM 2604 N N . ARG B 1 64 ? -20.344 -23.609 -11.242 1 96.81 64 ARG B N 1
ATOM 2605 C CA . ARG B 1 64 ? -19.609 -23.703 -12.5 1 96.81 64 ARG B CA 1
ATOM 2606 C C . ARG B 1 64 ? -18.719 -22.469 -12.703 1 96.81 64 ARG B C 1
ATOM 2608 O O . ARG B 1 64 ? -17.547 -22.594 -13.07 1 96.81 64 ARG B O 1
ATOM 2615 N N . ASP B 1 65 ? -19.281 -21.328 -12.43 1 97.31 65 ASP B N 1
ATOM 2616 C CA . ASP B 1 65 ? -18.531 -20.078 -12.625 1 97.31 65 ASP B CA 1
ATOM 2617 C C . ASP B 1 65 ? -17.453 -19.922 -11.555 1 97.31 65 ASP B C 1
ATOM 2619 O O . ASP B 1 65 ? -16.391 -19.359 -11.812 1 97.31 65 ASP B O 1
ATOM 2623 N N . ARG B 1 66 ? -17.625 -20.438 -10.383 1 97 66 ARG B N 1
ATOM 2624 C CA . ARG B 1 66 ? -16.641 -20.359 -9.312 1 97 66 ARG B CA 1
ATOM 2625 C C . ARG B 1 66 ? -15.461 -21.281 -9.594 1 97 66 ARG B C 1
ATOM 2627 O O . ARG B 1 66 ? -14.422 -21.203 -8.938 1 97 66 ARG B O 1
ATOM 2634 N N . ASP B 1 67 ? -15.633 -22.172 -10.625 1 95.62 67 ASP B N 1
ATOM 2635 C CA . ASP B 1 67 ? -14.555 -23.062 -11.031 1 95.62 67 ASP B CA 1
ATOM 2636 C C . ASP B 1 67 ? -13.742 -22.453 -12.18 1 95.62 67 ASP B C 1
ATOM 2638 O O . ASP B 1 67 ? -12.727 -23.016 -12.594 1 95.62 67 ASP B O 1
ATOM 2642 N N . ARG B 1 68 ? -14.172 -21.312 -12.656 1 96.81 68 ARG B N 1
ATOM 2643 C CA . ARG B 1 68 ? -13.492 -20.656 -13.766 1 96.81 68 ARG B CA 1
ATOM 2644 C C . ARG B 1 68 ? -12.383 -19.734 -13.266 1 96.81 68 ARG B C 1
ATOM 2646 O O . ARG B 1 68 ? -12.25 -19.516 -12.062 1 96.81 68 ARG B O 1
ATOM 2653 N N . HIS B 1 69 ? -11.594 -19.172 -14.242 1 97.44 69 HIS B N 1
ATOM 2654 C CA . HIS B 1 69 ? -10.453 -18.312 -13.977 1 97.44 69 HIS B CA 1
ATOM 2655 C C . HIS B 1 69 ? -10.883 -17.016 -13.297 1 97.44 69 HIS B C 1
ATOM 2657 O O . HIS B 1 69 ? -10.055 -16.297 -12.727 1 97.44 69 HIS B O 1
ATOM 2663 N N . ILE B 1 70 ? -12.156 -16.656 -13.297 1 97.75 70 ILE B N 1
ATOM 2664 C CA . ILE B 1 70 ? -12.656 -15.414 -12.711 1 97.75 70 ILE B CA 1
ATOM 2665 C C . ILE B 1 70 ? -12.57 -15.5 -11.188 1 97.75 70 ILE B C 1
ATOM 2667 O O . ILE B 1 70 ? -12.562 -14.469 -10.508 1 97.75 70 ILE B O 1
ATOM 2671 N N . ALA B 1 71 ? -12.453 -16.75 -10.664 1 98.25 71 ALA B N 1
ATOM 2672 C CA . ALA B 1 71 ? -12.516 -16.938 -9.219 1 98.25 71 ALA B CA 1
ATOM 2673 C C . ALA B 1 71 ? -11.125 -17.188 -8.641 1 98.25 71 ALA B C 1
ATOM 2675 O O . ALA B 1 71 ? -10.867 -16.891 -7.473 1 98.25 71 ALA B O 1
ATOM 2676 N N . CYS B 1 72 ? -10.25 -17.766 -9.414 1 98.19 72 CYS B N 1
ATOM 2677 C CA . CYS B 1 72 ? -8.906 -18.094 -8.961 1 98.19 72 CYS B CA 1
ATOM 2678 C C . CYS B 1 72 ? -7.984 -18.359 -10.148 1 98.19 72 CYS B C 1
ATOM 2680 O O . CYS B 1 72 ? -8.438 -18.406 -11.297 1 98.19 72 CYS B O 1
ATOM 2682 N N . ASP B 1 73 ? -6.688 -18.438 -9.867 1 98.5 73 ASP B N 1
ATOM 2683 C CA . ASP B 1 73 ? -5.723 -18.891 -10.867 1 98.5 73 ASP B CA 1
ATOM 2684 C C . ASP B 1 73 ? -5.645 -20.406 -10.898 1 98.5 73 ASP B C 1
ATOM 2686 O O . ASP B 1 73 ? -4.914 -21.016 -10.117 1 98.5 73 ASP B O 1
ATOM 2690 N N . ILE B 1 74 ? -6.305 -20.969 -11.875 1 98.19 74 ILE B N 1
ATOM 2691 C CA . ILE B 1 74 ? -6.5 -22.406 -11.961 1 98.19 74 ILE B CA 1
ATOM 2692 C C . ILE B 1 74 ? -5.141 -23.109 -12.016 1 98.19 74 ILE B C 1
ATOM 2694 O O . ILE B 1 74 ? -4.273 -22.734 -12.805 1 98.19 74 ILE B O 1
ATOM 2698 N N . GLY B 1 75 ? -4.934 -24.062 -11.062 1 98.5 75 GLY B N 1
ATOM 2699 C CA . GLY B 1 75 ? -3.775 -24.938 -11.07 1 98.5 75 GLY B CA 1
ATOM 2700 C C . GLY B 1 75 ? -2.574 -24.344 -10.352 1 98.5 75 GLY B C 1
ATOM 2701 O O . GLY B 1 75 ? -1.627 -25.062 -10.023 1 98.5 75 GLY B O 1
ATOM 2702 N N . MET B 1 76 ? -2.613 -23.078 -10.062 1 98.19 76 MET B N 1
ATOM 2703 C CA . MET B 1 76 ? -1.403 -22.406 -9.594 1 98.19 76 MET B CA 1
ATOM 2704 C C . MET B 1 76 ? -1.164 -22.703 -8.117 1 98.19 76 MET B C 1
ATOM 2706 O O . MET B 1 76 ? -0.018 -22.797 -7.672 1 98.19 76 MET B O 1
ATOM 2710 N N . ALA B 1 77 ? -2.221 -22.922 -7.336 1 98.19 77 ALA B N 1
ATOM 2711 C CA . ALA B 1 77 ? -2.057 -23.266 -5.926 1 98.19 77 ALA B CA 1
ATOM 2712 C C . ALA B 1 77 ? -1.193 -24.516 -5.762 1 98.19 77 ALA B C 1
ATOM 2714 O O . ALA B 1 77 ? -0.156 -24.484 -5.098 1 98.19 77 ALA B O 1
ATOM 2715 N N . GLU B 1 78 ? -1.553 -25.562 -6.418 1 98.5 78 GLU B N 1
ATOM 2716 C CA . GLU B 1 78 ? -0.837 -26.844 -6.309 1 98.5 78 GLU B CA 1
ATOM 2717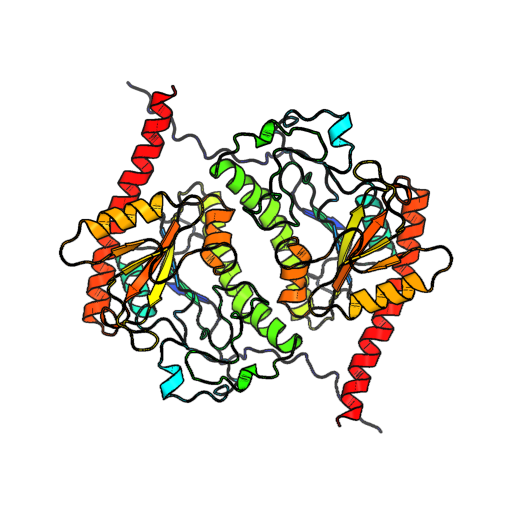 C C . GLU B 1 78 ? 0.566 -26.734 -6.898 1 98.5 78 GLU B C 1
ATOM 2719 O O . GLU B 1 78 ? 1.524 -27.266 -6.328 1 98.5 78 GLU B O 1
ATOM 2724 N N . THR B 1 79 ? 0.671 -26.047 -8.023 1 98.81 79 THR B N 1
ATOM 2725 C CA . THR B 1 79 ? 1.981 -25.859 -8.633 1 98.81 79 THR B CA 1
ATOM 2726 C C . THR B 1 79 ? 2.922 -25.141 -7.672 1 98.81 79 THR B C 1
ATOM 2728 O O . THR B 1 79 ? 4.078 -25.531 -7.508 1 98.81 79 THR B O 1
ATOM 2731 N N . GLY B 1 80 ? 2.42 -24.078 -7.055 1 98.75 80 GLY B N 1
ATOM 2732 C CA . GLY B 1 80 ? 3.205 -23.328 -6.098 1 98.75 80 GLY B CA 1
ATOM 2733 C C . GLY B 1 80 ? 3.633 -24.141 -4.891 1 98.75 80 GLY B C 1
ATOM 2734 O O . GLY B 1 80 ? 4.77 -24.016 -4.43 1 98.75 80 GLY B O 1
ATOM 2735 N N . ARG B 1 81 ? 2.783 -24.938 -4.371 1 98.69 81 ARG B N 1
ATOM 2736 C CA . ARG B 1 81 ? 3.092 -25.766 -3.215 1 98.69 81 ARG B CA 1
ATOM 2737 C C . ARG B 1 81 ? 4.18 -26.797 -3.545 1 98.69 81 ARG B C 1
ATOM 2739 O O . ARG B 1 81 ? 5.102 -27 -2.752 1 98.69 81 ARG B O 1
ATOM 2746 N N . LEU B 1 82 ? 4.102 -27.406 -4.707 1 98.75 82 LEU B N 1
ATOM 2747 C CA . LEU B 1 82 ? 5.137 -28.328 -5.16 1 98.75 82 LEU B CA 1
ATOM 2748 C C . LEU B 1 82 ? 6.473 -27.609 -5.32 1 98.75 82 LEU B C 1
ATOM 2750 O O . LEU B 1 82 ? 7.516 -28.141 -4.922 1 98.75 82 LEU B O 1
ATOM 2754 N N . LEU B 1 83 ? 6.406 -26.438 -5.859 1 98.5 83 LEU B N 1
ATOM 2755 C CA . LEU B 1 83 ? 7.617 -25.641 -6.055 1 98.5 83 LEU B CA 1
ATOM 2756 C C . LEU B 1 83 ? 8.266 -25.312 -4.719 1 98.5 83 LEU B C 1
ATOM 2758 O O . LEU B 1 83 ? 9.477 -25.453 -4.562 1 98.5 83 LEU B O 1
ATOM 2762 N N . ALA B 1 84 ? 7.473 -24.859 -3.773 1 97.88 84 ALA B N 1
ATOM 2763 C CA . ALA B 1 84 ? 7.977 -24.531 -2.443 1 97.88 84 ALA B CA 1
ATOM 2764 C C . ALA B 1 84 ? 8.648 -25.734 -1.791 1 97.88 84 ALA B C 1
ATOM 2766 O O . ALA B 1 84 ? 9.703 -25.594 -1.164 1 97.88 84 ALA B O 1
ATOM 2767 N N . GLN B 1 85 ? 8.055 -26.859 -1.972 1 97 85 GLN B N 1
ATOM 2768 C CA . GLN B 1 85 ? 8.609 -28.094 -1.42 1 97 85 GLN B CA 1
ATOM 2769 C C . GLN B 1 85 ? 9.945 -28.438 -2.072 1 97 85 GLN B C 1
ATOM 2771 O O . GLN B 1 85 ? 10.914 -28.766 -1.384 1 97 85 GLN B O 1
ATOM 2776 N N . GLU B 1 86 ? 10.016 -28.344 -3.326 1 96.75 86 GLU B N 1
ATOM 2777 C CA . GLU B 1 86 ? 11.219 -28.703 -4.066 1 96.75 86 GLU B CA 1
ATOM 2778 C C . GLU B 1 86 ? 12.375 -27.766 -3.74 1 96.75 86 GLU B C 1
ATOM 2780 O O . GLU B 1 86 ? 13.531 -28.188 -3.656 1 96.75 86 GLU B O 1
ATOM 2785 N N . LEU B 1 87 ? 12.062 -26.5 -3.553 1 96.12 87 LEU B N 1
ATOM 2786 C CA . LEU B 1 87 ? 13.094 -25.484 -3.324 1 96.12 87 LEU B CA 1
ATOM 2787 C C . LEU B 1 87 ? 13.344 -25.297 -1.832 1 96.12 87 LEU B C 1
ATOM 2789 O O . LEU B 1 87 ? 14.266 -24.578 -1.441 1 96.12 87 LEU B O 1
ATOM 2793 N N . ASP B 1 88 ? 12.492 -25.875 -1.027 1 94.06 88 ASP B N 1
ATOM 2794 C CA . ASP B 1 88 ? 12.547 -25.672 0.418 1 94.06 88 ASP B CA 1
ATOM 2795 C C . ASP B 1 88 ? 12.492 -24.203 0.777 1 94.06 88 ASP B C 1
ATOM 2797 O O . ASP B 1 88 ? 13.367 -23.688 1.48 1 94.06 88 ASP B O 1
ATOM 2801 N N . CYS B 1 89 ? 11.477 -23.516 0.271 1 94.94 89 CYS B N 1
ATOM 2802 C CA . CYS B 1 89 ? 11.273 -22.094 0.547 1 94.94 89 CYS B CA 1
ATOM 2803 C C . CYS B 1 89 ? 9.859 -21.828 1.038 1 94.94 89 CYS B C 1
ATOM 2805 O O . CYS B 1 89 ? 9.008 -22.719 1.007 1 94.94 89 CYS B O 1
ATOM 2807 N N . VAL B 1 90 ? 9.656 -20.656 1.6 1 96.56 90 VAL B N 1
ATOM 2808 C CA . VAL B 1 90 ? 8.352 -20.281 2.135 1 96.56 90 VAL B CA 1
ATOM 2809 C C . VAL B 1 90 ? 7.414 -19.891 0.992 1 96.56 90 VAL B C 1
ATOM 2811 O O . VAL B 1 90 ? 7.836 -19.25 0.026 1 96.56 90 VAL B O 1
ATOM 2814 N N . LEU B 1 91 ? 6.156 -20.344 1.056 1 98.38 91 LEU B N 1
ATOM 2815 C CA . LEU B 1 91 ? 5.051 -19.922 0.201 1 98.38 91 LEU B CA 1
ATOM 2816 C C . LEU B 1 91 ? 3.932 -19.297 1.027 1 98.38 91 LEU B C 1
ATOM 2818 O O . LEU B 1 91 ? 3.459 -19.891 1.994 1 98.38 91 LEU B O 1
ATOM 2822 N N . ILE B 1 92 ? 3.602 -18.062 0.709 1 98.75 92 ILE B N 1
ATOM 2823 C CA . ILE B 1 92 ? 2.486 -17.344 1.326 1 98.75 92 ILE B CA 1
ATOM 2824 C C . ILE B 1 92 ? 1.319 -17.266 0.345 1 98.75 92 ILE B C 1
ATOM 2826 O O . ILE B 1 92 ? 1.42 -16.609 -0.697 1 98.75 92 ILE B O 1
ATOM 2830 N N . GLU B 1 93 ? 0.092 -17.875 0.692 1 98.5 93 GLU B N 1
ATOM 2831 C CA . GLU B 1 93 ? -1.072 -17.969 -0.184 1 98.5 93 GLU B CA 1
ATOM 2832 C C . GLU B 1 93 ? -2.246 -17.172 0.384 1 98.5 93 GLU B C 1
ATOM 2834 O O . GLU B 1 93 ? -2.475 -17.172 1.595 1 98.5 93 GLU B O 1
ATOM 2839 N N . GLN B 1 94 ? -2.883 -16.547 -0.544 1 98.06 94 GLN B N 1
ATOM 2840 C CA . GLN B 1 94 ? -4.164 -15.938 -0.2 1 98.06 94 GLN B CA 1
ATOM 2841 C C . GLN B 1 94 ? -5.293 -16.969 -0.247 1 98.06 94 GLN B C 1
ATOM 2843 O O . GLN B 1 94 ? -5.473 -17.656 -1.255 1 98.06 94 GLN B O 1
ATOM 2848 N N . ALA B 1 95 ? -6.145 -17.062 0.773 1 98.38 95 ALA B N 1
ATOM 2849 C CA . ALA B 1 95 ? -7.082 -18.172 0.947 1 98.38 95 ALA B CA 1
ATOM 2850 C C . ALA B 1 95 ? -8.398 -17.891 0.225 1 98.38 95 ALA B C 1
ATOM 2852 O O . ALA B 1 95 ? -9.172 -18.812 -0.042 1 98.38 95 ALA B O 1
ATOM 2853 N N . TYR B 1 96 ? -8.695 -16.641 -0.074 1 98.69 96 TYR B N 1
ATOM 2854 C CA . TYR B 1 96 ? -10.031 -16.281 -0.533 1 98.69 96 TYR B CA 1
ATOM 2855 C C . TYR B 1 96 ? -10.031 -15.961 -2.023 1 98.69 96 TYR B C 1
ATOM 2857 O O . TYR B 1 96 ? -9.031 -15.484 -2.561 1 98.69 96 TYR B O 1
ATOM 2865 N N . SER B 1 97 ? -11.172 -16.203 -2.641 1 98.69 97 SER B N 1
ATOM 2866 C CA . SER B 1 97 ? -11.359 -15.961 -4.066 1 98.69 97 SER B CA 1
ATOM 2867 C C . SER B 1 97 ? -11.18 -14.484 -4.402 1 98.69 97 SER B C 1
ATOM 2869 O O . SER B 1 97 ? -11.594 -13.617 -3.637 1 98.69 97 SER B O 1
ATOM 2871 N N . ARG B 1 98 ? -10.648 -14.289 -5.586 1 98.56 98 ARG B N 1
ATOM 2872 C CA . ARG B 1 98 ? -10.516 -12.914 -6.062 1 98.56 98 ARG B CA 1
ATOM 2873 C C . ARG B 1 98 ? -11.883 -12.305 -6.359 1 98.56 98 ARG B C 1
ATOM 2875 O O . ARG B 1 98 ? -12 -11.094 -6.559 1 98.56 98 ARG B O 1
ATOM 2882 N N . LEU B 1 99 ? -13 -13.055 -6.309 1 98.56 99 LEU B N 1
ATOM 2883 C CA . LEU B 1 99 ? -14.352 -12.516 -6.379 1 98.56 99 LEU B CA 1
ATOM 2884 C C . LEU B 1 99 ? -14.688 -11.727 -5.121 1 98.56 99 LEU B C 1
ATOM 2886 O O . LEU B 1 99 ? -15.492 -10.789 -5.164 1 98.56 99 LEU B O 1
ATOM 2890 N N . VAL B 1 100 ? -14.141 -12.148 -3.98 1 98.56 100 VAL B N 1
ATOM 2891 C CA . VAL B 1 100 ? -14.375 -11.453 -2.723 1 98.56 100 VAL B CA 1
ATOM 2892 C C . VAL B 1 100 ? -13.586 -10.141 -2.705 1 98.56 100 VAL B C 1
ATOM 2894 O O . VAL B 1 100 ? -14.156 -9.07 -2.525 1 98.56 100 VAL B O 1
ATOM 2897 N N . ILE B 1 101 ? -12.336 -10.211 -2.914 1 98.25 101 ILE B N 1
ATOM 2898 C CA . ILE B 1 101 ? -11.406 -9.109 -3.088 1 98.25 101 ILE B CA 1
ATOM 2899 C C . ILE B 1 101 ? -10.125 -9.609 -3.764 1 98.25 101 ILE B C 1
ATOM 2901 O O . ILE B 1 101 ? -9.57 -10.633 -3.371 1 98.25 101 ILE B O 1
ATOM 2905 N N . ASP B 1 102 ? -9.75 -8.945 -4.828 1 98.25 102 ASP B N 1
ATOM 2906 C CA . ASP B 1 102 ? -8.5 -9.281 -5.496 1 98.25 102 ASP B CA 1
ATOM 2907 C C . ASP B 1 102 ? -7.309 -8.672 -4.758 1 98.25 102 ASP B C 1
ATOM 2909 O O . ASP B 1 102 ? -7.109 -7.453 -4.785 1 98.25 102 ASP B O 1
ATOM 2913 N N . CYS B 1 103 ? -6.441 -9.516 -4.199 1 97.81 103 CYS B N 1
ATOM 2914 C CA . CYS B 1 103 ? -5.367 -9.039 -3.336 1 97.81 103 CYS B CA 1
ATOM 2915 C C . CYS B 1 103 ? -4.148 -8.633 -4.156 1 97.81 103 CYS B C 1
ATOM 2917 O O . CYS B 1 103 ? -3.141 -8.195 -3.598 1 97.81 103 CYS B O 1
ATOM 2919 N N . ASN B 1 104 ? -4.234 -8.719 -5.457 1 97.75 104 ASN B N 1
ATOM 2920 C CA . ASN B 1 104 ? -3.186 -8.156 -6.301 1 97.75 104 ASN B CA 1
ATOM 2921 C C . ASN B 1 104 ? -3.617 -6.836 -6.934 1 97.75 104 ASN B C 1
ATOM 2923 O O . ASN B 1 104 ? -3.102 -6.445 -7.98 1 97.75 104 ASN B O 1
ATOM 2927 N N . ARG B 1 105 ? -4.641 -6.223 -6.371 1 94.94 105 ARG B N 1
ATOM 2928 C CA . ARG B 1 105 ? -5.109 -4.883 -6.715 1 94.94 105 ARG B CA 1
ATOM 2929 C C . ARG B 1 105 ? -5.141 -3.982 -5.484 1 94.94 105 ARG B C 1
ATOM 2931 O O . ARG B 1 105 ? -5.516 -4.426 -4.395 1 94.94 105 ARG B O 1
ATOM 2938 N N . ALA B 1 106 ? -4.785 -2.719 -5.754 1 87.88 106 ALA B N 1
ATOM 2939 C CA . ALA B 1 106 ? -4.926 -1.767 -4.656 1 87.88 106 ALA B CA 1
ATOM 2940 C C . ALA B 1 106 ? -6.387 -1.627 -4.238 1 87.88 106 ALA B C 1
ATOM 2942 O O . ALA B 1 106 ? -7.285 -1.602 -5.086 1 87.88 106 ALA B O 1
ATOM 2943 N N . PRO B 1 107 ? -6.699 -1.517 -2.875 1 87.69 107 PRO B N 1
ATOM 2944 C CA . PRO B 1 107 ? -8.07 -1.216 -2.459 1 87.69 107 PRO B CA 1
ATOM 2945 C C . PRO B 1 107 ? -8.648 0.011 -3.164 1 87.69 107 PRO B C 1
ATOM 2947 O O . PRO B 1 107 ? -7.957 1.024 -3.307 1 87.69 107 PRO B O 1
ATOM 2950 N N . GLY B 1 108 ? -9.898 -0.147 -3.678 1 82.25 108 GLY B N 1
ATOM 2951 C CA . GLY B 1 108 ? -10.531 0.949 -4.395 1 82.25 108 GLY B 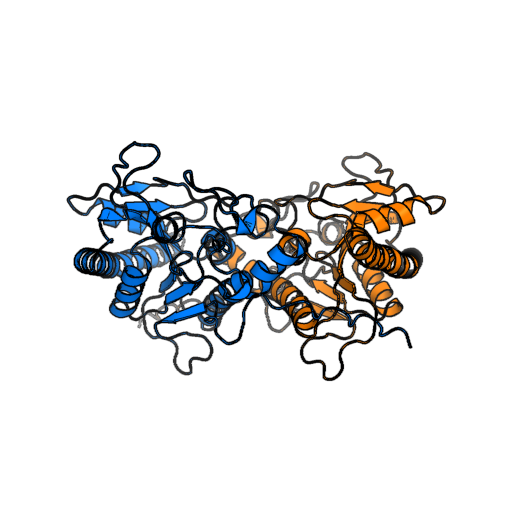CA 1
ATOM 2952 C C . GLY B 1 108 ? -10.344 0.867 -5.898 1 82.25 108 GLY B C 1
ATOM 2953 O O . GLY B 1 108 ? -11.047 1.537 -6.656 1 82.25 108 GLY B O 1
ATOM 2954 N N . HIS B 1 109 ? -9.305 0.161 -6.324 1 86.5 109 HIS B N 1
ATOM 2955 C CA . HIS B 1 109 ? -9.156 -0.053 -7.762 1 86.5 109 HIS B CA 1
ATOM 2956 C C . HIS B 1 109 ? -10.438 -0.628 -8.367 1 86.5 109 HIS B C 1
ATOM 2958 O O . HIS B 1 109 ? -11.109 -1.451 -7.738 1 86.5 109 HIS B O 1
ATOM 2964 N N . PRO B 1 110 ? -10.695 -0.339 -9.625 1 87.06 110 PRO B N 1
ATOM 2965 C CA . PRO B 1 110 ? -11.953 -0.78 -10.25 1 87.06 110 PRO B CA 1
ATOM 2966 C C . PRO B 1 110 ? -12.086 -2.301 -10.289 1 87.06 110 PRO B C 1
ATOM 2968 O O . PRO B 1 110 ? -13.203 -2.824 -10.328 1 87.06 110 PRO B O 1
ATOM 2971 N N . THR B 1 111 ? -10.945 -3.006 -10.281 1 93.75 111 THR B N 1
ATOM 2972 C CA . THR B 1 111 ? -11.039 -4.457 -10.391 1 93.75 111 THR B CA 1
ATOM 2973 C C . THR B 1 111 ? -10.648 -5.129 -9.078 1 93.75 111 THR B C 1
ATOM 2975 O O . THR B 1 111 ? -10.414 -6.336 -9.039 1 93.75 111 THR B O 1
ATOM 2978 N N . SER B 1 112 ? -10.531 -4.371 -8.016 1 95.12 112 SER B N 1
ATOM 2979 C CA . SER B 1 112 ? -10.281 -4.938 -6.699 1 95.12 112 SER B CA 1
ATOM 2980 C C . SER B 1 112 ? -11.461 -5.773 -6.223 1 95.12 112 SER B C 1
ATOM 2982 O O . SER B 1 112 ? -11.273 -6.844 -5.637 1 95.12 112 SER B O 1
ATOM 2984 N N . ILE B 1 113 ? -12.648 -5.25 -6.469 1 96.81 113 ILE B N 1
ATOM 2985 C CA . ILE B 1 113 ? -13.906 -5.945 -6.223 1 96.81 113 ILE B CA 1
ATOM 2986 C C . ILE B 1 113 ? -14.805 -5.852 -7.453 1 96.81 113 ILE B C 1
ATOM 2988 O O . ILE B 1 113 ? -15.438 -4.82 -7.688 1 96.81 113 ILE B O 1
ATOM 2992 N N . VAL B 1 114 ? -14.898 -6.945 -8.203 1 97.69 114 VAL B N 1
ATOM 2993 C CA . VAL B 1 114 ? -15.508 -6.891 -9.531 1 97.69 114 VAL B CA 1
ATOM 2994 C C . VAL B 1 114 ? -17.016 -7.133 -9.414 1 97.69 114 VAL B C 1
ATOM 2996 O O . VAL B 1 114 ? -17.453 -7.992 -8.648 1 97.69 114 VAL B O 1
ATOM 2999 N N . ARG B 1 115 ? -17.781 -6.426 -10.141 1 97.06 115 ARG B N 1
ATOM 3000 C CA . ARG B 1 115 ? -19.219 -6.629 -10.25 1 97.06 115 ARG B CA 1
ATOM 3001 C C . ARG B 1 115 ? -19.562 -7.535 -11.43 1 97.06 115 ARG B C 1
ATOM 3003 O O . ARG B 1 115 ? -20.656 -8.086 -11.5 1 97.06 115 ARG B O 1
ATOM 3010 N N . HIS B 1 116 ? -18.641 -7.617 -12.414 1 96.81 116 HIS B N 1
ATOM 3011 C CA . HIS B 1 116 ? -18.688 -8.453 -13.609 1 96.81 116 HIS B CA 1
ATOM 3012 C C . HIS B 1 116 ? -17.297 -8.945 -14 1 96.81 116 HIS B C 1
ATOM 3014 O O . HIS B 1 116 ? -16.328 -8.195 -13.914 1 96.81 116 HIS B O 1
ATOM 3020 N N . SER B 1 117 ? -17.25 -10.188 -14.461 1 95.5 117 SER B N 1
ATOM 3021 C CA . SER B 1 117 ? -15.984 -10.742 -14.938 1 95.5 117 SER B CA 1
ATOM 3022 C C . SER B 1 117 ? -16.203 -11.789 -16.016 1 95.5 117 SER B C 1
ATOM 3024 O O . SER B 1 117 ? -16.891 -12.797 -15.789 1 95.5 117 SER B O 1
ATOM 3026 N N . ASP B 1 118 ? -15.695 -11.5 -17.203 1 95.06 118 ASP B N 1
ATOM 3027 C CA . ASP B 1 118 ? -15.734 -12.398 -18.359 1 95.06 118 ASP B CA 1
ATOM 3028 C C . ASP B 1 118 ? -17.141 -12.93 -18.594 1 95.06 118 ASP B C 1
ATOM 3030 O O . ASP B 1 118 ? -17.359 -14.148 -18.656 1 95.06 118 ASP B O 1
ATOM 3034 N N . GLY B 1 119 ? -18.078 -12.109 -18.562 1 94.75 119 GLY B N 1
ATOM 3035 C CA . GLY B 1 119 ? -19.453 -12.43 -18.922 1 94.75 119 GLY B CA 1
ATOM 3036 C C . GLY B 1 119 ? -20.297 -12.859 -17.734 1 94.75 119 GLY B C 1
ATOM 3037 O O . GLY B 1 119 ? -21.5 -13.078 -17.859 1 94.75 119 GLY B O 1
ATOM 3038 N N . THR B 1 120 ? -19.719 -13 -16.562 1 97.06 120 THR B N 1
ATOM 3039 C CA . THR B 1 120 ? -20.438 -13.43 -15.359 1 97.06 120 THR B CA 1
ATOM 3040 C C . THR B 1 120 ? -20.672 -12.25 -14.43 1 97.06 120 THR B C 1
ATOM 3042 O O . THR B 1 120 ? -19.75 -11.531 -14.07 1 97.06 120 THR B O 1
ATOM 3045 N N . VAL B 1 121 ? -21.922 -12.062 -14.055 1 97.69 121 VAL B N 1
ATOM 3046 C CA . VAL B 1 121 ? -22.266 -11.055 -13.055 1 97.69 121 VAL B CA 1
ATOM 3047 C C . VAL B 1 121 ? -21.953 -11.594 -11.656 1 97.69 121 VAL B C 1
ATOM 3049 O O . VAL B 1 121 ? -22.078 -12.789 -11.406 1 97.69 121 VAL B O 1
ATOM 3052 N N . VAL B 1 122 ? -21.547 -10.695 -10.766 1 98.31 122 VAL B N 1
ATOM 3053 C CA . VAL B 1 122 ? -21.328 -11.031 -9.367 1 98.31 122 VAL B CA 1
ATOM 3054 C C . VAL B 1 122 ? -22.297 -10.266 -8.484 1 98.31 122 VAL B C 1
ATOM 3056 O O . VAL B 1 122 ? -21.953 -9.227 -7.914 1 98.31 122 VAL B O 1
ATOM 3059 N N . PRO B 1 123 ? -23.469 -10.781 -8.242 1 98.25 123 PRO B N 1
ATOM 3060 C CA . PRO B 1 123 ? -24.531 -10.055 -7.543 1 98.25 123 PRO B CA 1
ATOM 3061 C C . PRO B 1 123 ? -24.125 -9.617 -6.141 1 98.25 123 PRO B C 1
ATOM 3063 O O . PRO B 1 123 ? -24.516 -8.539 -5.684 1 98.25 123 PRO B O 1
ATOM 3066 N N . GLY B 1 124 ? -23.344 -10.406 -5.465 1 97.5 124 GLY B N 1
ATOM 3067 C CA . GLY B 1 124 ? -22.891 -10.086 -4.117 1 97.5 124 GLY B CA 1
ATOM 3068 C C . GLY B 1 124 ? -22.078 -8.82 -4.047 1 97.5 124 GLY B C 1
ATOM 3069 O O . GLY B 1 124 ? -21.844 -8.273 -2.965 1 97.5 124 GLY B O 1
ATOM 3070 N N . ASN B 1 125 ? -21.609 -8.359 -5.215 1 97.88 125 ASN B N 1
ATOM 3071 C CA . ASN B 1 125 ? -20.797 -7.156 -5.266 1 97.88 125 ASN B CA 1
ATOM 3072 C C . ASN B 1 125 ? -21.547 -5.988 -5.891 1 97.88 125 ASN B C 1
ATOM 3074 O O . ASN B 1 125 ? -21.031 -4.875 -5.969 1 97.88 125 ASN B O 1
ATOM 3078 N N . ALA B 1 126 ? -22.766 -6.078 -6.406 1 94.81 126 ALA B N 1
ATOM 3079 C CA . ALA B 1 126 ? -23.484 -5.078 -7.18 1 94.81 126 ALA B CA 1
ATOM 3080 C C . ALA B 1 126 ? -23.672 -3.791 -6.383 1 94.81 126 ALA B C 1
ATOM 3082 O O . ALA B 1 126 ? -23.422 -2.695 -6.887 1 94.81 126 ALA B O 1
ATOM 3083 N N . ASP B 1 127 ? -24.078 -3.848 -5.109 1 91.56 127 ASP B N 1
ATOM 3084 C CA . ASP B 1 127 ? -24.359 -2.672 -4.293 1 91.56 127 ASP B CA 1
ATOM 3085 C C . ASP B 1 127 ? -23.5 -2.664 -3.029 1 91.56 127 ASP B C 1
ATOM 3087 O O . ASP B 1 127 ? -23.953 -2.271 -1.958 1 91.56 127 ASP B O 1
ATOM 3091 N N . ILE B 1 128 ? -22.297 -3.039 -3.258 1 93.31 128 ILE B N 1
ATOM 3092 C CA . ILE B 1 128 ? -21.422 -3.133 -2.104 1 93.31 128 ILE B CA 1
ATOM 3093 C C . ILE B 1 128 ? -21.203 -1.745 -1.506 1 93.31 128 ILE B C 1
ATOM 3095 O O . ILE B 1 128 ? -21.016 -0.769 -2.238 1 93.31 128 ILE B O 1
ATOM 3099 N N . THR B 1 129 ? -21.312 -1.643 -0.139 1 89.81 129 THR B N 1
ATOM 3100 C CA . THR B 1 129 ? -21.125 -0.376 0.557 1 89.81 129 THR B CA 1
ATOM 3101 C C . THR B 1 129 ? -19.641 -0.169 0.886 1 89.81 129 THR B C 1
ATOM 3103 O O . THR B 1 129 ? -18.859 -1.118 0.859 1 89.81 129 THR B O 1
ATOM 3106 N N . ALA B 1 130 ? -19.328 1.084 1.195 1 86.12 130 ALA B N 1
ATOM 3107 C CA . ALA B 1 130 ? -17.969 1.398 1.626 1 86.12 130 ALA B CA 1
ATOM 3108 C C . ALA B 1 130 ? -17.594 0.58 2.854 1 86.12 130 ALA B C 1
ATOM 3110 O O . ALA B 1 130 ? -16.438 0.153 2.984 1 86.12 130 ALA B O 1
ATOM 3111 N N . HIS B 1 131 ? -18.531 0.388 3.693 1 84.5 131 HIS B N 1
ATOM 3112 C CA . HIS B 1 131 ? -18.297 -0.394 4.902 1 84.5 131 HIS B CA 1
ATOM 3113 C C . HIS B 1 131 ? -17.984 -1.847 4.562 1 84.5 131 HIS B C 1
ATOM 3115 O O . HIS B 1 131 ? -17.047 -2.428 5.117 1 84.5 131 HIS B O 1
ATOM 3121 N N . GLU B 1 132 ? -18.672 -2.379 3.637 1 92.62 132 GLU B N 1
ATOM 3122 C CA . GLU B 1 132 ? -18.453 -3.76 3.221 1 92.62 132 GLU B CA 1
ATOM 3123 C C . GLU B 1 132 ? -17.109 -3.914 2.52 1 92.62 132 GLU B C 1
ATOM 3125 O O . GLU B 1 132 ? -16.406 -4.902 2.732 1 92.62 132 GLU B O 1
ATOM 3130 N N . GLU B 1 133 ? -16.797 -2.947 1.702 1 93.56 133 GLU B N 1
ATOM 3131 C CA . GLU B 1 133 ? -15.477 -2.934 1.093 1 93.56 133 GLU B CA 1
ATOM 3132 C C . GLU B 1 133 ? -14.383 -2.85 2.152 1 93.56 133 GLU B C 1
ATOM 3134 O O . GLU B 1 133 ? -13.406 -3.604 2.105 1 93.56 133 GLU B O 1
ATOM 3139 N N . GLY B 1 134 ? -14.555 -2.021 3.082 1 91.44 134 GLY B N 1
ATOM 3140 C CA . GLY B 1 134 ? -13.586 -1.851 4.156 1 91.44 134 GLY B CA 1
ATOM 3141 C C . GLY B 1 134 ? -13.344 -3.121 4.949 1 91.44 134 GLY B C 1
ATOM 3142 O O . GLY B 1 134 ? -12.203 -3.408 5.336 1 91.44 134 GLY B O 1
ATOM 3143 N N . ARG B 1 135 ? -14.352 -3.883 5.168 1 93.31 135 ARG B N 1
ATOM 3144 C CA . ARG B 1 135 ? -14.203 -5.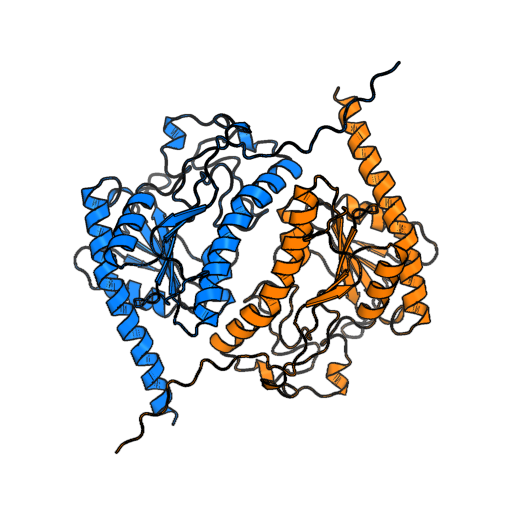133 5.906 1 93.31 135 ARG B CA 1
ATOM 3145 C C . ARG B 1 135 ? -13.359 -6.133 5.121 1 93.31 135 ARG B C 1
ATOM 3147 O O . ARG B 1 135 ? -12.555 -6.863 5.703 1 93.31 135 ARG B O 1
ATOM 3154 N N . ARG B 1 136 ? -13.578 -6.156 3.826 1 97.12 136 ARG B N 1
ATOM 3155 C CA . ARG B 1 136 ? -12.773 -7.039 2.984 1 97.12 136 ARG B CA 1
ATOM 3156 C C . ARG B 1 136 ? -11.305 -6.629 2.996 1 97.12 136 ARG B C 1
ATOM 3158 O O . ARG B 1 136 ? -10.422 -7.48 3.021 1 97.12 136 ARG B O 1
ATOM 3165 N N . VAL B 1 137 ? -11.102 -5.387 3.045 1 95.75 137 VAL B N 1
ATOM 3166 C CA . VAL B 1 137 ? -9.734 -4.867 3.098 1 95.75 137 VAL B CA 1
ATOM 3167 C C . VAL B 1 137 ? -9.109 -5.191 4.453 1 95.75 137 VAL B C 1
ATOM 3169 O O . VAL B 1 137 ? -8.023 -5.766 4.516 1 95.75 137 VAL B O 1
ATOM 3172 N N . GLU B 1 138 ? -9.797 -4.945 5.539 1 92.19 138 GLU B N 1
ATOM 3173 C CA . GLU B 1 138 ? -9.273 -5.07 6.898 1 92.19 138 GLU B CA 1
ATOM 3174 C C . GLU B 1 138 ? -9.047 -6.535 7.266 1 92.19 138 GLU B C 1
ATOM 3176 O O . GLU B 1 138 ? -8.086 -6.859 7.965 1 92.19 138 GLU B O 1
ATOM 3181 N N . GLU B 1 139 ? -9.906 -7.391 6.766 1 95.5 139 GLU B N 1
ATOM 3182 C CA . GLU B 1 139 ? -9.883 -8.75 7.305 1 95.5 139 GLU B CA 1
ATOM 3183 C C . GLU B 1 139 ? -9.219 -9.719 6.332 1 95.5 139 GLU B C 1
ATOM 3185 O O . GLU B 1 139 ? -8.836 -10.828 6.711 1 95.5 139 GLU B O 1
ATOM 3190 N N . ILE B 1 140 ? -9.062 -9.305 5.055 1 97.69 140 ILE B N 1
ATOM 3191 C CA . ILE B 1 140 ? -8.516 -10.234 4.074 1 97.69 140 ILE B CA 1
ATOM 3192 C C . ILE B 1 140 ? -7.285 -9.625 3.408 1 97.69 140 ILE B C 1
ATOM 3194 O O . ILE B 1 140 ? -6.18 -10.164 3.521 1 97.69 140 ILE B O 1
ATOM 3198 N N . PHE B 1 141 ? -7.426 -8.453 2.83 1 97.75 141 PHE B N 1
ATOM 3199 C CA . PHE B 1 141 ? -6.359 -7.824 2.059 1 97.75 141 PHE B CA 1
ATOM 3200 C C . PHE B 1 141 ? -5.168 -7.496 2.949 1 97.75 141 PHE B C 1
ATOM 3202 O O . PHE B 1 141 ? -4.047 -7.926 2.676 1 97.75 141 PHE B O 1
ATOM 3209 N N . LEU B 1 142 ? -5.395 -6.789 4.047 1 94.25 142 LEU B N 1
ATOM 3210 C CA . LEU B 1 142 ? -4.312 -6.27 4.875 1 94.25 142 LEU B CA 1
ATOM 3211 C C . LEU B 1 142 ? -3.553 -7.406 5.551 1 94.25 142 LEU B C 1
ATOM 3213 O O . LEU B 1 142 ? -2.322 -7.457 5.5 1 94.25 142 LEU B O 1
ATOM 3217 N N . PRO B 1 143 ? -4.242 -8.406 6.184 1 95.56 143 PRO B N 1
ATOM 3218 C CA . PRO B 1 143 ? -3.482 -9.5 6.805 1 95.56 143 PRO B CA 1
ATOM 3219 C C . PRO B 1 143 ? -2.568 -10.219 5.816 1 95.56 143 PRO B C 1
ATOM 3221 O O . PRO B 1 143 ? -1.44 -10.578 6.164 1 95.56 143 PRO B O 1
ATOM 3224 N N . TYR B 1 144 ? -3.047 -10.367 4.605 1 98.12 144 TYR B N 1
ATOM 3225 C CA . TYR B 1 144 ? -2.252 -11.047 3.586 1 98.12 144 TYR B CA 1
ATOM 3226 C C . TYR B 1 144 ? -0.988 -10.258 3.266 1 98.12 144 TYR B C 1
ATOM 3228 O O . TYR B 1 144 ? 0.12 -10.797 3.328 1 98.12 144 TYR B O 1
ATOM 3236 N N . HIS B 1 145 ? -1.075 -9.008 3.018 1 96.62 145 HIS B N 1
ATOM 3237 C CA . HIS B 1 145 ? 0.057 -8.188 2.605 1 96.62 145 HIS B CA 1
ATOM 3238 C C . HIS B 1 145 ? 0.971 -7.875 3.785 1 96.62 145 HIS B C 1
ATOM 3240 O O . HIS B 1 145 ? 2.188 -7.758 3.619 1 96.62 145 HIS B O 1
ATOM 3246 N N . GLN B 1 146 ? 0.391 -7.789 4.961 1 93.44 146 GLN B N 1
ATOM 3247 C CA . GLN B 1 146 ? 1.219 -7.637 6.152 1 93.44 146 GLN B CA 1
ATOM 3248 C C . GLN B 1 146 ? 2.109 -8.859 6.363 1 93.44 146 GLN B C 1
ATOM 3250 O O . GLN B 1 146 ? 3.271 -8.727 6.754 1 93.44 146 GLN B O 1
ATOM 3255 N N . ARG B 1 147 ? 1.562 -9.969 6.078 1 97.19 147 ARG B N 1
ATOM 3256 C CA . ARG B 1 147 ? 2.336 -11.203 6.223 1 97.19 147 ARG B CA 1
ATOM 3257 C C . ARG B 1 147 ? 3.502 -11.234 5.242 1 97.19 147 ARG B C 1
ATOM 3259 O O . ARG B 1 147 ? 4.609 -11.641 5.598 1 97.19 147 ARG B O 1
ATOM 3266 N N . ILE B 1 148 ? 3.264 -10.828 4.031 1 97.94 148 ILE B N 1
ATOM 3267 C CA . ILE B 1 148 ? 4.32 -10.766 3.031 1 97.94 148 ILE B CA 1
ATOM 3268 C C . ILE B 1 148 ? 5.395 -9.773 3.48 1 97.94 148 ILE B C 1
ATOM 3270 O O . ILE B 1 148 ? 6.582 -10.102 3.508 1 97.94 148 ILE B O 1
ATOM 3274 N N . GLY B 1 149 ? 4.961 -8.609 3.836 1 95.75 149 GLY B N 1
ATOM 3275 C CA . GLY B 1 149 ? 5.891 -7.578 4.273 1 95.75 149 GLY B CA 1
ATOM 3276 C C . GLY B 1 149 ? 6.754 -8.016 5.445 1 95.75 149 GLY B C 1
ATOM 3277 O O . GLY B 1 149 ? 7.957 -7.758 5.465 1 95.75 149 GLY B O 1
ATOM 3278 N N . ALA B 1 150 ? 6.137 -8.672 6.41 1 94.75 150 ALA B N 1
ATOM 3279 C CA . ALA B 1 150 ? 6.855 -9.141 7.594 1 94.75 150 ALA B CA 1
ATOM 3280 C C . ALA B 1 150 ? 7.926 -10.164 7.219 1 94.75 150 ALA B C 1
ATOM 3282 O O . ALA B 1 150 ? 9.031 -10.133 7.758 1 94.75 150 ALA B O 1
ATOM 3283 N N . GLU B 1 151 ? 7.605 -11.031 6.316 1 96.38 151 GLU B N 1
ATOM 3284 C CA . GLU B 1 151 ? 8.562 -12.039 5.875 1 96.38 151 GLU B CA 1
ATOM 3285 C C . GLU B 1 151 ? 9.781 -11.391 5.211 1 96.38 151 GLU B C 1
ATOM 3287 O O . GLU B 1 151 ? 10.922 -11.727 5.527 1 96.38 151 GLU B O 1
ATOM 3292 N N . LEU B 1 152 ? 9.539 -10.461 4.344 1 96.12 152 LEU B N 1
ATOM 3293 C CA . LEU B 1 152 ? 10.609 -9.781 3.623 1 96.12 152 LEU B CA 1
ATOM 3294 C C . LEU B 1 152 ? 11.477 -8.969 4.578 1 96.12 152 LEU B C 1
ATOM 3296 O O . LEU B 1 152 ? 12.711 -9.023 4.504 1 96.12 152 LEU B O 1
ATOM 3300 N N . SER B 1 153 ? 10.859 -8.289 5.488 1 92.19 153 SER B N 1
ATOM 3301 C CA . SER B 1 153 ? 11.594 -7.469 6.449 1 92.19 153 SER B CA 1
ATOM 3302 C C . SER B 1 153 ? 12.445 -8.336 7.371 1 92.19 153 SER B C 1
ATOM 3304 O O . SER B 1 153 ? 13.578 -7.969 7.699 1 92.19 153 SER B O 1
ATOM 3306 N N . ALA B 1 154 ? 11.875 -9.453 7.824 1 92.62 154 ALA B N 1
ATOM 3307 C CA . ALA B 1 154 ? 12.625 -10.352 8.695 1 92.62 154 ALA B CA 1
ATOM 3308 C C . ALA B 1 154 ? 13.906 -10.836 8.016 1 92.62 154 ALA B C 1
ATOM 3310 O O . ALA B 1 154 ? 14.969 -10.891 8.633 1 92.62 154 ALA B O 1
ATOM 3311 N N . ARG B 1 155 ? 13.836 -11.148 6.777 1 92.94 155 ARG B N 1
ATOM 3312 C CA . ARG B 1 155 ? 15 -11.625 6.027 1 92.94 155 ARG B CA 1
ATOM 3313 C C . ARG B 1 155 ? 16.016 -10.508 5.836 1 92.94 155 ARG B C 1
ATOM 3315 O O . ARG B 1 155 ? 17.219 -10.703 6.059 1 92.94 155 ARG B O 1
ATOM 3322 N N . LEU B 1 156 ? 15.516 -9.359 5.496 1 89.69 156 LEU B N 1
ATOM 3323 C CA . LEU B 1 156 ? 16.391 -8.219 5.281 1 89.69 156 LEU B CA 1
ATOM 3324 C C . LEU B 1 156 ? 17.094 -7.82 6.574 1 89.69 156 LEU B C 1
ATOM 3326 O O . LEU B 1 156 ? 18.297 -7.523 6.57 1 89.69 156 LEU B O 1
ATOM 3330 N N . ASP B 1 157 ? 16.375 -7.848 7.637 1 84.75 157 ASP B N 1
ATOM 3331 C CA . ASP B 1 157 ? 16.922 -7.504 8.945 1 84.75 157 ASP B CA 1
ATOM 3332 C C . ASP B 1 157 ? 18.016 -8.484 9.359 1 84.75 157 ASP B C 1
ATOM 3334 O O . ASP B 1 157 ? 18.953 -8.125 10.07 1 84.75 157 ASP B O 1
ATOM 3338 N N . ALA B 1 158 ? 17.922 -9.695 8.883 1 87.69 158 ALA B N 1
ATOM 3339 C CA . ALA B 1 158 ? 18.891 -10.742 9.203 1 87.69 158 ALA B CA 1
ATOM 3340 C C . ALA B 1 158 ? 20.062 -10.703 8.234 1 87.69 158 ALA B C 1
ATOM 3342 O O . ALA B 1 158 ? 20.969 -11.547 8.305 1 87.69 158 ALA B O 1
ATOM 3343 N N . GLY B 1 159 ? 20.016 -9.805 7.27 1 84.81 159 GLY B N 1
ATOM 3344 C CA . GLY B 1 159 ? 21.109 -9.672 6.309 1 84.81 159 GLY B CA 1
ATOM 3345 C C . GLY B 1 159 ? 21.078 -10.727 5.223 1 84.81 159 GLY B C 1
ATOM 3346 O O . GLY B 1 159 ? 22.094 -11.008 4.594 1 84.81 159 GLY B O 1
ATOM 3347 N N . LEU B 1 160 ? 19.922 -11.312 5.035 1 87.94 160 LEU B N 1
ATOM 3348 C CA . LEU B 1 160 ? 19.781 -12.352 4.023 1 87.94 160 LEU B CA 1
ATOM 3349 C C . LEU B 1 160 ? 19.312 -11.766 2.697 1 87.94 160 LEU B C 1
ATOM 3351 O O . LEU B 1 160 ? 18.516 -10.812 2.682 1 87.94 160 LEU B O 1
ATOM 3355 N N . PRO B 1 161 ? 19.797 -12.352 1.574 1 90 161 PRO B N 1
ATOM 3356 C CA . PRO B 1 161 ? 19.203 -11.961 0.296 1 90 161 PRO B CA 1
ATOM 3357 C C . PRO B 1 161 ? 17.75 -12.414 0.154 1 90 161 PRO B C 1
ATOM 3359 O O . PRO B 1 161 ? 17.359 -13.422 0.751 1 90 161 PRO B O 1
ATOM 3362 N N . VAL B 1 162 ? 17.078 -11.633 -0.57 1 94.69 162 VAL B N 1
ATOM 3363 C CA . VAL B 1 162 ? 15.68 -11.992 -0.754 1 94.69 162 VAL B CA 1
ATOM 3364 C C . VAL B 1 162 ? 15.25 -11.68 -2.188 1 94.69 162 VAL B C 1
ATOM 3366 O O . VAL B 1 162 ? 15.602 -10.641 -2.738 1 94.69 162 VAL B O 1
ATOM 3369 N N . VAL B 1 163 ? 14.547 -12.617 -2.859 1 97.69 163 VAL B N 1
ATOM 3370 C CA . VAL B 1 163 ? 13.898 -12.469 -4.156 1 97.69 163 VAL B CA 1
ATOM 3371 C C . VAL B 1 163 ? 12.414 -12.805 -4.031 1 97.69 163 VAL B C 1
ATOM 3373 O O . VAL B 1 163 ? 12.055 -13.891 -3.568 1 97.69 163 VAL B O 1
ATOM 3376 N N . LEU B 1 164 ? 11.547 -11.867 -4.414 1 98.5 164 LEU B N 1
ATOM 3377 C CA . LEU B 1 164 ? 10.109 -12.117 -4.398 1 98.5 164 LEU B CA 1
ATOM 3378 C C . LEU B 1 164 ? 9.664 -12.828 -5.672 1 98.5 164 LEU B C 1
ATOM 3380 O O . LEU B 1 164 ? 9.938 -12.359 -6.777 1 98.5 164 LEU B O 1
ATOM 3384 N N . ILE B 1 165 ? 8.992 -14 -5.551 1 98.88 165 ILE B N 1
ATOM 3385 C CA . ILE B 1 165 ? 8.453 -14.758 -6.68 1 98.88 165 ILE B CA 1
ATOM 3386 C C . ILE B 1 165 ? 6.926 -14.742 -6.629 1 98.88 165 ILE B C 1
ATOM 3388 O O . ILE B 1 165 ? 6.324 -15.414 -5.789 1 98.88 165 ILE B O 1
ATOM 3392 N N . SER B 1 166 ? 6.32 -13.977 -7.496 1 98.81 166 SER B N 1
ATOM 3393 C CA . SER B 1 166 ? 4.867 -13.891 -7.59 1 98.81 166 SER B CA 1
ATOM 3394 C C . SER B 1 166 ? 4.328 -14.859 -8.641 1 98.81 166 SER B C 1
ATOM 3396 O O . SER B 1 166 ? 4.656 -14.742 -9.828 1 98.81 166 SER B O 1
ATOM 3398 N N . LEU B 1 167 ? 3.42 -15.805 -8.266 1 98.88 167 LEU B N 1
ATOM 3399 C CA . LEU B 1 167 ? 2.971 -16.922 -9.102 1 98.88 167 LEU B CA 1
ATOM 3400 C C . LEU B 1 167 ? 1.553 -16.672 -9.602 1 98.88 167 LEU B C 1
ATOM 3402 O O . LEU B 1 167 ? 0.633 -16.469 -8.812 1 98.88 167 LEU B O 1
ATOM 3406 N N . HIS B 1 168 ? 1.358 -16.719 -10.938 1 98.81 168 HIS B N 1
ATOM 3407 C CA . HIS B 1 168 ? 0.051 -16.547 -11.562 1 98.81 168 HIS B CA 1
ATOM 3408 C C . HIS B 1 168 ? -0.134 -17.5 -12.734 1 98.81 168 HIS B C 1
ATOM 3410 O O . HIS B 1 168 ? 0.837 -18.078 -13.234 1 98.81 168 HIS B O 1
ATOM 3416 N N . SER B 1 169 ? -1.392 -17.703 -13.133 1 98.81 169 SER B N 1
ATOM 3417 C CA . SER B 1 169 ? -1.738 -18.422 -14.352 1 98.81 169 SER B CA 1
ATOM 3418 C C . SER B 1 169 ? -2.779 -17.656 -15.164 1 98.81 169 SER B C 1
ATOM 3420 O O . SER B 1 169 ? -3.418 -16.734 -14.656 1 98.81 169 SER B O 1
ATOM 3422 N N . PHE B 1 170 ? -2.854 -18.016 -16.453 1 98.5 170 PHE B N 1
ATOM 3423 C CA . PHE B 1 170 ? -3.791 -17.344 -17.344 1 98.5 170 PHE B CA 1
ATOM 3424 C C . PHE B 1 170 ? -4.48 -18.359 -18.266 1 98.5 170 PHE B C 1
ATOM 3426 O O . PHE B 1 170 ? -3.988 -19.469 -18.453 1 98.5 170 PHE B O 1
ATOM 3433 N N . THR B 1 171 ? -5.578 -17.984 -18.828 1 98.06 171 THR B N 1
ATOM 3434 C CA . THR B 1 171 ? -6.359 -18.859 -19.688 1 98.06 171 THR B CA 1
ATOM 3435 C C . THR B 1 171 ? -5.672 -19.047 -21.031 1 98.06 171 THR B C 1
ATOM 3437 O O . THR B 1 171 ? -4.965 -18.156 -21.5 1 98.06 171 THR B O 1
ATOM 3440 N N . ASP B 1 172 ? -5.969 -20.172 -21.656 1 97.69 172 ASP B N 1
ATOM 3441 C CA . ASP B 1 172 ? -5.375 -20.484 -22.953 1 97.69 172 ASP B CA 1
ATOM 3442 C C . ASP B 1 172 ? -6.102 -19.75 -24.078 1 97.69 172 ASP B C 1
ATOM 3444 O O . ASP B 1 172 ? -5.59 -19.641 -25.203 1 97.69 172 ASP B O 1
ATOM 3448 N N . ARG B 1 173 ? -7.27 -19.297 -23.797 1 95.94 173 ARG B N 1
ATOM 3449 C CA . ARG B 1 173 ? -8.07 -18.516 -24.734 1 95.94 173 ARG B CA 1
ATOM 3450 C C . ARG B 1 173 ? -8.719 -17.328 -24.031 1 95.94 173 ARG B C 1
ATOM 3452 O O . ARG B 1 173 ? -9.055 -17.391 -22.844 1 95.94 173 ARG B O 1
ATOM 3459 N N . MET B 1 174 ? -8.891 -16.25 -24.734 1 92.31 174 MET B N 1
ATOM 3460 C CA . MET B 1 174 ? -9.617 -15.062 -24.266 1 92.31 174 MET B CA 1
ATOM 3461 C C . MET B 1 174 ? -10.391 -14.414 -25.406 1 92.31 174 MET B C 1
ATOM 3463 O O . MET B 1 174 ? -9.844 -14.219 -26.5 1 92.31 174 MET B O 1
ATOM 3467 N N . ASN B 1 175 ? -11.641 -14.133 -25.141 1 90.5 175 ASN B N 1
ATOM 3468 C CA . ASN B 1 175 ? -12.508 -13.555 -26.156 1 90.5 175 ASN B CA 1
ATOM 3469 C C . ASN B 1 175 ? -12.469 -14.367 -27.453 1 90.5 175 ASN B C 1
ATOM 3471 O O . ASN B 1 175 ? -12.328 -13.805 -28.547 1 90.5 175 ASN B O 1
ATOM 3475 N N . GLY B 1 176 ? -12.344 -15.664 -27.344 1 89.56 176 GLY B N 1
ATOM 3476 C CA . GLY B 1 176 ? -12.406 -16.562 -28.484 1 89.56 176 GLY B CA 1
ATOM 3477 C C . GLY B 1 176 ? -11.07 -16.734 -29.188 1 89.56 176 GLY B C 1
ATOM 3478 O O . GLY B 1 176 ? -10.953 -17.516 -30.125 1 89.56 176 GLY B O 1
ATOM 3479 N N . GLN B 1 177 ? -10.117 -16.062 -28.75 1 94.12 177 GLN B N 1
ATOM 3480 C CA . GLN B 1 177 ? -8.805 -16.109 -29.391 1 94.12 177 GLN B CA 1
ATOM 3481 C C . GLN B 1 177 ? -7.812 -16.922 -28.562 1 94.12 177 GLN B C 1
ATOM 3483 O O . GLN B 1 177 ? -7.734 -16.734 -27.344 1 94.12 177 GLN B O 1
ATOM 3488 N N . ALA B 1 178 ? -7.078 -17.719 -29.297 1 96.81 178 ALA B N 1
ATOM 3489 C CA . ALA B 1 178 ? -6.043 -18.516 -28.641 1 96.81 178 ALA B CA 1
ATOM 3490 C C . ALA B 1 178 ? -4.867 -17.641 -28.219 1 96.81 178 ALA B C 1
ATOM 3492 O O . ALA B 1 178 ? -4.457 -16.734 -28.953 1 96.81 178 ALA B O 1
ATOM 3493 N N . ARG B 1 179 ? -4.387 -17.969 -27.078 1 97.75 179 ARG B N 1
ATOM 3494 C CA . ARG B 1 179 ? -3.184 -17.297 -26.578 1 97.75 179 ARG B CA 1
ATOM 3495 C C . ARG B 1 179 ? -1.954 -18.172 -26.766 1 97.75 179 ARG B C 1
ATOM 3497 O O . ARG B 1 179 ? -1.853 -19.25 -26.172 1 97.75 179 ARG B O 1
ATOM 3504 N N . PRO B 1 180 ? -0.98 -17.75 -27.516 1 97.94 180 PRO B N 1
ATOM 3505 C CA . PRO B 1 180 ? 0.061 -18.641 -28 1 97.94 180 PRO B CA 1
ATOM 3506 C C . PRO B 1 180 ? 1.128 -18.953 -26.953 1 97.94 180 PRO B C 1
ATOM 3508 O O . PRO B 1 180 ? 1.909 -19.891 -27.109 1 97.94 180 PRO B O 1
ATOM 3511 N N . TRP B 1 181 ? 1.22 -18.156 -25.938 1 98.62 181 TRP B N 1
ATOM 3512 C CA . TRP B 1 181 ? 2.311 -18.281 -24.969 1 98.62 181 TRP B CA 1
ATOM 3513 C C . TRP B 1 181 ? 2.061 -19.438 -24 1 98.62 181 TRP B C 1
ATOM 3515 O O . TRP B 1 181 ? 0.931 -19.641 -23.547 1 98.62 181 TRP B O 1
ATOM 3525 N N . HIS B 1 182 ? 3.082 -20.156 -23.75 1 98.81 182 HIS B N 1
ATOM 3526 C CA . HIS B 1 182 ? 3.004 -21.172 -22.703 1 98.81 182 HIS B CA 1
ATOM 3527 C C . HIS B 1 182 ? 3.205 -20.562 -21.328 1 98.81 182 HIS B C 1
ATOM 3529 O O . HIS B 1 182 ? 2.68 -21.078 -20.328 1 98.81 182 HIS B O 1
ATOM 3535 N N . THR B 1 183 ? 3.977 -19.562 -21.266 1 98.81 183 THR B N 1
ATOM 3536 C CA . THR B 1 183 ? 4.262 -18.812 -20.047 1 98.81 183 THR B CA 1
ATOM 3537 C C . THR B 1 183 ? 4.625 -17.375 -20.375 1 98.81 183 THR B C 1
ATOM 3539 O O . THR B 1 183 ? 4.918 -17.047 -21.531 1 98.81 183 THR B O 1
ATOM 3542 N N . GLY B 1 184 ? 4.465 -16.5 -19.438 1 98.69 184 GLY B N 1
ATOM 3543 C CA . GLY B 1 184 ? 4.844 -15.094 -19.562 1 98.69 184 GLY B CA 1
ATOM 3544 C C . GLY B 1 184 ? 5.52 -14.547 -18.328 1 98.69 184 GLY B C 1
ATOM 3545 O O . GLY B 1 184 ? 5.152 -14.906 -17.203 1 98.69 184 GLY B O 1
ATOM 3546 N N . VAL B 1 185 ? 6.52 -13.672 -18.531 1 98.81 185 VAL B N 1
ATOM 3547 C CA . VAL B 1 185 ? 7.152 -12.922 -17.453 1 98.81 185 VAL B CA 1
ATOM 3548 C C . VAL B 1 185 ? 6.727 -11.453 -17.531 1 98.81 185 VAL B C 1
ATOM 3550 O O . VAL B 1 185 ? 6.926 -10.797 -18.562 1 98.81 185 VAL B O 1
ATOM 3553 N N . LEU B 1 186 ? 6.074 -11.023 -16.484 1 98.62 186 LEU B N 1
ATOM 3554 C CA . LEU B 1 186 ? 5.633 -9.633 -16.406 1 98.62 186 LEU B CA 1
ATOM 3555 C C . LEU B 1 186 ? 6.668 -8.773 -15.695 1 98.62 186 LEU B C 1
ATOM 3557 O O . LEU B 1 186 ? 7.309 -9.219 -14.742 1 98.62 186 LEU B O 1
ATOM 3561 N N . HIS B 1 187 ? 6.883 -7.48 -16.172 1 97.62 187 HIS B N 1
ATOM 3562 C CA . HIS B 1 187 ? 7.934 -6.656 -15.594 1 97.62 187 HIS B CA 1
ATOM 3563 C C . HIS B 1 187 ? 7.68 -5.176 -15.852 1 97.62 187 HIS B C 1
ATOM 3565 O O . HIS B 1 187 ? 6.926 -4.82 -16.75 1 97.62 187 HIS B O 1
ATOM 3571 N N . ASN B 1 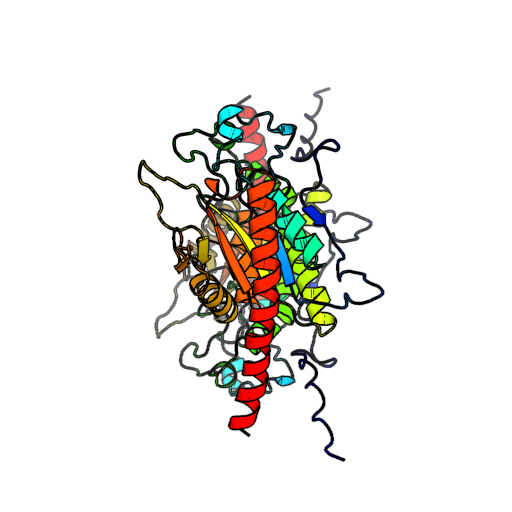188 ? 8.242 -4.352 -15.055 1 95 188 ASN B N 1
ATOM 3572 C CA . ASN B 1 188 ? 8.156 -2.895 -15.094 1 95 188 ASN B CA 1
ATOM 3573 C C . ASN B 1 188 ? 9.453 -2.246 -14.609 1 95 188 ASN B C 1
ATOM 3575 O O . ASN B 1 188 ? 10.43 -2.162 -15.367 1 95 188 ASN B O 1
ATOM 3579 N N . ARG B 1 189 ? 9.609 -1.893 -13.312 1 90.25 189 ARG B N 1
ATOM 3580 C CA . ARG B 1 189 ? 10.836 -1.291 -12.805 1 90.25 189 ARG B CA 1
ATOM 3581 C C . ARG B 1 189 ? 11.773 -2.355 -12.25 1 90.25 189 ARG B C 1
ATOM 3583 O O . ARG B 1 189 ? 11.336 -3.32 -11.625 1 90.25 189 ARG B O 1
ATOM 3590 N N . ASN B 1 190 ? 13.117 -2.18 -12.523 1 90.69 190 ASN B N 1
ATOM 3591 C CA . ASN B 1 190 ? 14.164 -3.049 -11.992 1 90.69 190 ASN B CA 1
ATOM 3592 C C . ASN B 1 190 ? 13.875 -4.52 -12.297 1 90.69 190 ASN B C 1
ATOM 3594 O O . ASN B 1 190 ? 13.836 -5.348 -11.383 1 90.69 190 ASN B O 1
ATOM 3598 N N . PRO B 1 191 ? 13.695 -4.852 -13.578 1 96.62 191 PRO B N 1
ATOM 3599 C CA . PRO B 1 191 ? 13.211 -6.18 -13.969 1 96.62 191 PRO B CA 1
ATOM 3600 C C . PRO B 1 191 ? 14.336 -7.188 -14.156 1 96.62 191 PRO B C 1
ATOM 3602 O O . PRO B 1 191 ? 14.117 -8.281 -14.68 1 96.62 191 PRO B O 1
ATOM 3605 N N . ALA B 1 192 ? 15.562 -6.941 -13.766 1 96.44 192 ALA B N 1
ATOM 3606 C CA . ALA B 1 192 ? 16.75 -7.68 -14.203 1 96.44 192 ALA B CA 1
ATOM 3607 C C . ALA B 1 192 ? 16.625 -9.164 -13.859 1 96.44 192 ALA B C 1
ATOM 3609 O O . ALA B 1 192 ? 16.922 -10.023 -14.695 1 96.44 192 ALA B O 1
ATOM 3610 N N . PHE B 1 193 ? 16.203 -9.508 -12.656 1 97.88 193 PHE B N 1
ATOM 3611 C CA . PHE B 1 193 ? 16.109 -10.914 -12.273 1 97.88 193 PHE B CA 1
ATOM 3612 C C . PHE B 1 193 ? 15.047 -11.625 -13.094 1 97.88 193 PHE B C 1
ATOM 3614 O O . PHE B 1 193 ? 15.289 -12.703 -13.633 1 97.88 193 PHE B O 1
ATOM 3621 N N . GLY B 1 194 ? 13.852 -11.062 -13.211 1 98.69 194 GLY B N 1
ATOM 3622 C CA . GLY B 1 194 ? 12.781 -11.641 -14.008 1 98.69 194 GLY B CA 1
ATOM 3623 C C . GLY B 1 194 ? 13.172 -11.852 -15.453 1 98.69 194 GLY B C 1
ATOM 3624 O O . GLY B 1 194 ? 12.812 -12.875 -16.047 1 98.69 194 GLY B O 1
ATOM 3625 N N . LEU B 1 195 ? 13.898 -10.93 -15.977 1 98.31 195 LEU B N 1
ATOM 3626 C CA . LEU B 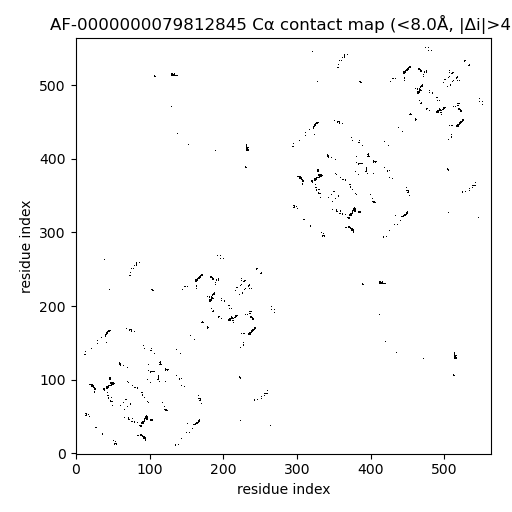1 195 ? 14.305 -11.039 -17.375 1 98.31 195 LEU B CA 1
ATOM 3627 C C . LEU B 1 195 ? 15.328 -12.156 -17.547 1 98.31 195 LEU B C 1
ATOM 3629 O O . LEU B 1 195 ? 15.359 -12.812 -18.594 1 98.31 195 LEU B O 1
ATOM 3633 N N . ARG B 1 196 ? 16.141 -12.359 -16.531 1 98.31 196 ARG B N 1
ATOM 3634 C CA . ARG B 1 196 ? 17.047 -13.5 -16.578 1 98.31 196 ARG B CA 1
ATOM 3635 C C . ARG B 1 196 ? 16.281 -14.812 -16.609 1 98.31 196 ARG B C 1
ATOM 3637 O O . ARG B 1 196 ? 16.609 -15.719 -17.375 1 98.31 196 ARG B O 1
ATOM 3644 N N . VAL B 1 197 ? 15.273 -14.914 -15.812 1 98.81 197 VAL B N 1
ATOM 3645 C CA . VAL B 1 197 ? 14.43 -16.094 -15.805 1 98.81 197 VAL B CA 1
ATOM 3646 C C . VAL B 1 197 ? 13.75 -16.266 -17.172 1 98.81 197 VAL B C 1
ATOM 3648 O O . VAL B 1 197 ? 13.719 -17.359 -17.719 1 98.81 197 VAL B O 1
ATOM 3651 N N . ARG B 1 198 ? 13.211 -15.164 -17.719 1 98.81 198 ARG B N 1
ATOM 3652 C CA . ARG B 1 198 ? 12.594 -15.18 -19.031 1 98.81 198 ARG B CA 1
ATOM 3653 C C . ARG B 1 198 ? 13.539 -15.766 -20.078 1 98.81 198 ARG B C 1
ATOM 3655 O O . ARG B 1 198 ? 13.141 -16.625 -20.875 1 98.81 198 ARG B O 1
ATOM 3662 N N . ASP B 1 199 ? 14.75 -15.32 -20.062 1 98.62 199 ASP B N 1
ATOM 3663 C CA . ASP B 1 199 ? 15.734 -15.75 -21.062 1 98.62 199 ASP B CA 1
ATOM 3664 C C . ASP B 1 199 ? 16.062 -17.234 -20.906 1 98.62 199 ASP B C 1
ATOM 3666 O O . ASP B 1 199 ? 16.219 -17.938 -21.906 1 98.62 199 ASP B O 1
ATOM 3670 N N . LEU B 1 200 ? 16.172 -17.672 -19.703 1 98.75 200 LEU B N 1
ATOM 3671 C CA . LEU B 1 200 ? 16.422 -19.094 -19.469 1 98.75 200 LEU B CA 1
ATOM 3672 C C . LEU B 1 200 ? 15.242 -19.938 -19.938 1 98.75 200 LEU B C 1
ATOM 3674 O O . LEU B 1 200 ? 15.43 -21.016 -20.5 1 98.75 200 LEU B O 1
ATOM 3678 N N . LEU B 1 201 ? 14.008 -19.484 -19.734 1 98.75 201 LEU B N 1
ATOM 3679 C CA . LEU B 1 201 ? 12.82 -20.188 -20.203 1 98.75 201 LEU B CA 1
ATOM 3680 C C . LEU B 1 201 ? 12.781 -20.219 -21.734 1 98.75 201 LEU B C 1
ATOM 3682 O O . LEU B 1 201 ? 12.422 -21.234 -22.328 1 98.75 201 LEU B O 1
ATOM 3686 N N . ARG B 1 202 ? 13.18 -19.141 -22.375 1 98.31 202 ARG B N 1
ATOM 3687 C CA . ARG B 1 202 ? 13.18 -19.047 -23.844 1 98.31 202 ARG B CA 1
ATOM 3688 C C . ARG B 1 202 ? 14.172 -20.016 -24.453 1 98.31 202 ARG B C 1
ATOM 3690 O O . ARG B 1 202 ? 13.992 -20.469 -25.594 1 98.31 202 ARG B O 1
ATOM 3697 N N . ALA B 1 203 ? 15.148 -20.297 -23.703 1 97.94 203 ALA B N 1
ATOM 3698 C CA . ALA B 1 203 ? 16.188 -21.203 -24.188 1 97.94 203 ALA B CA 1
ATOM 3699 C C . ALA B 1 203 ? 15.711 -22.656 -24.156 1 97.94 203 ALA B C 1
ATOM 3701 O O . ALA B 1 203 ? 16.312 -23.531 -24.781 1 97.94 203 ALA B O 1
ATOM 3702 N N . GLU B 1 204 ? 14.656 -22.891 -23.438 1 97.06 204 GLU B N 1
ATOM 3703 C CA . GLU B 1 204 ? 14.102 -24.25 -23.391 1 97.06 204 GLU B CA 1
ATOM 3704 C C . GLU B 1 204 ? 13.336 -24.562 -24.688 1 97.06 204 GLU B C 1
ATOM 3706 O O . GLU B 1 204 ? 12.594 -23.719 -25.188 1 97.06 204 GLU B O 1
ATOM 3711 N N . GLU B 1 205 ? 13.523 -25.766 -25.156 1 95 205 GLU B N 1
ATOM 3712 C CA . GLU B 1 205 ? 12.836 -26.188 -26.375 1 95 205 GLU B CA 1
ATOM 3713 C C . GLU B 1 205 ? 11.336 -26.344 -26.125 1 95 205 GLU B C 1
ATOM 3715 O O . GLU B 1 205 ? 10.914 -26.844 -25.078 1 95 205 GLU B O 1
ATOM 3720 N N . GLY B 1 206 ? 10.547 -25.828 -27.094 1 96.56 206 GLY B N 1
ATOM 3721 C CA . GLY B 1 206 ? 9.125 -26.094 -27.094 1 96.56 206 GLY B CA 1
ATOM 3722 C C . GLY B 1 206 ? 8.312 -25.062 -26.328 1 96.56 206 GLY B C 1
ATOM 3723 O O . GLY B 1 206 ? 7.102 -25.219 -26.172 1 96.56 206 GLY B O 1
ATOM 3724 N N . LEU B 1 207 ? 8.914 -24.031 -25.844 1 98.25 207 LEU B N 1
ATOM 3725 C CA . LEU B 1 207 ? 8.188 -23.031 -25.062 1 98.25 207 LEU B CA 1
ATOM 3726 C C . LEU B 1 207 ? 8.078 -21.719 -25.844 1 98.25 207 LEU B C 1
ATOM 3728 O O . LEU B 1 207 ? 9.07 -21.219 -26.359 1 98.25 207 LEU B O 1
ATOM 3732 N N . VAL B 1 208 ? 6.906 -21.281 -25.984 1 98.56 208 VAL B N 1
ATOM 3733 C CA . VAL B 1 208 ? 6.672 -19.891 -26.375 1 98.56 208 VAL B CA 1
ATOM 3734 C C . VAL B 1 208 ? 6.562 -19.016 -25.125 1 98.56 208 VAL B C 1
ATOM 3736 O O . VAL B 1 208 ? 5.617 -19.156 -24.344 1 98.56 208 VAL B O 1
ATOM 3739 N N . VAL B 1 209 ? 7.504 -18.094 -24.938 1 98.81 209 VAL B N 1
ATOM 3740 C CA . VAL B 1 209 ? 7.605 -17.312 -23.719 1 98.81 209 VAL B CA 1
ATOM 3741 C C . VAL B 1 209 ? 7.309 -15.844 -24 1 98.81 209 VAL B C 1
ATOM 3743 O O . VAL B 1 209 ? 7.984 -15.219 -24.812 1 98.81 209 VAL B O 1
ATOM 3746 N N . GLY B 1 210 ? 6.301 -15.344 -23.344 1 98.56 210 GLY B N 1
ATOM 3747 C CA . GLY B 1 210 ? 5.945 -13.938 -23.5 1 98.56 210 GLY B CA 1
ATOM 3748 C C . GLY B 1 210 ? 6.75 -13.016 -22.609 1 98.56 210 GLY B C 1
ATOM 3749 O O . GLY B 1 210 ? 7.137 -13.406 -21.5 1 98.56 210 GLY B O 1
ATOM 3750 N N . SER B 1 211 ? 7.035 -11.805 -23.047 1 98.31 211 SER B N 1
ATOM 3751 C CA . SER B 1 211 ? 7.539 -10.672 -22.281 1 98.31 211 SER B CA 1
ATOM 3752 C C . SER B 1 211 ? 6.477 -9.586 -22.141 1 98.31 211 SER B C 1
ATOM 3754 O O . SER B 1 211 ? 6.215 -8.836 -23.078 1 98.31 211 SER B O 1
ATOM 3756 N N . ASN B 1 212 ? 5.934 -9.477 -20.922 1 98 212 ASN B N 1
ATOM 3757 C CA . ASN B 1 212 ? 4.742 -8.656 -20.75 1 98 212 ASN B CA 1
ATOM 3758 C C . ASN B 1 212 ? 3.625 -9.086 -21.703 1 98 212 ASN B C 1
ATOM 3760 O O . ASN B 1 212 ? 3.033 -8.242 -22.391 1 98 212 ASN B O 1
ATOM 3764 N N . GLU B 1 213 ? 3.445 -10.359 -21.703 1 96.88 213 GLU B N 1
ATOM 3765 C CA . GLU B 1 213 ? 2.357 -11.086 -22.359 1 96.88 213 GLU B CA 1
ATOM 3766 C C . GLU B 1 213 ? 1.89 -12.258 -21.5 1 96.88 213 GLU B C 1
ATOM 3768 O O . GLU B 1 213 ? 2.705 -12.969 -20.906 1 96.88 213 GLU B O 1
ATOM 3773 N N . PRO B 1 214 ? 0.537 -12.547 -21.406 1 96.5 214 PRO B N 1
ATOM 3774 C CA . PRO B 1 214 ? -0.534 -11.828 -22.094 1 96.5 214 PRO B CA 1
ATOM 3775 C C . PRO B 1 214 ? -0.896 -10.508 -21.406 1 96.5 214 PRO B C 1
ATOM 3777 O O . PRO B 1 214 ? -1.754 -9.773 -21.906 1 96.5 214 PRO B O 1
ATOM 3780 N N . TYR B 1 215 ? -0.28 -10.211 -20.312 1 94.69 215 TYR B N 1
ATOM 3781 C CA . TYR B 1 215 ? -0.482 -8.977 -19.562 1 94.69 215 TYR B CA 1
ATOM 3782 C C . TYR B 1 215 ? 0.834 -8.227 -19.391 1 94.69 215 TYR B C 1
ATOM 3784 O O . TYR B 1 215 ? 1.907 -8.773 -19.656 1 94.69 215 TYR B O 1
ATOM 3792 N N . ALA B 1 216 ? 0.688 -6.984 -18.984 1 95.06 216 ALA B N 1
ATOM 3793 C CA . ALA B 1 216 ? 1.867 -6.203 -18.609 1 95.06 216 ALA B CA 1
ATOM 3794 C C . ALA B 1 216 ? 1.797 -5.75 -17.156 1 95.06 216 ALA B C 1
ATOM 3796 O O . ALA B 1 216 ? 0.731 -5.367 -16.672 1 95.06 216 ALA B O 1
ATOM 3797 N N . LEU B 1 217 ? 2.914 -5.848 -16.469 1 93.25 217 LEU B N 1
ATOM 3798 C CA . LEU B 1 217 ? 3.02 -5.336 -15.109 1 93.25 217 LEU B CA 1
ATOM 3799 C C . LEU B 1 217 ? 3.113 -3.812 -15.109 1 93.25 217 LEU B C 1
ATOM 3801 O O . LEU B 1 217 ? 3.928 -3.236 -15.828 1 93.25 217 LEU B O 1
ATOM 3805 N N . THR B 1 218 ? 2.254 -3.121 -14.352 1 86.94 218 THR B N 1
ATOM 3806 C CA . THR B 1 218 ? 2.326 -1.677 -14.164 1 86.94 218 THR B CA 1
ATOM 3807 C C . THR B 1 218 ? 2.113 -1.312 -12.695 1 86.94 218 THR B C 1
ATOM 3809 O O . THR B 1 218 ? 1.704 -2.154 -11.891 1 86.94 218 THR B O 1
ATOM 3812 N N . ASP B 1 219 ? 2.334 -0.074 -12.359 1 79.31 219 ASP B N 1
ATOM 3813 C CA . ASP B 1 219 ? 2.156 0.427 -11 1 79.31 219 ASP B CA 1
ATOM 3814 C C . ASP B 1 219 ? 0.682 0.436 -10.609 1 79.31 219 ASP B C 1
ATOM 3816 O O . ASP B 1 219 ? 0.353 0.472 -9.422 1 79.31 219 ASP B O 1
ATOM 3820 N N . VAL B 1 220 ? -0.232 0.386 -11.555 1 78 220 VAL B N 1
ATOM 3821 C CA . VAL B 1 220 ? -1.655 0.573 -11.289 1 78 220 VAL B CA 1
ATOM 3822 C C . VAL B 1 220 ? -2.383 -0.764 -11.414 1 78 220 VAL B C 1
ATOM 3824 O O . VAL B 1 220 ? -3.318 -1.04 -10.656 1 78 220 VAL B O 1
ATOM 3827 N N . SER B 1 221 ? -1.876 -1.581 -12.227 1 86.25 221 SER B N 1
ATOM 3828 C CA . SER B 1 221 ? -2.574 -2.828 -12.523 1 86.25 221 SER B CA 1
ATOM 3829 C C . SER B 1 221 ? -2.24 -3.904 -11.492 1 86.25 221 SER B C 1
ATOM 3831 O O . SER B 1 221 ? -2.969 -4.891 -11.359 1 86.25 221 SER B O 1
ATOM 3833 N N . ASP B 1 222 ? -1.139 -3.811 -10.805 1 93.44 222 ASP B N 1
ATOM 3834 C CA . ASP B 1 222 ? -0.659 -4.809 -9.859 1 93.44 222 ASP B CA 1
ATOM 3835 C C . ASP B 1 222 ? -0.386 -4.18 -8.492 1 93.44 222 ASP B C 1
ATOM 3837 O O . ASP B 1 222 ? -0.256 -2.957 -8.383 1 93.44 222 ASP B O 1
ATOM 3841 N N . TYR B 1 223 ? -0.367 -5.004 -7.531 1 93.81 223 TYR B N 1
ATOM 3842 C CA . TYR B 1 223 ? -0.101 -4.496 -6.191 1 93.81 223 TYR B CA 1
ATOM 3843 C C . TYR B 1 223 ? 1.104 -5.195 -5.57 1 93.81 223 TYR B C 1
ATOM 3845 O O . TYR B 1 223 ? 2.027 -4.539 -5.082 1 93.81 223 TYR B O 1
ATOM 3853 N N . THR B 1 224 ? 1.184 -6.449 -5.586 1 97.31 224 THR B N 1
ATOM 3854 C CA . THR B 1 224 ? 2.135 -7.262 -4.836 1 97.31 224 THR B CA 1
ATOM 3855 C C . THR B 1 224 ? 3.568 -6.922 -5.234 1 97.31 224 THR B C 1
ATOM 3857 O O . THR B 1 224 ? 4.383 -6.543 -4.387 1 97.31 224 THR B O 1
ATOM 3860 N N . VAL B 1 225 ? 3.896 -6.957 -6.496 1 97 225 VAL B N 1
ATOM 3861 C CA . VAL B 1 225 ? 5.266 -6.75 -6.949 1 97 225 VAL B CA 1
ATOM 3862 C C . VAL B 1 225 ? 5.645 -5.277 -6.797 1 97 225 VAL B C 1
ATOM 3864 O O . VAL B 1 225 ? 6.672 -4.953 -6.199 1 97 225 VAL B O 1
ATOM 3867 N N . PRO B 1 226 ? 4.793 -4.32 -7.262 1 93 226 PRO B N 1
ATOM 3868 C CA . PRO B 1 226 ? 5.168 -2.91 -7.109 1 93 226 PRO B CA 1
ATOM 3869 C C . PRO B 1 226 ? 5.422 -2.523 -5.656 1 93 226 PRO B C 1
ATOM 3871 O O . PRO B 1 226 ? 6.387 -1.815 -5.359 1 93 226 PRO B O 1
ATOM 3874 N N . VAL B 1 227 ? 4.641 -3.096 -4.754 1 91.31 227 VAL B N 1
ATOM 3875 C CA . VAL B 1 227 ? 4.715 -2.676 -3.357 1 91.31 227 VAL B CA 1
ATOM 3876 C C . VAL B 1 227 ? 5.82 -3.449 -2.643 1 91.31 227 VAL B C 1
ATOM 3878 O O . VAL B 1 227 ? 6.664 -2.857 -1.968 1 91.31 227 VAL B O 1
ATOM 3881 N N . HIS B 1 228 ? 5.922 -4.703 -2.801 1 95.75 228 HIS B N 1
ATOM 3882 C CA . HIS B 1 228 ? 6.758 -5.531 -1.939 1 95.75 228 HIS B CA 1
ATOM 3883 C C . HIS B 1 228 ? 8.133 -5.754 -2.555 1 95.75 228 HIS B C 1
ATOM 3885 O O . HIS B 1 228 ? 9.07 -6.152 -1.86 1 95.75 228 HIS B O 1
ATOM 3891 N N . ALA B 1 229 ? 8.312 -5.469 -3.857 1 96.19 229 ALA B N 1
ATOM 3892 C CA . ALA B 1 229 ? 9.617 -5.688 -4.473 1 96.19 229 ALA B CA 1
ATOM 3893 C C . ALA B 1 229 ? 10.148 -4.402 -5.098 1 96.19 229 ALA B C 1
ATOM 3895 O O . ALA B 1 229 ? 11.117 -3.818 -4.602 1 96.19 229 ALA B O 1
ATOM 3896 N N . GLU B 1 230 ? 9.461 -3.867 -6.109 1 93.25 230 GLU B N 1
ATOM 3897 C CA . GLU B 1 230 ? 9.961 -2.672 -6.789 1 93.25 230 GLU B CA 1
ATOM 3898 C C . GLU B 1 230 ? 10.125 -1.512 -5.809 1 93.25 230 GLU B C 1
ATOM 3900 O O . GLU B 1 230 ? 11.156 -0.834 -5.812 1 93.25 230 GLU B O 1
ATOM 3905 N N . GLY B 1 231 ? 9.117 -1.395 -4.988 1 88.88 231 GLY B N 1
ATOM 3906 C CA . GLY B 1 231 ? 9.156 -0.307 -4.023 1 88.88 231 GLY B CA 1
ATOM 3907 C C . GLY B 1 231 ? 10.25 -0.467 -2.99 1 88.88 231 GLY B C 1
ATOM 3908 O O . GLY B 1 231 ? 10.664 0.507 -2.357 1 88.88 231 GLY B O 1
ATOM 3909 N N . ARG B 1 232 ? 10.805 -1.603 -2.814 1 90.94 232 ARG B N 1
ATOM 3910 C CA . ARG B 1 232 ? 11.82 -1.906 -1.814 1 90.94 232 ARG B CA 1
ATOM 3911 C C . ARG B 1 232 ? 13.172 -2.152 -2.469 1 90.94 232 ARG B C 1
ATOM 3913 O O . ARG B 1 232 ? 14.148 -2.494 -1.791 1 90.94 232 ARG B O 1
ATOM 3920 N N . GLY B 1 233 ? 13.211 -2.039 -3.801 1 90.5 233 GLY B N 1
ATOM 3921 C CA . GLY B 1 233 ? 14.453 -2.266 -4.527 1 90.5 233 GLY B CA 1
ATOM 3922 C C . GLY B 1 233 ? 14.883 -3.721 -4.527 1 90.5 233 GLY B C 1
ATOM 3923 O O . GLY B 1 233 ? 16.078 -4.02 -4.609 1 90.5 233 GLY B O 1
ATOM 3924 N N . LEU B 1 234 ? 13.945 -4.605 -4.344 1 94.88 234 LEU B N 1
ATOM 3925 C CA . LEU B 1 234 ? 14.25 -6.035 -4.293 1 94.88 234 LEU B CA 1
ATOM 3926 C C . LEU B 1 234 ? 14.086 -6.676 -5.668 1 94.88 234 LEU B C 1
ATOM 3928 O O . LEU B 1 234 ? 13.172 -6.316 -6.418 1 94.88 234 LEU B O 1
ATOM 3932 N N . PRO B 1 235 ? 14.93 -7.59 -5.988 1 96.81 235 PRO B N 1
ATOM 3933 C CA . PRO B 1 235 ? 14.672 -8.367 -7.199 1 96.81 235 PRO B CA 1
ATOM 3934 C C . PRO B 1 235 ? 13.383 -9.188 -7.113 1 96.81 235 PRO B C 1
ATOM 3936 O O . PRO B 1 235 ? 12.961 -9.562 -6.016 1 96.81 235 PRO B O 1
ATOM 3939 N N . TYR B 1 236 ? 12.789 -9.461 -8.312 1 98.38 236 TYR B N 1
ATOM 3940 C CA . TYR B 1 236 ? 11.523 -10.18 -8.312 1 98.38 236 TYR B CA 1
ATOM 3941 C C . TYR B 1 236 ? 11.32 -10.914 -9.633 1 98.38 236 TYR B C 1
ATOM 3943 O O . TYR B 1 236 ? 12.031 -10.672 -10.609 1 98.38 236 TYR B O 1
ATOM 3951 N N . LEU B 1 237 ? 10.383 -11.844 -9.578 1 98.81 237 LEU B N 1
ATOM 3952 C CA . LEU B 1 237 ? 9.75 -12.484 -10.727 1 98.81 237 LEU B CA 1
ATOM 3953 C C . LEU B 1 237 ? 8.234 -12.453 -10.602 1 98.81 237 LEU B C 1
ATOM 3955 O O . LEU B 1 237 ? 7.684 -12.812 -9.555 1 98.81 237 LEU B O 1
ATOM 3959 N N . GLU B 1 238 ? 7.578 -11.945 -11.578 1 98.75 238 GLU B N 1
ATOM 3960 C CA . GLU B 1 238 ? 6.156 -12.227 -11.758 1 98.75 238 GLU B CA 1
ATOM 3961 C C . GLU B 1 238 ? 5.918 -13.102 -12.984 1 98.75 238 GLU B C 1
ATOM 3963 O O . GLU B 1 238 ? 6.191 -12.688 -14.117 1 98.75 238 GLU B O 1
ATOM 3968 N N . ILE B 1 239 ? 5.363 -14.289 -12.742 1 98.88 239 ILE B N 1
ATOM 3969 C CA . ILE B 1 239 ? 5.254 -15.242 -13.836 1 98.88 239 ILE B CA 1
ATOM 3970 C C . ILE B 1 239 ? 3.797 -15.664 -14.008 1 98.88 239 ILE B C 1
ATOM 3972 O O . ILE B 1 239 ? 3.064 -15.812 -13.031 1 98.88 239 ILE B O 1
ATOM 3976 N N . GLU B 1 240 ? 3.402 -15.867 -15.234 1 98.75 240 GLU B N 1
ATOM 3977 C CA . GLU B 1 240 ? 2.133 -16.438 -15.68 1 98.75 240 GLU B CA 1
ATOM 3978 C C . GLU B 1 240 ? 2.346 -17.766 -16.406 1 98.75 240 GLU B C 1
ATOM 3980 O O . GLU B 1 240 ? 3.162 -17.844 -17.328 1 98.75 240 GLU B O 1
ATOM 3985 N N . ILE B 1 241 ? 1.628 -18.797 -16 1 98.88 241 ILE B N 1
ATOM 3986 C CA . ILE B 1 241 ? 1.654 -20.062 -16.719 1 98.88 241 ILE B CA 1
ATOM 3987 C C . ILE B 1 241 ? 0.28 -20.344 -17.312 1 98.88 241 ILE B C 1
ATOM 3989 O O . ILE B 1 241 ? -0.744 -20.172 -16.656 1 98.88 241 ILE B O 1
ATOM 3993 N N . ARG B 1 242 ? 0.271 -20.734 -18.531 1 98.88 242 ARG B N 1
ATOM 3994 C CA . ARG B 1 242 ? -1.003 -21.016 -19.188 1 98.88 242 ARG B CA 1
ATOM 3995 C C . ARG B 1 242 ? -1.743 -22.156 -18.5 1 98.88 242 ARG B C 1
ATOM 3997 O O . ARG B 1 242 ? -1.173 -23.219 -18.266 1 98.88 242 ARG B O 1
ATOM 4004 N N . GLN B 1 243 ? -2.99 -22 -18.281 1 98.62 243 GLN B N 1
ATOM 4005 C CA . GLN B 1 243 ? -3.752 -22.812 -17.344 1 98.62 243 GLN B CA 1
ATOM 4006 C C . GLN B 1 243 ? -3.92 -24.234 -17.859 1 98.62 243 GLN B C 1
ATOM 4008 O O . GLN B 1 243 ? -3.932 -25.203 -17.078 1 98.62 243 GLN B O 1
ATOM 4013 N N . ASP B 1 244 ? -4.07 -24.484 -19.172 1 98.19 244 ASP B N 1
ATOM 4014 C CA . ASP B 1 244 ? -4.254 -25.828 -19.719 1 98.19 244 ASP B CA 1
ATOM 4015 C C . ASP B 1 244 ? -3.031 -26.703 -19.453 1 98.19 244 ASP B C 1
ATOM 4017 O O . ASP B 1 244 ? -3.127 -27.922 -19.453 1 98.19 244 ASP B O 1
ATOM 4021 N N . LEU B 1 245 ? -1.889 -26.078 -19.141 1 98.69 245 LEU B N 1
ATOM 4022 C CA . LEU B 1 245 ? -0.644 -26.797 -18.922 1 98.69 245 LEU B CA 1
ATOM 4023 C C . LEU B 1 245 ? -0.532 -27.25 -17.469 1 98.69 245 LEU B C 1
ATOM 4025 O O . LEU B 1 245 ? 0.282 -28.125 -17.141 1 98.69 245 LEU B O 1
ATOM 4029 N N . ILE B 1 246 ? -1.349 -26.656 -16.562 1 98.69 246 ILE B N 1
ATOM 4030 C CA . ILE B 1 246 ? -1.202 -26.969 -15.141 1 98.69 246 ILE B CA 1
ATOM 4031 C C . ILE B 1 246 ? -2.572 -27.266 -14.539 1 98.69 246 ILE B C 1
ATOM 4033 O O . ILE B 1 246 ? -2.789 -27.047 -13.344 1 98.69 246 ILE B O 1
ATOM 4037 N N . SER B 1 247 ? -3.496 -27.672 -15.305 1 97 247 SER B N 1
ATOM 4038 C CA . SER B 1 247 ? -4.84 -27.969 -14.828 1 97 247 SER B CA 1
ATOM 4039 C C . SER B 1 247 ? -4.875 -29.312 -14.102 1 97 247 SER B C 1
ATOM 4041 O O . SER B 1 247 ? -5.801 -29.578 -13.328 1 97 247 SER B O 1
ATOM 4043 N N . GLY B 1 248 ? -3.887 -30.219 -14.273 1 97.81 248 GLY B N 1
ATOM 4044 C CA . GLY B 1 248 ? -3.807 -31.516 -13.633 1 97.81 248 GLY B CA 1
ATOM 4045 C C . GLY B 1 248 ? -2.484 -31.75 -12.93 1 97.81 248 GLY B C 1
ATOM 4046 O O . GLY B 1 248 ? -1.545 -30.969 -13.086 1 97.81 248 GLY B O 1
ATOM 4047 N N . PRO B 1 249 ? -2.418 -32.875 -12.125 1 98.25 249 PRO B N 1
ATOM 4048 C CA . PRO B 1 249 ? -1.256 -33.125 -11.273 1 98.25 249 PRO B CA 1
ATOM 4049 C C . PRO B 1 249 ? 0.038 -33.281 -12.07 1 98.25 249 PRO B C 1
ATOM 4051 O O . PRO B 1 249 ? 1.101 -32.844 -11.617 1 98.25 249 PRO B O 1
ATOM 4054 N N . GLU B 1 250 ? -0.026 -33.906 -13.242 1 98.5 250 GLU B N 1
ATOM 4055 C CA . GLU B 1 250 ? 1.182 -34.125 -14.031 1 98.5 250 GLU B CA 1
ATOM 4056 C C . GLU B 1 250 ? 1.766 -32.812 -14.523 1 98.5 250 GLU B C 1
ATOM 4058 O O . GLU B 1 250 ? 2.971 -32.594 -14.414 1 98.5 250 GLU B O 1
ATOM 4063 N N . GLY B 1 251 ? 0.912 -31.953 -15.094 1 98.81 251 GLY B N 1
ATOM 4064 C CA . GLY B 1 251 ? 1.365 -30.641 -15.547 1 98.81 251 GLY B CA 1
ATOM 4065 C C . GLY B 1 251 ? 1.891 -29.781 -14.414 1 98.81 251 GLY B C 1
ATOM 4066 O O . GLY B 1 251 ? 2.887 -29.062 -14.586 1 98.81 251 GLY B O 1
ATOM 4067 N N . GLN B 1 252 ? 1.238 -29.844 -13.273 1 98.81 252 GLN B N 1
ATOM 4068 C CA . GLN B 1 252 ? 1.662 -29.109 -12.086 1 98.81 252 GLN B CA 1
ATOM 4069 C C . GLN B 1 252 ? 3.059 -29.547 -11.641 1 98.81 252 GLN B C 1
ATOM 4071 O O . GLN B 1 252 ? 3.92 -28.703 -11.383 1 98.81 252 GLN B O 1
ATOM 4076 N N . ALA B 1 253 ? 3.285 -30.812 -11.609 1 98.75 253 ALA B N 1
ATOM 4077 C CA . ALA B 1 253 ? 4.582 -31.359 -11.211 1 98.75 253 ALA B CA 1
ATOM 4078 C C . ALA B 1 253 ? 5.668 -30.953 -12.211 1 98.75 253 ALA B C 1
ATOM 4080 O O . ALA B 1 253 ? 6.785 -30.625 -11.82 1 98.75 253 ALA B O 1
ATOM 4081 N N . GLU B 1 254 ? 5.359 -31.016 -13.477 1 98.62 254 GLU B N 1
ATOM 4082 C CA . GLU B 1 254 ? 6.316 -30.672 -14.531 1 98.62 254 GLU B CA 1
ATOM 4083 C C . GLU B 1 254 ? 6.754 -29.219 -14.422 1 98.62 254 GLU B C 1
ATOM 4085 O O . GLU B 1 254 ? 7.945 -28.922 -14.492 1 98.62 254 GLU B O 1
ATOM 4090 N N . TRP B 1 255 ? 5.852 -28.344 -14.273 1 98.88 255 TRP B N 1
ATOM 4091 C CA . TRP B 1 255 ? 6.18 -26.922 -14.227 1 98.88 255 TRP B CA 1
ATOM 4092 C C . TRP B 1 255 ? 6.891 -26.578 -12.922 1 98.88 255 TRP B C 1
ATOM 4094 O O . TRP B 1 255 ? 7.793 -25.734 -12.906 1 98.88 255 TRP B O 1
ATOM 4104 N N . ALA B 1 256 ? 6.461 -27.188 -11.789 1 98.88 256 ALA B N 1
ATOM 4105 C CA . ALA B 1 256 ? 7.191 -27 -10.539 1 98.88 256 ALA B CA 1
ATOM 4106 C C . ALA B 1 256 ? 8.648 -27.422 -10.688 1 98.88 256 ALA B C 1
ATOM 4108 O O . ALA B 1 256 ? 9.555 -26.688 -10.273 1 98.88 256 ALA B O 1
ATOM 4109 N N . ALA B 1 257 ? 8.875 -28.547 -11.312 1 98.75 257 ALA B N 1
ATOM 4110 C CA . ALA B 1 257 ? 10.234 -29.062 -11.523 1 98.75 257 ALA B CA 1
ATOM 4111 C C . ALA B 1 257 ? 11.023 -28.125 -12.438 1 98.75 257 ALA B C 1
ATOM 4113 O O . ALA B 1 257 ? 12.211 -27.891 -12.211 1 98.75 257 ALA B O 1
ATOM 4114 N N . ARG B 1 258 ? 10.414 -27.672 -13.461 1 98.75 258 ARG B N 1
ATOM 4115 C CA . ARG B 1 258 ? 11.055 -26.734 -14.398 1 98.75 258 ARG B CA 1
ATOM 4116 C C . ARG B 1 258 ? 11.516 -25.469 -13.68 1 98.75 258 ARG B C 1
ATOM 4118 O O . ARG B 1 258 ? 12.672 -25.078 -13.797 1 98.75 258 ARG B O 1
ATOM 4125 N N . LEU B 1 259 ? 10.625 -24.859 -12.906 1 98.81 259 LEU B N 1
ATOM 4126 C CA . LEU B 1 259 ? 10.969 -23.625 -12.195 1 98.81 259 LEU B CA 1
ATOM 4127 C C . LEU B 1 259 ? 12.016 -23.906 -11.117 1 98.81 259 LEU B C 1
ATOM 4129 O O . LEU B 1 259 ? 12.867 -23.047 -10.836 1 98.81 259 LEU B O 1
ATOM 4133 N N . ALA B 1 260 ? 11.945 -25.078 -10.492 1 98.62 260 ALA B N 1
ATOM 4134 C CA . ALA B 1 260 ? 12.906 -25.438 -9.453 1 98.62 260 ALA B CA 1
ATOM 4135 C C . ALA B 1 260 ? 14.312 -25.547 -10.023 1 98.62 260 ALA B C 1
ATOM 4137 O O . ALA B 1 260 ? 15.297 -25.344 -9.312 1 98.62 260 ALA B O 1
ATOM 4138 N N . ARG B 1 261 ? 14.422 -25.875 -11.273 1 98.31 261 ARG B N 1
ATOM 4139 C CA . ARG B 1 261 ? 15.711 -25.906 -11.945 1 98.31 261 ARG B CA 1
ATOM 4140 C C . ARG B 1 261 ? 16.156 -24.516 -12.367 1 98.31 261 ARG B C 1
ATOM 4142 O O . ARG B 1 261 ? 17.297 -24.125 -12.156 1 98.31 261 ARG B O 1
ATOM 4149 N N . ILE B 1 262 ? 15.305 -23.703 -12.836 1 98.5 262 ILE B N 1
ATOM 4150 C CA . ILE B 1 262 ? 15.609 -22.438 -13.508 1 98.5 262 ILE B CA 1
ATOM 4151 C C . ILE B 1 262 ? 15.906 -21.359 -12.477 1 98.5 262 ILE B C 1
ATOM 4153 O O . ILE B 1 262 ? 16.812 -20.547 -12.656 1 98.5 262 ILE B O 1
ATOM 4157 N N . LEU B 1 263 ? 15.18 -21.312 -11.383 1 98.5 263 LEU B N 1
ATOM 4158 C CA . LEU B 1 263 ? 15.273 -20.203 -10.438 1 98.5 263 LEU B CA 1
ATOM 4159 C C . LEU B 1 263 ? 16.641 -20.172 -9.766 1 98.5 263 LEU B C 1
ATOM 4161 O O . LEU B 1 263 ? 17.297 -19.125 -9.734 1 98.5 263 LEU B O 1
ATOM 4165 N N . PRO B 1 264 ? 17.188 -21.297 -9.273 1 97.5 264 PRO B N 1
ATOM 4166 C CA . PRO B 1 264 ? 18.531 -21.266 -8.711 1 97.5 264 PRO B CA 1
ATOM 4167 C C . PRO B 1 264 ? 19.594 -20.875 -9.742 1 97.5 264 PRO B C 1
ATOM 4169 O O . PRO B 1 264 ? 20.547 -20.172 -9.406 1 97.5 264 PRO B O 1
ATOM 4172 N N . GLN B 1 265 ? 19.406 -21.328 -10.961 1 97.44 265 GLN B N 1
ATOM 4173 C CA . GLN B 1 265 ? 20.344 -20.953 -12.023 1 97.44 265 GLN B CA 1
ATOM 4174 C C . GLN B 1 265 ? 20.312 -19.438 -12.273 1 97.44 265 GLN B C 1
ATOM 4176 O O . GLN B 1 265 ? 21.359 -18.812 -12.398 1 97.44 265 GLN B O 1
ATOM 4181 N N . ALA B 1 266 ? 19.125 -18.891 -12.359 1 98 266 ALA B N 1
ATOM 4182 C CA . ALA B 1 266 ? 18.969 -17.453 -12.555 1 98 266 ALA B CA 1
ATOM 4183 C C . ALA B 1 266 ? 19.609 -16.672 -11.414 1 98 266 ALA B C 1
ATOM 4185 O O . ALA B 1 266 ? 20.234 -15.641 -11.633 1 98 266 ALA B O 1
ATOM 4186 N N . TRP B 1 267 ? 19.422 -17.156 -10.219 1 96.5 267 TRP B N 1
ATOM 4187 C CA . TRP B 1 267 ? 19.969 -16.484 -9.055 1 96.5 267 TRP B CA 1
ATOM 4188 C C . TRP B 1 267 ? 21.5 -16.469 -9.109 1 96.5 267 TRP B C 1
ATOM 4190 O O . TRP B 1 267 ? 22.125 -15.453 -8.82 1 96.5 267 TRP B O 1
ATOM 4200 N N . GLN B 1 268 ? 22.125 -17.531 -9.461 1 94.94 268 GLN B N 1
ATOM 4201 C CA . GLN B 1 268 ? 23.578 -17.625 -9.594 1 94.94 268 GLN B CA 1
ATOM 4202 C C . GLN B 1 268 ? 24.094 -16.609 -10.609 1 94.94 268 GLN B C 1
ATOM 4204 O O . GLN B 1 268 ? 25.094 -15.922 -10.359 1 94.94 268 GLN B O 1
ATOM 4209 N N . GLU B 1 269 ? 23.406 -16.5 -11.68 1 94.12 269 GLU B N 1
ATOM 4210 C CA . GLU B 1 269 ? 23.828 -15.57 -12.734 1 94.12 269 GLU B CA 1
ATOM 4211 C C . GLU B 1 269 ? 23.609 -14.125 -12.305 1 94.12 269 GLU B C 1
ATOM 4213 O O . GLU B 1 269 ? 24.422 -13.25 -12.641 1 94.12 269 GLU B O 1
ATOM 4218 N N . PHE B 1 270 ? 22.547 -13.914 -11.625 1 93 270 PHE B N 1
ATOM 4219 C CA . PHE B 1 270 ? 22.188 -12.57 -11.188 1 93 270 PHE B CA 1
ATOM 4220 C C . PHE B 1 270 ? 23.141 -12.062 -10.125 1 93 270 PHE B C 1
ATOM 4222 O O . PHE B 1 270 ? 23.562 -10.898 -10.164 1 93 270 PHE B O 1
ATOM 4229 N N . SER B 1 271 ? 23.5 -12.859 -9.156 1 87.69 271 SER B N 1
ATOM 4230 C CA . SER B 1 271 ? 24.344 -12.477 -8.039 1 87.69 271 SER B CA 1
ATOM 4231 C C . SER B 1 271 ? 25.812 -12.359 -8.469 1 87.69 271 SER B C 1
ATOM 4233 O O . SER B 1 271 ? 26.594 -11.641 -7.844 1 87.69 271 SER B O 1
ATOM 4235 N N . GLY B 1 272 ? 26.25 -13.164 -9.414 1 76.38 272 GLY B N 1
ATOM 4236 C CA . GLY B 1 272 ? 27.609 -13.086 -9.938 1 76.38 272 GLY B CA 1
ATOM 4237 C C . GLY B 1 272 ? 27.891 -11.797 -10.68 1 76.38 272 GLY B C 1
ATOM 4238 O O . GLY B 1 272 ? 29 -11.273 -10.617 1 76.38 272 GLY B O 1
ATOM 4239 N N . GLN B 1 273 ? 26.953 -11.312 -11.414 1 58.78 273 GLN B N 1
ATOM 4240 C CA . GLN B 1 273 ? 27.094 -10.055 -12.141 1 58.78 273 GLN B CA 1
ATOM 4241 C C . GLN B 1 273 ? 27.172 -8.875 -11.18 1 58.78 273 GLN B C 1
ATOM 4243 O O . GLN B 1 273 ? 27.891 -7.91 -11.438 1 58.78 273 GLN B O 1
ATOM 4248 N N . ALA B 1 274 ? 26.453 -8.984 -10.211 1 54.16 274 ALA B N 1
ATOM 4249 C CA . ALA B 1 274 ? 26.484 -7.891 -9.242 1 54.16 274 ALA B CA 1
ATOM 4250 C C . ALA B 1 274 ? 27.844 -7.793 -8.57 1 54.16 274 ALA B C 1
ATOM 4252 O O . ALA B 1 274 ? 28.328 -6.691 -8.289 1 54.16 274 ALA B O 1
ATOM 4253 N N . MET B 1 275 ? 28.594 -8.844 -8.352 1 46.59 275 MET B N 1
ATOM 4254 C CA . MET B 1 275 ? 29.953 -8.906 -7.785 1 46.59 275 MET B CA 1
ATOM 4255 C C . MET B 1 275 ? 30.984 -8.477 -8.82 1 46.59 275 MET B C 1
ATOM 4257 O O . MET B 1 275 ? 32 -7.859 -8.469 1 46.59 275 MET B O 1
ATOM 4261 N N . GLY B 1 276 ? 30.781 -8.742 -10.016 1 42.22 276 GLY B N 1
ATOM 4262 C CA . GLY B 1 276 ? 31.734 -8.352 -11.047 1 42.22 276 GLY B CA 1
ATOM 4263 C C . GLY B 1 276 ? 31.656 -6.875 -11.391 1 42.22 276 GLY B C 1
ATOM 4264 O O . GLY B 1 276 ? 32.688 -6.262 -11.711 1 42.22 276 GLY B O 1
ATOM 4265 N N . ALA B 1 277 ? 30.562 -6.309 -11.492 1 44.25 277 ALA B N 1
ATOM 4266 C CA . ALA B 1 277 ? 30.469 -4.879 -11.789 1 44.25 277 ALA B CA 1
ATOM 4267 C C . ALA B 1 277 ? 31.156 -4.051 -10.695 1 44.25 277 ALA B C 1
ATOM 4269 O O . ALA B 1 277 ? 31.766 -3.023 -10.984 1 44.25 277 ALA B O 1
ATOM 4270 N N . ARG B 1 278 ? 31.125 -4.363 -9.508 1 44.25 278 ARG B N 1
ATOM 4271 C CA . ARG B 1 278 ? 31.875 -3.664 -8.469 1 44.25 278 ARG B CA 1
ATOM 4272 C C . ARG B 1 278 ? 33.375 -3.785 -8.695 1 44.25 278 ARG B C 1
ATOM 4274 O O . ARG B 1 278 ? 34.156 -2.939 -8.234 1 44.25 278 ARG B O 1
ATOM 4281 N N . LYS B 1 279 ? 33.781 -4.797 -9.297 1 44.78 279 LYS B N 1
ATOM 4282 C CA . LYS B 1 279 ? 35.219 -4.969 -9.547 1 44.78 279 LYS B CA 1
ATOM 4283 C C . LYS B 1 279 ? 35.688 -4.059 -10.68 1 44.78 279 LYS B C 1
ATOM 4285 O O . LYS B 1 279 ? 36.875 -3.699 -10.742 1 44.78 279 LYS B O 1
ATOM 4290 N N . GLN B 1 280 ? 34.969 -3.867 -11.562 1 36.22 280 GLN B N 1
ATOM 4291 C CA . GLN B 1 280 ? 35.469 -3.074 -12.688 1 36.22 280 GLN B CA 1
ATOM 4292 C C . GLN B 1 280 ? 35.5 -1.589 -12.336 1 36.22 280 GLN B C 1
ATOM 4294 O O . GLN B 1 280 ? 36.156 -0.8 -13.023 1 36.22 280 GLN B O 1
ATOM 4299 N N . THR B 1 281 ? 34.688 -1.141 -11.594 1 34.16 281 THR B N 1
ATOM 4300 C CA . THR B 1 281 ? 34.75 0.277 -11.258 1 34.16 281 THR B CA 1
ATOM 4301 C C . THR B 1 281 ? 35.75 0.51 -10.133 1 34.16 281 THR B C 1
ATOM 4303 O O . THR B 1 281 ? 36.031 1.654 -9.766 1 34.16 281 THR B O 1
ATOM 4306 N N . ALA B 1 282 ? 36.281 -0.619 -9.656 1 30.88 282 ALA B N 1
ATOM 4307 C CA . ALA B 1 282 ? 37.406 -0.412 -8.766 1 30.88 282 ALA B CA 1
ATOM 4308 C C . ALA B 1 282 ? 38.719 -0.384 -9.547 1 30.88 282 ALA B C 1
ATOM 4310 O O . ALA B 1 282 ? 38.969 -1.262 -10.375 1 30.88 282 ALA B O 1
#